Protein AF-0000000066757862 (afdb_homodimer)

Secondary structure (DSSP, 8-state):
-EEPPP-HHHHHHH-----HHHHHHTS--S--EEGGGHHHHHHHHHHH-S-EEE-TT---GGGGSHHHHHHHHTT-EEESHHHHHHHHHSPPHHHHHHHHHHHHHHHHHHHHHHHHTTT--BHHHHHHHHHHHHHHTT-SEESS--EEEEGGGGGSTT-----SBPPTT--EEEEE-EEETTEE--EEEEE-TTS---HHHHHHHHHHHHHHHHHHHT-STT-BHHHHHHHHHHHHHHHHHHTTSS-TT-GGGHHHH--S-S--B-SSSSS-STTS-TTSBP-TT-EEEE--EEEE-SS--SS----GGGTTEEEE-BEEEEE-SSSEEETTTTS--SHHHHHHHHHTTGGGS--------------/-EEPPP-HHHHHHH-----HHHHHHTS--S--EEGGGHHHHHHHHHHH-S-EEE-TT---GGGG-HHHHHHHHTT-EEESHHHHHHHHHSPPHHHHHHHHHHHHHHHHHHHHHHHHTTT--BHHHHHHHHHHHHHHTT-SEESS--EEEEGGGGGSTT-----SBPPTT--EEEEE-EEETTEE--EEEEE-TTS---HHHHHHHHHHHHHHHHHHHT-STT-BHHHHHHHHHHHHHHHHHHTTSS-TT-GGGHHHH--S-S--B-SSSSS-STTS-TTSBP-TT-EEEE--EEEE-SS--SS----GGGTTEEEE-BEEEEE-SSSEEETTTTS--SHHHHHHHHHTTGGGS--------------

Organism: Zea mays (NCBI:txid4577)

Structure (mmCIF, N/CA/C/O backbone):
data_AF-0000000066757862-model_v1
#
loop_
_entity.id
_entity.type
_entity.pdbx_description
1 polymer 'Metallopeptidase M24 family protein'
#
loop_
_atom_site.group_PDB
_atom_site.id
_atom_site.type_symbol
_atom_site.label_atom_id
_atom_site.label_alt_id
_atom_site.label_comp_id
_atom_site.label_asym_id
_atom_site.label_entity_id
_atom_site.label_seq_id
_atom_site.pdbx_PDB_ins_code
_atom_site.Cartn_x
_atom_site.Cartn_y
_atom_site.Cartn_z
_atom_site.occupancy
_atom_site.B_iso_or_equiv
_atom_site.auth_seq_id
_atom_site.auth_comp_id
_atom_site.auth_asym_id
_atom_site.auth_atom_id
_atom_site.pdbx_PDB_model_num
ATOM 1 N N . MET A 1 1 ? -26.891 3.389 -13.805 1 93.5 1 MET A N 1
ATOM 2 C CA . MET A 1 1 ? -25.547 3.004 -13.383 1 93.5 1 MET A CA 1
ATOM 3 C C . MET A 1 1 ? -24.953 1.979 -14.344 1 93.5 1 MET A C 1
ATOM 5 O O . MET A 1 1 ? -25.609 1.022 -14.734 1 93.5 1 MET A O 1
ATOM 9 N N . PHE A 1 2 ? -23.797 2.289 -14.758 1 93.19 2 PHE A N 1
ATOM 10 C CA . PHE A 1 2 ? -23.094 1.34 -15.617 1 93.19 2 PHE A CA 1
ATOM 11 C C . PHE A 1 2 ? -22.125 0.492 -14.805 1 93.19 2 PHE A C 1
ATOM 13 O O . PHE A 1 2 ? -21.297 1.025 -14.062 1 93.19 2 PHE A O 1
ATOM 20 N N . MET A 1 3 ? -22.219 -0.799 -14.969 1 94.12 3 MET A N 1
ATOM 21 C CA . MET A 1 3 ? -21.453 -1.747 -14.172 1 94.12 3 MET A CA 1
ATOM 22 C C . MET A 1 3 ? -20.484 -2.545 -15.055 1 94.12 3 MET A C 1
ATOM 24 O O . MET A 1 3 ? -20.75 -2.738 -16.234 1 94.12 3 MET A O 1
ATOM 28 N N . PRO A 1 4 ? -19.453 -3.043 -14.453 1 90.62 4 PRO A N 1
ATOM 29 C CA . PRO A 1 4 ? -18.531 -3.869 -15.227 1 90.62 4 PRO A CA 1
ATOM 30 C C . PRO A 1 4 ? -19.203 -5.09 -15.852 1 90.62 4 PRO A C 1
ATOM 32 O O . PRO A 1 4 ? -20.109 -5.672 -15.25 1 90.62 4 PRO A O 1
ATOM 35 N N . ASP A 1 5 ? -18.703 -5.383 -17.062 1 90.25 5 ASP A N 1
ATOM 36 C CA . ASP A 1 5 ? -19.172 -6.605 -17.703 1 90.25 5 ASP A CA 1
ATOM 37 C C . ASP A 1 5 ? -18.688 -7.844 -16.953 1 90.25 5 ASP A C 1
ATOM 39 O O . ASP A 1 5 ? -17.578 -7.848 -16.406 1 90.25 5 ASP A O 1
ATOM 43 N N . THR A 1 6 ? -19.562 -8.797 -16.891 1 80.19 6 THR A N 1
ATOM 44 C CA . THR A 1 6 ? -19.172 -10.039 -16.234 1 80.19 6 THR A CA 1
ATOM 45 C C . THR A 1 6 ? -18.672 -11.055 -17.25 1 80.19 6 THR A C 1
ATOM 47 O O . THR A 1 6 ? -19.312 -11.258 -18.297 1 80.19 6 THR A O 1
ATOM 50 N N . ASN A 1 7 ? -17.438 -11.414 -17.109 1 85.81 7 ASN A N 1
ATOM 51 C CA . ASN A 1 7 ? -16.859 -12.516 -17.875 1 85.81 7 ASN A CA 1
ATOM 52 C C . ASN A 1 7 ? -16.531 -13.695 -16.969 1 85.81 7 ASN A C 1
ATOM 54 O O . ASN A 1 7 ? -15.914 -13.523 -15.914 1 85.81 7 ASN A O 1
ATOM 58 N N . LYS A 1 8 ? -17.016 -14.859 -17.391 1 85.19 8 LYS A N 1
ATOM 59 C CA . LYS A 1 8 ? -16.828 -16.062 -16.578 1 85.19 8 LYS A CA 1
ATOM 60 C C . LYS A 1 8 ? -15.359 -16.312 -16.312 1 85.19 8 LYS A C 1
ATOM 62 O O . LYS A 1 8 ? -15 -16.797 -15.227 1 85.19 8 LYS A O 1
ATOM 67 N N . GLU A 1 9 ? -14.602 -16.031 -17.25 1 86.62 9 GLU A N 1
ATOM 68 C CA . GLU A 1 9 ? -13.164 -16.219 -17.047 1 86.62 9 GLU A CA 1
ATOM 69 C C . GLU A 1 9 ? -12.648 -15.312 -15.938 1 86.62 9 GLU A C 1
ATOM 71 O O . GLU A 1 9 ? -11.781 -15.711 -15.164 1 86.62 9 GLU A O 1
ATOM 76 N N . ASP A 1 10 ? -13.203 -14.195 -15.852 1 88 10 ASP A N 1
ATOM 77 C CA . ASP A 1 10 ? -12.797 -13.25 -14.82 1 88 10 ASP A CA 1
ATOM 78 C C . ASP A 1 10 ? -13.188 -13.75 -13.43 1 88 10 ASP A C 1
ATOM 80 O O . ASP A 1 10 ? -12.5 -13.461 -12.445 1 88 10 ASP A O 1
ATOM 84 N N . LEU A 1 11 ? -14.234 -14.484 -13.422 1 87.81 11 LEU A N 1
ATOM 85 C CA . LEU A 1 11 ? -14.688 -15.031 -12.141 1 87.81 11 LEU A CA 1
ATOM 86 C C . LEU A 1 11 ? -13.656 -15.992 -11.57 1 87.81 11 LEU A C 1
ATOM 88 O O . LEU A 1 11 ? -13.414 -16 -10.359 1 87.81 11 LEU A O 1
ATOM 92 N N . VAL A 1 12 ? -13.047 -16.719 -12.422 1 89.56 12 VAL A N 1
ATOM 93 C CA . VAL A 1 12 ? -12.047 -17.703 -12.008 1 89.56 12 VAL A CA 1
ATOM 94 C C . VAL A 1 12 ? -10.766 -17 -11.57 1 89.56 12 VAL A C 1
ATOM 96 O O . VAL A 1 12 ? -10.141 -17.375 -10.578 1 89.56 12 VAL A O 1
ATOM 99 N N . TRP A 1 13 ? -10.469 -15.922 -12.227 1 92.06 13 TRP A N 1
ATOM 100 C CA . TRP A 1 13 ? -9.188 -15.258 -12.016 1 92.06 13 TRP A CA 1
ATOM 101 C C . TRP A 1 13 ? -9.281 -14.227 -10.891 1 92.06 13 TRP A C 1
ATOM 103 O O . TRP A 1 13 ? -8.367 -14.109 -10.07 1 92.06 13 TRP A O 1
ATOM 113 N N . GLN A 1 14 ? -10.422 -13.562 -10.797 1 91.94 14 GLN A N 1
ATOM 114 C CA . GLN A 1 14 ? -10.484 -12.406 -9.898 1 91.94 14 GLN A CA 1
ATOM 115 C C . GLN A 1 14 ? -11.617 -12.562 -8.891 1 91.94 14 GLN A C 1
ATOM 117 O O . GLN A 1 14 ? -11.672 -11.828 -7.898 1 91.94 14 GLN A O 1
ATOM 122 N N . GLY A 1 15 ? -12.523 -13.461 -9.172 1 89.56 15 GLY A N 1
ATOM 123 C CA . GLY A 1 15 ? -13.672 -13.625 -8.289 1 89.56 15 GLY A CA 1
ATOM 124 C C . GLY A 1 15 ? -14.859 -12.781 -8.695 1 89.56 15 GLY A C 1
ATOM 125 O O . GLY A 1 15 ? -14.836 -12.125 -9.734 1 89.56 15 GLY A O 1
ATOM 126 N N . GLU A 1 16 ? -15.844 -12.867 -7.871 1 85.75 16 GLU A N 1
ATOM 127 C CA . GLU A 1 16 ? -17.109 -12.195 -8.164 1 85.75 16 GLU A CA 1
ATOM 128 C C . GLU A 1 16 ? -16.969 -10.68 -8.016 1 85.75 16 GLU A C 1
ATOM 130 O O . GLU A 1 16 ? -16.312 -10.195 -7.094 1 85.75 16 GLU A O 1
ATOM 135 N N . THR A 1 17 ? -17.469 -10.031 -8.969 1 85.62 17 THR A N 1
ATOM 136 C CA . THR A 1 17 ? -17.594 -8.586 -8.914 1 85.62 17 THR A CA 1
ATOM 137 C C . THR A 1 17 ? -19.062 -8.164 -8.969 1 85.62 17 THR A C 1
ATOM 139 O O . THR A 1 17 ? -19.906 -8.914 -9.469 1 85.62 17 THR A O 1
ATOM 142 N N . ALA A 1 18 ? -19.328 -7.016 -8.469 1 86.75 18 ALA A N 1
ATOM 143 C CA . ALA A 1 18 ? -20.703 -6.512 -8.531 1 86.75 18 ALA A CA 1
ATOM 144 C C . ALA A 1 18 ? -21.109 -6.23 -9.969 1 86.75 18 ALA A C 1
ATOM 146 O O . ALA A 1 18 ? -20.422 -5.512 -10.695 1 86.75 18 ALA A O 1
ATOM 147 N N . GLY A 1 19 ? -22.234 -6.828 -10.375 1 88.25 19 GLY A N 1
ATOM 148 C CA . GLY A 1 19 ? -22.734 -6.633 -11.727 1 88.25 19 GLY A CA 1
ATOM 149 C C . GLY A 1 19 ? -24 -5.777 -11.773 1 88.25 19 GLY A C 1
ATOM 150 O O . GLY A 1 19 ? -24.266 -5.012 -10.844 1 88.25 19 GLY A O 1
ATOM 151 N N . VAL A 1 20 ? -24.703 -5.906 -12.859 1 91.5 20 VAL A N 1
ATOM 152 C CA . VAL A 1 20 ? -25.875 -5.078 -13.133 1 91.5 20 VAL A CA 1
ATOM 153 C C . VAL A 1 20 ? -26.953 -5.328 -12.078 1 91.5 20 VAL A C 1
ATOM 155 O O . VAL A 1 20 ? -27.578 -4.383 -11.594 1 91.5 20 VAL A O 1
ATOM 158 N N . GLU A 1 21 ? -27.109 -6.508 -11.648 1 89.31 21 GLU A N 1
ATOM 159 C CA . GLU A 1 21 ? -28.125 -6.844 -10.648 1 89.31 21 GLU A CA 1
ATOM 160 C C . GLU A 1 21 ? -27.812 -6.195 -9.305 1 89.31 21 GLU A C 1
ATOM 162 O O . GLU A 1 21 ? -28.703 -5.707 -8.617 1 89.31 21 GLU A O 1
ATOM 167 N N . ALA A 1 22 ? -26.562 -6.219 -8.984 1 90.44 22 ALA A N 1
ATOM 168 C CA . ALA A 1 22 ? -26.141 -5.629 -7.715 1 90.44 22 ALA A CA 1
ATOM 169 C C . ALA A 1 22 ? -26.406 -4.125 -7.695 1 90.44 22 ALA A C 1
ATOM 171 O O . ALA A 1 22 ? -26.734 -3.559 -6.648 1 90.44 22 ALA A O 1
ATOM 172 N N . ALA A 1 23 ? -26.234 -3.502 -8.828 1 92.31 23 ALA A N 1
ATOM 173 C CA . ALA A 1 23 ? -26.453 -2.061 -8.938 1 92.31 23 ALA A CA 1
ATOM 174 C C . ALA A 1 23 ? -27.875 -1.683 -8.523 1 92.31 23 ALA A C 1
ATOM 176 O O . ALA A 1 23 ? -28.078 -0.707 -7.801 1 92.31 23 ALA A O 1
ATOM 177 N N . VAL A 1 24 ? -28.859 -2.434 -8.953 1 92.25 24 VAL A N 1
ATOM 178 C CA . VAL A 1 24 ? -30.25 -2.129 -8.68 1 92.25 24 VAL A CA 1
ATOM 179 C C . VAL A 1 24 ? -30.625 -2.602 -7.273 1 92.25 24 VAL A C 1
ATOM 181 O O . VAL A 1 24 ? -31.219 -1.855 -6.496 1 92.25 24 VAL A O 1
ATOM 184 N N . ASP A 1 25 ? -30.125 -3.766 -6.902 1 92.12 25 ASP A N 1
ATOM 185 C CA . ASP A 1 25 ? -30.578 -4.422 -5.68 1 92.12 25 ASP A CA 1
ATOM 186 C C . ASP A 1 25 ? -29.859 -3.855 -4.457 1 92.12 25 ASP A C 1
ATOM 188 O O . ASP A 1 25 ? -30.469 -3.705 -3.391 1 92.12 25 ASP A O 1
ATOM 192 N N . PHE A 1 26 ? -28.625 -3.521 -4.629 1 90 26 PHE A N 1
ATOM 193 C CA . PHE A 1 26 ? -27.812 -3.162 -3.467 1 90 26 PHE A CA 1
ATOM 194 C C . PHE A 1 26 ? -27.469 -1.678 -3.488 1 90 26 PHE A C 1
ATOM 196 O O . PHE A 1 26 ? -27.531 -1.005 -2.457 1 90 26 PHE A O 1
ATOM 203 N N . PHE A 1 27 ? -27.203 -1.19 -4.652 1 91.31 27 PHE A N 1
ATOM 204 C CA . PHE A 1 27 ? -26.781 0.206 -4.73 1 91.31 27 PHE A CA 1
ATOM 205 C C . PHE A 1 27 ? -27.984 1.11 -4.988 1 91.31 27 PHE A C 1
ATOM 207 O O . PHE A 1 27 ? -27.859 2.336 -4.977 1 91.31 27 PHE A O 1
ATOM 214 N N . LYS A 1 28 ? -29.125 0.513 -5.332 1 93.19 28 LYS A N 1
ATOM 215 C CA . LYS A 1 28 ? -30.422 1.184 -5.469 1 93.19 28 LYS A CA 1
ATOM 216 C C . LYS A 1 28 ? -30.422 2.137 -6.66 1 93.19 28 LYS A C 1
ATOM 218 O O . LYS A 1 28 ? -30.984 3.234 -6.582 1 93.19 28 LYS A O 1
ATOM 223 N N . ALA A 1 29 ? -29.719 1.755 -7.656 1 93.44 29 ALA A N 1
ATOM 224 C CA . ALA A 1 29 ? -29.828 2.475 -8.922 1 93.44 29 ALA A CA 1
ATOM 225 C C . ALA A 1 29 ? -31.203 2.291 -9.555 1 93.44 29 ALA A C 1
ATOM 227 O O . ALA A 1 29 ? -31.812 1.226 -9.43 1 93.44 29 ALA A O 1
ATOM 228 N N . ASP A 1 30 ? -31.672 3.342 -10.195 1 93.5 30 ASP A N 1
ATOM 229 C CA . ASP A 1 30 ? -32.969 3.234 -10.883 1 93.5 30 ASP A CA 1
ATOM 230 C C . ASP A 1 30 ? -32.875 2.266 -12.062 1 93.5 30 ASP A C 1
ATOM 232 O O . ASP A 1 30 ? -33.781 1.471 -12.289 1 93.5 30 ASP A O 1
ATOM 236 N N . LYS A 1 31 ? -31.875 2.402 -12.797 1 93.88 31 LYS A N 1
ATOM 237 C CA . LYS A 1 31 ? -31.547 1.527 -13.922 1 93.88 31 LYS A CA 1
ATOM 238 C C . LYS A 1 31 ? -30.047 1.209 -13.953 1 93.88 31 LYS A C 1
ATOM 240 O O . LYS A 1 31 ? -29.234 2.014 -13.5 1 93.88 31 LYS A O 1
ATOM 245 N N . ALA A 1 32 ? -29.797 0 -14.422 1 95.56 32 ALA A N 1
ATOM 246 C CA . ALA A 1 32 ? -28.391 -0.409 -14.531 1 95.56 32 ALA A CA 1
ATOM 247 C C . ALA A 1 32 ? -28.125 -1.108 -15.859 1 95.56 32 ALA A C 1
ATOM 249 O O . ALA A 1 32 ? -29 -1.782 -16.406 1 95.56 32 ALA A O 1
ATOM 250 N N . PHE A 1 33 ? -26.984 -0.896 -16.359 1 95.38 33 PHE A N 1
ATOM 251 C CA . PHE A 1 33 ? -26.578 -1.465 -17.625 1 95.38 33 PHE A CA 1
ATOM 252 C C . PHE A 1 33 ? -25.125 -1.931 -17.562 1 95.38 33 PHE A C 1
ATOM 254 O O . PHE A 1 33 ? -24.344 -1.465 -16.734 1 95.38 33 PHE A O 1
ATOM 261 N N . PRO A 1 34 ? -24.781 -2.887 -18.484 1 94.06 34 PRO A N 1
ATOM 262 C CA . PRO A 1 34 ? -23.359 -3.219 -18.594 1 94.06 34 PRO A CA 1
ATOM 263 C C . PRO A 1 34 ? -22.531 -2.082 -19.188 1 94.06 34 PRO A C 1
ATOM 265 O O . PRO A 1 34 ? -23 -1.365 -20.078 1 94.06 34 PRO A O 1
ATOM 268 N N . LEU A 1 35 ? -21.344 -1.959 -18.734 1 92.81 35 LEU A N 1
ATOM 269 C CA . LEU A 1 35 ? -20.438 -0.91 -19.188 1 92.81 35 LEU A CA 1
ATOM 270 C C . LEU A 1 35 ? 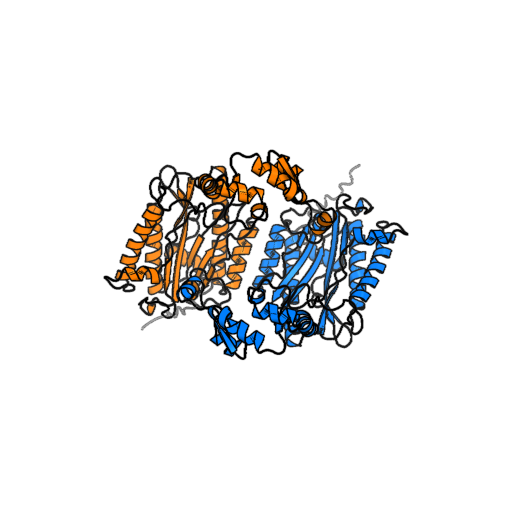-20.25 -0.966 -20.703 1 92.81 35 LEU A C 1
ATOM 272 O O . LEU A 1 35 ? -20.094 0.071 -21.344 1 92.81 35 LEU A O 1
ATOM 276 N N . SER A 1 36 ? -20.25 -2.145 -21.281 1 92.38 36 SER A N 1
ATOM 277 C CA . SER A 1 36 ? -20.078 -2.322 -22.719 1 92.38 36 SER A CA 1
ATOM 278 C C . SER A 1 36 ? -21.172 -1.611 -23.5 1 92.38 36 SER A C 1
ATOM 280 O O . SER A 1 36 ? -21 -1.326 -24.688 1 92.38 36 SER A O 1
ATOM 282 N N . GLN A 1 37 ? -22.281 -1.288 -22.828 1 93.81 37 GLN A N 1
ATOM 283 C CA . GLN A 1 37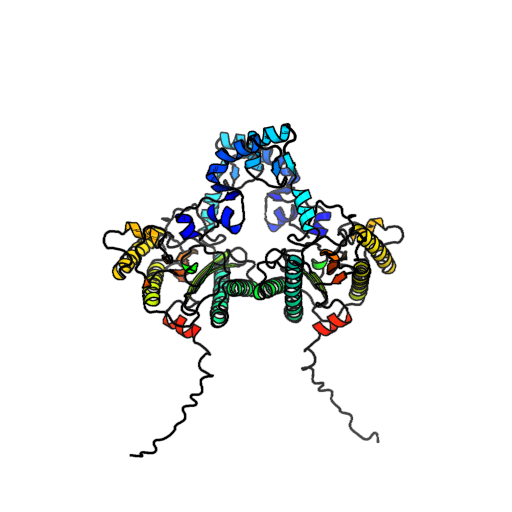 ? -23.406 -0.652 -23.5 1 93.81 37 GLN A CA 1
ATOM 284 C C . GLN A 1 37 ? -23.406 0.857 -23.281 1 93.81 37 GLN A C 1
ATOM 286 O O . GLN A 1 37 ? -24.312 1.562 -23.734 1 93.81 37 GLN A O 1
ATOM 291 N N . MET A 1 38 ? -22.484 1.332 -22.609 1 93.62 38 MET A N 1
ATOM 292 C CA . MET A 1 38 ? -22.438 2.74 -22.219 1 93.62 38 MET A CA 1
ATOM 293 C C . MET A 1 38 ? -22.438 3.639 -23.453 1 93.62 38 MET A C 1
ATOM 295 O O . MET A 1 38 ? -23.156 4.629 -23.516 1 93.62 38 MET A O 1
ATOM 299 N N . GLN A 1 39 ? -21.609 3.314 -24.484 1 93.19 39 GLN A N 1
ATOM 300 C CA . GLN A 1 39 ? -21.453 4.148 -25.672 1 93.19 39 GLN A CA 1
ATOM 301 C C . GLN A 1 39 ? -22.766 4.25 -26.438 1 93.19 39 GLN A C 1
ATOM 303 O O . GLN A 1 39 ? -23.016 5.234 -27.141 1 93.19 39 GLN A O 1
ATOM 308 N N . LYS A 1 40 ? -23.531 3.258 -26.297 1 94.12 40 LYS A N 1
ATOM 309 C CA . LYS A 1 40 ? -24.797 3.223 -27.016 1 94.12 40 LYS A CA 1
ATOM 310 C C . LYS A 1 40 ? -25.906 3.912 -26.203 1 94.12 40 LYS A C 1
ATOM 312 O O . LYS A 1 40 ? -26.703 4.668 -26.766 1 94.12 40 LYS A O 1
ATOM 317 N N . ILE A 1 41 ? -25.922 3.717 -24.922 1 95.69 41 ILE A N 1
ATOM 318 C CA . ILE A 1 41 ? -27.062 4.09 -24.094 1 95.69 41 ILE A CA 1
ATOM 319 C C . ILE A 1 41 ? -26.859 5.5 -23.547 1 95.69 41 ILE A C 1
ATOM 321 O O . ILE A 1 41 ? -27.797 6.312 -23.547 1 95.69 41 ILE A O 1
ATOM 325 N N . LEU A 1 42 ? -25.688 5.84 -23.094 1 95 42 LEU A N 1
ATOM 326 C CA . LEU A 1 42 ? -25.438 7.062 -22.344 1 95 42 LEU A CA 1
ATOM 327 C C . LEU A 1 42 ? -25.719 8.297 -23.188 1 95 42 LEU A C 1
ATOM 329 O O . LEU A 1 42 ? -26.281 9.273 -22.703 1 95 42 LEU A O 1
ATOM 333 N N . PRO A 1 43 ? -25.297 8.336 -24.531 1 95.94 43 PRO A N 1
ATOM 334 C CA . PRO A 1 43 ? -25.594 9.508 -25.359 1 95.94 43 PRO A CA 1
ATOM 335 C C . PRO A 1 43 ? -27.094 9.828 -25.406 1 95.94 43 PRO A C 1
ATOM 337 O O . PRO A 1 43 ? -27.484 10.992 -25.297 1 95.94 43 PRO A O 1
ATOM 340 N N . GLU A 1 44 ? -27.844 8.828 -25.531 1 95.56 44 GLU A N 1
ATOM 341 C CA . GLU A 1 44 ? -29.297 9.023 -25.578 1 95.56 44 GLU A CA 1
ATOM 342 C C . GLU A 1 44 ? -29.812 9.586 -24.25 1 95.56 44 GLU A C 1
ATOM 344 O O . GLU A 1 44 ? -30.672 10.461 -24.25 1 95.56 44 GLU A O 1
ATOM 349 N N . LEU A 1 45 ? -29.328 9.031 -23.219 1 94.94 45 LEU A N 1
ATOM 350 C CA . LEU A 1 45 ? -29.734 9.508 -21.906 1 94.94 45 LEU A CA 1
ATOM 351 C C . LEU A 1 45 ? -29.359 10.977 -21.719 1 94.94 45 LEU A C 1
ATOM 353 O O . LEU A 1 45 ? -30.156 11.758 -21.172 1 94.94 45 LEU A O 1
ATOM 357 N N . ILE A 1 46 ? -28.203 11.375 -22.109 1 95.69 46 ILE A N 1
ATOM 358 C CA . ILE A 1 46 ? -27.719 12.75 -21.969 1 95.69 46 ILE A CA 1
ATOM 359 C C . ILE A 1 46 ? -28.609 13.688 -22.781 1 95.69 46 ILE A C 1
ATOM 361 O O . ILE A 1 46 ? -29.031 14.734 -22.266 1 95.69 46 ILE A O 1
ATOM 365 N N . GLU A 1 47 ? -28.938 13.312 -23.953 1 94.69 47 GLU A N 1
ATOM 366 C CA . GLU A 1 47 ? -29.734 14.148 -24.859 1 94.69 47 GLU A CA 1
ATOM 367 C C . GLU A 1 47 ? -31.141 14.344 -24.312 1 94.69 47 GLU A C 1
ATOM 369 O O . GLU A 1 47 ? -31.75 15.414 -24.484 1 94.69 47 GLU A O 1
ATOM 374 N N . GLN A 1 48 ? -31.594 13.375 -23.641 1 94.5 48 GLN A N 1
ATOM 375 C CA . GLN A 1 48 ? -32.969 13.414 -23.141 1 94.5 48 GLN A CA 1
ATOM 376 C C . GLN A 1 48 ? -33.031 14.086 -21.781 1 94.5 48 GLN A C 1
ATOM 378 O O . GLN A 1 48 ? -34.125 14.383 -21.281 1 94.5 48 GLN A O 1
ATOM 383 N N . SER A 1 49 ? -31.922 14.352 -21.188 1 94.94 49 SER A N 1
ATOM 384 C CA . SER A 1 49 ? -31.906 14.898 -19.828 1 94.94 49 SER A CA 1
ATOM 385 C C . SER A 1 49 ? -31.938 16.422 -19.859 1 94.94 49 SER A C 1
ATOM 387 O O . SER A 1 49 ? -31.422 17.047 -20.781 1 94.94 49 SER A O 1
ATOM 389 N N . LYS A 1 50 ? -32.531 17 -18.812 1 94.38 50 LYS A N 1
ATOM 390 C CA . LYS A 1 50 ? -32.562 18.453 -18.656 1 94.38 50 LYS A CA 1
ATOM 391 C C . LYS A 1 50 ? -31.234 18.969 -18.125 1 94.38 50 LYS A C 1
ATOM 393 O O . LYS A 1 50 ? -30.844 20.109 -18.422 1 94.38 50 LYS A O 1
ATOM 398 N N . GLY A 1 51 ? -30.594 18.188 -17.359 1 94.81 51 GLY A N 1
ATOM 399 C CA . GLY A 1 51 ? -29.297 18.5 -16.781 1 94.81 51 GLY A CA 1
ATOM 400 C C . GLY A 1 51 ? -28.422 17.281 -16.562 1 94.81 51 GLY A C 1
ATOM 401 O O . GLY A 1 51 ? -28.922 16.203 -16.281 1 94.81 51 GLY A O 1
ATOM 402 N N . VAL A 1 52 ? -27.156 17.469 -16.781 1 94.12 52 VAL A N 1
ATOM 403 C CA . VAL A 1 52 ? -26.172 16.406 -16.594 1 94.12 52 VAL A CA 1
ATOM 404 C C . VAL A 1 52 ? -25.172 16.828 -15.523 1 94.12 52 VAL A C 1
ATOM 406 O O . VAL A 1 52 ? -24.516 17.875 -15.641 1 94.12 52 VAL A O 1
ATOM 409 N N . TYR A 1 53 ? -25.125 16.031 -14.438 1 93.56 53 TYR A N 1
ATOM 410 C CA . TYR A 1 53 ? -24.188 16.297 -13.367 1 93.56 53 TYR A CA 1
ATOM 411 C C . TYR A 1 53 ? -23.016 15.328 -13.414 1 93.56 53 TYR A C 1
ATOM 413 O O . TYR A 1 53 ? -23.203 14.125 -13.641 1 93.56 53 TYR A O 1
ATOM 421 N N . HIS A 1 54 ? -21.812 15.812 -13.352 1 90.94 54 HIS A N 1
ATOM 422 C CA . HIS A 1 54 ? -20.656 14.938 -13.367 1 90.94 54 HIS A CA 1
ATOM 423 C C . HIS A 1 54 ? -19.531 15.484 -12.484 1 90.94 54 HIS A C 1
ATOM 425 O O . HIS A 1 54 ? -19.625 16.625 -12 1 90.94 54 HIS A O 1
ATOM 431 N N . ASN A 1 55 ? -18.562 14.617 -12.164 1 88.56 55 ASN A N 1
ATOM 432 C CA . ASN A 1 55 ? -17.344 15.062 -11.516 1 88.56 55 ASN A CA 1
ATOM 433 C C . ASN A 1 55 ? -16.328 15.578 -12.531 1 88.56 55 ASN A C 1
ATOM 435 O O . ASN A 1 55 ? -15.758 14.797 -13.305 1 88.56 55 ASN A O 1
ATOM 439 N N . VAL A 1 56 ? -16.031 16.766 -12.375 1 84.5 56 VAL A N 1
ATOM 440 C CA . VAL A 1 56 ? -15.219 17.422 -13.391 1 84.5 56 VAL A CA 1
ATOM 441 C C . VAL A 1 56 ? -13.805 16.859 -13.359 1 84.5 56 VAL A C 1
ATOM 443 O O . VAL A 1 56 ? -13.109 16.828 -14.383 1 84.5 56 VAL A O 1
ATOM 446 N N . ASN A 1 57 ? -13.367 16.406 -12.195 1 79.88 57 ASN A N 1
ATOM 447 C CA . ASN A 1 57 ? -11.992 15.938 -12.039 1 79.88 57 ASN A CA 1
ATOM 448 C C . ASN A 1 57 ? -11.852 14.469 -12.422 1 79.88 57 ASN A C 1
ATOM 450 O O . ASN A 1 57 ? -10.781 13.883 -12.25 1 79.88 57 ASN A O 1
ATOM 454 N N . THR A 1 58 ? -12.719 13.914 -13.055 1 77.81 58 THR A N 1
ATOM 455 C CA . THR A 1 58 ? -12.648 12.516 -13.461 1 77.81 58 THR A CA 1
ATOM 456 C C . THR A 1 58 ? -12.156 12.391 -14.898 1 77.81 58 THR A C 1
ATOM 458 O O . THR A 1 58 ? -12.414 13.273 -15.727 1 77.81 58 THR A O 1
ATOM 461 N N . THR A 1 59 ? -11.312 11.414 -15.18 1 71.75 59 THR A N 1
ATOM 462 C CA . THR A 1 59 ? -10.859 11.125 -16.531 1 71.75 59 THR A CA 1
ATOM 463 C C . THR A 1 59 ? -11.734 10.047 -17.172 1 71.75 59 THR A C 1
ATOM 465 O O . THR A 1 59 ? -11.258 9.266 -18 1 71.75 59 THR A O 1
ATOM 468 N N . SER A 1 60 ? -12.883 10.344 -17.25 1 76 60 SER A N 1
ATOM 469 C CA . SER A 1 60 ? -13.773 9.297 -17.734 1 76 60 SER A CA 1
ATOM 470 C C . SER A 1 60 ? -14.062 9.469 -19.219 1 76 60 SER A C 1
ATOM 472 O O . SER A 1 60 ? -14.133 10.594 -19.719 1 76 60 SER A O 1
ATOM 474 N N . SER A 1 61 ? -14.32 8.375 -19.891 1 82.31 61 SER A N 1
ATOM 475 C CA . SER A 1 61 ? -14.508 8.281 -21.328 1 82.31 61 SER A CA 1
ATOM 476 C C . SER A 1 61 ? -15.805 8.961 -21.766 1 82.31 61 SER A C 1
ATOM 478 O O . SER A 1 61 ? -15.969 9.312 -22.938 1 82.31 61 SER A O 1
ATOM 480 N N . TYR A 1 62 ? -16.703 9.203 -20.844 1 88.56 62 TYR A N 1
ATOM 481 C CA . TYR A 1 62 ? -17.984 9.789 -21.234 1 88.56 62 TYR A CA 1
ATOM 482 C C . TYR A 1 62 ? -17.797 11.234 -21.703 1 88.56 62 TYR A C 1
ATOM 484 O O . TYR A 1 62 ? -18.656 11.773 -22.406 1 88.56 62 TYR A O 1
ATOM 492 N N . LYS A 1 63 ? -16.734 11.859 -21.25 1 88.94 63 LYS A N 1
ATOM 493 C CA . LYS A 1 63 ? -16.469 13.242 -21.656 1 88.94 63 LYS A CA 1
ATOM 494 C C . LYS A 1 63 ? -16.188 13.328 -23.156 1 88.94 63 LYS A C 1
ATOM 496 O O . LYS A 1 63 ? -16.297 14.398 -23.75 1 88.94 63 LYS A O 1
ATOM 501 N N . ASN A 1 64 ? -15.805 12.219 -23.719 1 89 64 ASN A N 1
ATOM 502 C CA . ASN A 1 64 ? -15.469 12.188 -25.141 1 89 64 ASN A CA 1
ATOM 503 C C . ASN A 1 64 ? -16.703 11.945 -26 1 89 64 ASN A C 1
ATOM 505 O O . ASN A 1 64 ? -16.609 11.969 -27.234 1 89 64 ASN A O 1
ATOM 509 N N . LEU A 1 65 ? -17.812 11.695 -25.422 1 93.19 65 LEU A N 1
ATOM 510 C CA . LEU A 1 65 ? -19.047 11.484 -26.172 1 93.19 65 LEU A CA 1
ATOM 511 C C . LEU A 1 65 ? -19.547 12.797 -26.781 1 93.19 65 LEU A C 1
ATOM 513 O O . LEU A 1 65 ? -19.516 13.836 -26.125 1 93.19 65 LEU A O 1
ATOM 517 N N . ASP A 1 66 ? -19.984 12.742 -28.016 1 95.06 66 ASP A N 1
ATOM 518 C CA . ASP A 1 66 ? -20.547 13.906 -28.688 1 95.06 66 ASP A CA 1
ATOM 519 C C . ASP A 1 66 ? -21.719 14.477 -27.906 1 95.06 66 ASP A C 1
ATOM 521 O O . ASP A 1 66 ? -21.891 15.695 -27.812 1 95.06 66 ASP A O 1
ATOM 525 N N . ALA A 1 67 ? -22.516 13.586 -27.453 1 95.19 67 ALA A N 1
ATOM 526 C CA . ALA A 1 67 ? -23.688 14.016 -26.688 1 95.19 67 ALA A CA 1
ATOM 527 C C . ALA A 1 67 ? -23.281 14.852 -25.484 1 95.19 67 ALA A C 1
ATOM 529 O O . ALA A 1 67 ? -23.953 15.836 -25.156 1 95.19 67 ALA A O 1
ATOM 530 N N . PHE A 1 68 ? -22.219 14.484 -24.797 1 94.81 68 PHE A N 1
ATOM 531 C CA . PHE A 1 68 ? -21.734 15.227 -23.641 1 94.81 68 PHE A CA 1
ATOM 532 C C . PHE A 1 68 ? -21.219 16.594 -24.062 1 94.81 68 PHE A C 1
ATOM 534 O O . PHE A 1 68 ? -21.5 17.594 -23.391 1 94.81 68 PHE A O 1
ATOM 541 N N . ARG A 1 69 ? -20.469 16.609 -25.109 1 94.31 69 ARG A N 1
ATOM 542 C CA . ARG A 1 69 ? -19.938 17.875 -25.625 1 94.31 69 ARG A CA 1
ATOM 543 C C . ARG A 1 69 ? -21.062 18.844 -25.984 1 94.31 69 ARG A C 1
ATOM 545 O O . ARG A 1 69 ? -21 20.031 -25.656 1 94.31 69 ARG A O 1
ATOM 552 N N . ARG A 1 70 ? -22 18.344 -26.625 1 95.38 70 ARG A N 1
ATOM 553 C CA . ARG A 1 70 ? -23.156 19.172 -27 1 95.38 70 ARG A CA 1
ATOM 554 C C . ARG A 1 70 ? -23.875 19.688 -25.75 1 95.38 70 ARG A C 1
ATOM 556 O O . ARG A 1 70 ? -24.266 20.859 -25.703 1 95.38 70 ARG A O 1
ATOM 563 N N . ALA A 1 71 ? -24.047 18.766 -24.812 1 95.69 71 ALA A N 1
ATOM 564 C CA . ALA A 1 71 ? -24.688 19.172 -23.562 1 95.69 71 ALA A CA 1
ATOM 565 C C . ALA A 1 71 ? -23.891 20.266 -22.875 1 95.69 71 ALA A C 1
ATOM 567 O O . ALA A 1 71 ? -24.469 21.188 -22.297 1 95.69 71 ALA A O 1
ATOM 568 N N . SER A 1 72 ? -22.578 20.156 -22.859 1 93.75 72 SER A N 1
ATOM 569 C CA . SER A 1 72 ? -21.688 21.141 -22.25 1 93.75 72 SER A CA 1
ATOM 570 C C . SER A 1 72 ? -21.812 22.5 -22.953 1 93.75 72 SER A C 1
ATOM 572 O O . SER A 1 72 ? -21.891 23.531 -22.297 1 93.75 72 SER A O 1
ATOM 574 N N . LEU A 1 73 ? -21.875 22.453 -24.234 1 94.06 73 LEU A N 1
ATOM 575 C CA . LEU A 1 73 ? -22 23.672 -25.016 1 94.06 73 LEU A CA 1
ATOM 576 C C . LEU A 1 73 ? -23.328 24.344 -24.766 1 94.06 73 LEU A C 1
ATOM 578 O O . LEU A 1 73 ? -23.422 25.578 -24.812 1 94.06 73 LEU A O 1
ATOM 582 N N . ASN A 1 74 ? -24.312 23.594 -24.484 1 95.19 74 ASN A N 1
ATOM 583 C CA . ASN A 1 74 ? -25.641 24.125 -24.234 1 95.19 74 ASN A CA 1
ATOM 584 C C . ASN A 1 74 ? -25.844 24.453 -22.75 1 95.19 74 ASN A C 1
ATOM 586 O O . ASN A 1 74 ? -26.984 24.594 -22.297 1 95.19 74 ASN A O 1
ATOM 590 N N . ASN A 1 75 ? -24.781 24.344 -21.953 1 93.81 75 ASN A N 1
ATOM 591 C CA . ASN A 1 75 ? -24.766 24.719 -20.531 1 93.81 75 ASN A CA 1
ATOM 592 C C . ASN A 1 75 ? -25.656 23.781 -19.719 1 93.81 75 ASN A C 1
ATOM 594 O O . ASN A 1 75 ? -26.328 24.234 -18.781 1 93.81 75 ASN A O 1
ATOM 598 N N . LYS A 1 76 ? -25.766 22.531 -20.172 1 95 76 LYS A N 1
ATOM 599 C CA . LYS A 1 76 ? -26.562 21.531 -19.484 1 95 76 LYS A CA 1
ATOM 600 C C . LYS A 1 76 ? -25.719 20.734 -18.5 1 95 76 LYS A C 1
ATOM 602 O O . LYS A 1 76 ? -26.25 19.984 -17.688 1 95 76 LYS A O 1
ATOM 607 N N . VAL A 1 77 ? -24.406 20.875 -18.547 1 94.44 77 VAL A N 1
ATOM 608 C CA . VAL A 1 77 ? -23.5 20.094 -17.719 1 94.44 77 VAL A CA 1
ATOM 609 C C . VAL A 1 77 ? -23.109 20.906 -16.484 1 94.44 77 VAL A C 1
ATOM 611 O O . VAL A 1 77 ? -22.703 22.062 -16.594 1 94.44 77 VAL A O 1
ATOM 614 N N . LYS A 1 78 ? -23.328 20.312 -15.352 1 93.44 78 LYS A N 1
ATOM 615 C CA . LYS A 1 78 ? -22.984 20.953 -14.078 1 93.44 78 LYS A CA 1
ATOM 616 C C . LYS A 1 78 ? -22.016 20.078 -13.266 1 93.44 78 LYS A C 1
ATOM 618 O O . LYS A 1 78 ? -21.953 18.875 -13.461 1 93.44 78 LYS A O 1
ATOM 623 N N . ASP A 1 79 ? -21.25 20.719 -12.375 1 92.25 79 ASP A N 1
ATOM 624 C CA . ASP A 1 79 ? -20.328 20 -11.484 1 92.25 79 ASP A CA 1
ATOM 625 C C . ASP A 1 79 ? -21.047 19.469 -10.258 1 92.25 79 ASP A C 1
ATOM 627 O O . ASP A 1 79 ? -21.719 20.219 -9.539 1 92.25 79 ASP A O 1
ATOM 631 N N . LEU A 1 80 ? -20.906 18.156 -10.094 1 93.25 80 LEU A N 1
ATOM 632 C CA . LEU A 1 80 ? -21.578 17.469 -9 1 93.25 80 LEU A CA 1
ATOM 633 C C . LEU A 1 80 ? -20.828 17.688 -7.688 1 93.25 80 LEU A C 1
ATOM 635 O O . LEU A 1 80 ? -21.406 17.484 -6.613 1 93.25 80 LEU A O 1
ATOM 639 N N . THR A 1 81 ? -19.578 18.078 -7.676 1 92.12 81 THR A N 1
ATOM 640 C CA . THR A 1 81 ? -18.656 18.047 -6.535 1 92.12 81 THR A CA 1
ATOM 641 C C . THR A 1 81 ? -19.172 18.938 -5.406 1 92.12 81 THR A C 1
ATOM 643 O O . THR A 1 81 ? -19.125 18.562 -4.238 1 92.12 81 THR A O 1
ATOM 646 N N . ASN A 1 82 ? -19.672 20.094 -5.734 1 90.94 82 ASN A N 1
ATOM 647 C CA . ASN A 1 82 ? -20.156 21 -4.703 1 90.94 82 ASN A CA 1
ATOM 648 C C . ASN A 1 82 ? -21.312 20.406 -3.908 1 90.94 82 ASN A C 1
ATOM 650 O O . ASN A 1 82 ? -21.406 20.594 -2.695 1 90.94 82 ASN A O 1
ATOM 654 N N . TYR A 1 83 ? -22.203 19.688 -4.578 1 93.31 83 TYR A N 1
ATOM 655 C CA . TYR A 1 83 ? -23.359 19.078 -3.92 1 93.31 83 TYR A CA 1
ATOM 656 C C . TYR A 1 83 ? -22.922 17.938 -3.008 1 93.31 83 TYR A C 1
ATOM 658 O O . TYR A 1 83 ? -23.406 17.812 -1.883 1 93.31 83 TYR A O 1
ATOM 666 N N . THR A 1 84 ? -22 17.141 -3.521 1 94.38 84 THR A N 1
ATOM 667 C CA . THR A 1 84 ? -21.516 16.047 -2.705 1 94.38 84 THR A CA 1
ATOM 668 C C . THR A 1 84 ? -20.75 16.562 -1.495 1 94.38 84 THR A C 1
ATOM 670 O O . THR A 1 84 ? -20.844 16 -0.401 1 94.38 84 THR A O 1
ATOM 673 N N . ASP A 1 85 ? -19.938 17.594 -1.69 1 95.81 85 ASP A N 1
ATOM 674 C CA . ASP A 1 85 ? -19.188 18.172 -0.587 1 95.81 85 ASP A CA 1
ATOM 675 C C . ASP A 1 85 ? -20.125 18.703 0.5 1 95.81 85 ASP A C 1
ATOM 677 O O . ASP A 1 85 ? -19.859 18.531 1.691 1 95.81 85 ASP A O 1
ATOM 681 N N . GLU A 1 86 ? -21.219 19.297 0.051 1 95.62 86 GLU A N 1
ATOM 682 C CA . GLU A 1 86 ? -22.188 19.812 1.008 1 95.62 86 GLU A CA 1
ATOM 683 C C . GLU A 1 86 ? -22.812 18.672 1.822 1 95.62 86 GLU A C 1
ATOM 685 O O . GLU A 1 86 ? -23 18.797 3.033 1 95.62 86 GLU A O 1
ATOM 690 N N . LEU A 1 87 ? -23.062 17.609 1.12 1 95.75 87 LEU A N 1
ATOM 691 C CA . LEU A 1 87 ? -23.656 16.453 1.787 1 95.75 87 LEU A CA 1
ATOM 692 C C . LEU A 1 87 ? -22.672 15.812 2.752 1 95.75 87 LEU A C 1
ATOM 694 O O . LEU A 1 87 ? -23.062 15.273 3.787 1 95.75 87 LEU A O 1
ATOM 698 N N . ARG A 1 88 ? -21.375 15.898 2.449 1 97.19 88 ARG A N 1
ATOM 699 C CA . ARG A 1 88 ? -20.344 15.258 3.244 1 97.19 88 ARG A CA 1
ATOM 700 C C . ARG A 1 88 ? -19.906 16.156 4.398 1 97.19 88 ARG A C 1
ATOM 702 O O . ARG A 1 88 ? -19.219 15.703 5.32 1 97.19 88 ARG A O 1
ATOM 709 N N . TRP A 1 89 ? -20.328 17.375 4.363 1 97.81 89 TRP A N 1
ATOM 710 C CA . TRP A 1 89 ? -19.859 18.375 5.324 1 97.81 89 TRP A CA 1
ATOM 711 C C . TRP A 1 89 ? -20.312 18.016 6.738 1 97.81 89 TRP A C 1
ATOM 713 O O . TRP A 1 89 ? -19.484 17.906 7.648 1 97.81 89 TRP A O 1
ATOM 723 N N . VAL A 1 90 ? -21.562 17.797 6.934 1 98.38 90 VAL A N 1
ATOM 724 C CA . VAL A 1 90 ? -22.125 17.422 8.227 1 98.38 90 VAL A CA 1
ATOM 725 C C . VAL A 1 90 ? -22.328 15.914 8.281 1 98.38 90 VAL A C 1
ATOM 727 O O . VAL A 1 90 ? -23.094 15.359 7.484 1 98.38 90 VAL A O 1
ATOM 730 N N . LYS A 1 91 ? -21.656 15.258 9.18 1 98.56 91 LYS A N 1
ATOM 731 C CA . LYS A 1 91 ? -21.75 13.812 9.312 1 98.56 91 LYS A CA 1
ATOM 732 C C . LYS A 1 91 ? -23.031 13.414 10.062 1 98.56 91 LYS A C 1
ATOM 734 O O . LYS A 1 91 ? -23.422 14.078 11.016 1 98.56 91 LYS A O 1
ATOM 739 N N . SER A 1 92 ? -23.656 12.344 9.609 1 98.12 92 SER A N 1
ATOM 740 C CA . SER A 1 92 ? -24.75 11.719 10.352 1 98.12 92 SER A CA 1
ATOM 741 C C . SER A 1 92 ? -24.234 11.008 11.602 1 98.12 92 SER A C 1
ATOM 743 O O . SER A 1 92 ? -23.031 10.852 11.773 1 98.12 92 SER A O 1
ATOM 745 N N . LYS A 1 93 ? -25.156 10.562 12.484 1 98.25 93 LYS A N 1
ATOM 746 C CA . LYS A 1 93 ? -24.781 9.828 13.695 1 98.25 93 LYS A CA 1
ATOM 747 C C . LYS A 1 93 ? -24.031 8.547 13.352 1 98.25 93 LYS A C 1
ATOM 749 O O . LYS A 1 93 ? -23.062 8.188 14.031 1 98.25 93 LYS A O 1
ATOM 754 N N . SER A 1 94 ? -24.5 7.902 12.305 1 98.25 94 SER A N 1
ATOM 755 C CA . SER A 1 94 ? -23.844 6.672 11.867 1 98.25 94 SER A CA 1
ATOM 756 C C . SER A 1 94 ? -22.438 6.949 11.367 1 98.25 94 SER A C 1
ATOM 758 O O . SER A 1 94 ? -21.516 6.168 11.617 1 98.25 94 SER A O 1
ATOM 760 N N . GLU A 1 95 ? -22.266 7.988 10.656 1 98.5 95 GLU A N 1
ATOM 761 C CA . GLU A 1 95 ? -20.938 8.367 10.172 1 98.5 95 GLU A CA 1
ATOM 762 C C . GLU A 1 95 ? -20.016 8.734 11.32 1 98.5 95 GLU A C 1
ATOM 764 O O . GLU A 1 95 ? -18.844 8.344 11.328 1 98.5 95 GLU A O 1
ATOM 769 N N . ILE A 1 96 ? -20.531 9.422 12.266 1 98.81 96 ILE A N 1
ATOM 770 C CA . ILE A 1 96 ? -19.75 9.82 13.43 1 98.81 96 ILE A CA 1
ATOM 771 C C . ILE A 1 96 ? -19.25 8.586 14.18 1 98.81 96 ILE A C 1
ATOM 773 O O . ILE A 1 96 ? -18.109 8.539 14.641 1 98.81 96 ILE A O 1
ATOM 777 N N . LYS A 1 97 ? -20.141 7.652 14.297 1 98.75 97 LYS A N 1
ATOM 778 C CA . LYS A 1 97 ? -19.75 6.406 14.953 1 98.75 97 LYS A CA 1
ATOM 779 C C . LYS A 1 97 ? -18.562 5.762 14.234 1 98.75 97 LYS A C 1
ATOM 781 O O . LYS A 1 97 ? -17.625 5.297 14.883 1 98.75 97 LYS A O 1
ATOM 786 N N . LEU A 1 98 ? -18.578 5.699 12.945 1 98.75 98 LEU A N 1
ATOM 787 C CA . LEU A 1 98 ? -17.5 5.141 12.156 1 98.75 98 LEU A CA 1
ATOM 788 C C . LEU A 1 98 ? -16.219 5.965 12.32 1 98.75 98 LEU A C 1
ATOM 790 O O . LEU A 1 98 ? -15.125 5.414 12.414 1 98.75 98 LEU A O 1
ATOM 794 N N . MET A 1 99 ? -16.375 7.273 12.367 1 98.75 99 MET A N 1
ATOM 795 C CA . MET A 1 99 ? -15.211 8.148 12.531 1 98.75 99 MET A CA 1
ATOM 796 C C . MET A 1 99 ? -14.594 7.984 13.914 1 98.75 99 MET A C 1
ATOM 798 O O . MET A 1 99 ? -13.367 8 14.055 1 98.75 99 MET A O 1
ATOM 802 N N . ARG A 1 100 ? -15.43 7.812 14.938 1 98.81 100 ARG A N 1
ATOM 803 C CA . ARG A 1 100 ? -14.922 7.535 16.281 1 98.81 100 ARG A CA 1
ATOM 804 C C . ARG A 1 100 ? -14.125 6.238 16.297 1 98.81 100 ARG A C 1
ATOM 806 O O . ARG A 1 100 ? -13.07 6.164 16.938 1 98.81 100 ARG A O 1
ATOM 813 N N . GLU A 1 101 ? -14.648 5.281 15.633 1 98.81 101 GLU A N 1
ATOM 814 C CA . GLU A 1 101 ? -13.953 3.996 15.578 1 98.81 101 GLU A CA 1
ATOM 815 C C . GLU A 1 101 ? -12.625 4.117 14.844 1 98.81 101 GLU A C 1
ATOM 817 O O . GLU A 1 101 ? -11.609 3.59 15.305 1 98.81 101 GLU A O 1
ATOM 822 N N . SER A 1 102 ? -12.609 4.793 13.734 1 98.88 102 SER A N 1
ATOM 823 C CA . SER A 1 102 ? -11.375 5.012 12.984 1 98.88 102 SER A CA 1
ATOM 824 C C . SER A 1 102 ? -10.336 5.734 13.836 1 98.88 102 SER A C 1
ATOM 826 O O . SER A 1 102 ? -9.164 5.352 13.844 1 98.88 102 SER A O 1
ATOM 828 N N . ALA A 1 103 ? -10.766 6.727 14.531 1 98.94 103 ALA A N 1
ATOM 829 C CA . ALA A 1 103 ? -9.883 7.48 15.414 1 98.94 103 ALA A CA 1
ATOM 830 C C . ALA A 1 103 ? -9.352 6.602 16.547 1 98.94 103 ALA A C 1
ATOM 832 O O . ALA A 1 103 ? -8.18 6.691 16.906 1 98.94 103 ALA A O 1
ATOM 833 N N . SER A 1 104 ? -10.242 5.816 17.062 1 98.88 104 SER A N 1
ATOM 834 C CA . SER A 1 104 ? -9.844 4.902 18.125 1 98.88 104 SER A CA 1
ATOM 835 C C . SER A 1 104 ? -8.789 3.914 17.641 1 98.88 104 SER A C 1
ATOM 837 O O . SER A 1 104 ? -7.797 3.676 18.328 1 98.88 104 SER A O 1
ATOM 839 N N . ILE A 1 105 ? -8.953 3.371 16.5 1 98.88 105 ILE A N 1
ATOM 840 C CA . ILE A 1 105 ? -8.039 2.398 15.922 1 98.88 105 ILE A CA 1
ATOM 841 C C . ILE A 1 105 ? -6.656 3.027 15.758 1 98.88 105 ILE A C 1
ATOM 843 O O . ILE A 1 105 ? -5.656 2.477 16.234 1 98.88 105 ILE A O 1
ATOM 847 N N . VAL A 1 106 ? -6.578 4.184 15.156 1 98.88 106 VAL A N 1
ATOM 848 C CA . VAL A 1 106 ? -5.277 4.785 14.898 1 98.88 106 VAL A CA 1
ATOM 849 C C . VAL A 1 106 ? -4.629 5.207 16.219 1 98.88 106 VAL A C 1
ATOM 851 O O . VAL A 1 106 ? -3.406 5.129 16.359 1 98.88 106 VAL A O 1
ATOM 854 N N . SER A 1 107 ? -5.426 5.684 17.141 1 98.94 107 SER A N 1
ATOM 855 C CA . SER A 1 107 ? -4.902 6.105 18.438 1 98.94 107 SER A CA 1
ATOM 856 C C . SER A 1 107 ? -4.254 4.938 19.172 1 98.94 107 SER A C 1
ATOM 858 O O . SER A 1 107 ? -3.109 5.039 19.625 1 98.94 107 SER A O 1
ATOM 860 N N . GLN A 1 108 ? -4.973 3.875 19.25 1 98.81 108 GLN A N 1
ATOM 861 C CA . GLN A 1 108 ? -4.438 2.693 19.922 1 98.81 108 GLN A CA 1
ATOM 862 C C . GLN A 1 108 ? -3.213 2.152 19.188 1 98.81 108 GLN A C 1
ATOM 864 O O . GLN A 1 108 ? -2.256 1.697 19.812 1 98.81 108 GLN A O 1
ATOM 869 N N . SER A 1 109 ? -3.295 2.178 17.938 1 98.88 109 SER A N 1
ATOM 870 C CA . SER A 1 109 ? -2.188 1.688 17.125 1 98.88 109 SER A CA 1
ATOM 871 C C . SER A 1 109 ? -0.94 2.545 17.312 1 98.88 109 SER A C 1
ATOM 873 O O . SER A 1 109 ? 0.17 2.021 17.422 1 98.88 109 SER A O 1
ATOM 875 N N . LEU A 1 110 ? -1.114 3.844 17.328 1 98.88 110 LEU A N 1
ATOM 876 C CA . LEU A 1 110 ? 0.021 4.738 17.531 1 98.88 110 LEU A CA 1
ATOM 877 C C . LEU A 1 110 ? 0.635 4.551 18.906 1 98.88 110 LEU A C 1
ATOM 879 O O . LEU A 1 110 ? 1.858 4.582 19.062 1 98.88 110 LEU A O 1
ATOM 883 N N . LEU A 1 111 ? -0.211 4.383 19.875 1 98.69 111 LEU A N 1
ATOM 884 C CA . LEU A 1 111 ? 0.297 4.141 21.219 1 98.69 111 LEU A CA 1
ATOM 885 C C . LEU A 1 111 ? 1.217 2.924 21.25 1 98.69 111 LEU A C 1
ATOM 887 O O . LEU A 1 111 ? 2.312 2.98 21.812 1 98.69 111 LEU A O 1
ATOM 891 N N . GLN A 1 112 ? 0.796 1.862 20.609 1 98.56 112 GLN A N 1
ATOM 892 C CA . GLN A 1 112 ? 1.626 0.665 20.531 1 98.56 112 GLN A CA 1
ATOM 893 C C . GLN A 1 112 ? 2.926 0.944 19.781 1 98.56 112 GLN A C 1
ATOM 895 O O . GLN A 1 112 ? 3.982 0.422 20.141 1 98.56 112 GLN A O 1
ATOM 900 N N . THR A 1 113 ? 2.844 1.715 18.797 1 98.81 113 THR A N 1
ATOM 901 C CA . THR A 1 113 ? 4.02 2.045 18 1 98.81 113 THR A CA 1
ATOM 902 C C . THR A 1 113 ? 4.984 2.918 18.797 1 98.81 113 THR A C 1
ATOM 904 O O . THR A 1 113 ? 6.199 2.73 18.719 1 98.81 113 THR A O 1
ATOM 907 N N . MET A 1 114 ? 4.426 3.867 19.516 1 98.62 114 MET A N 1
ATOM 908 C CA . MET A 1 114 ? 5.246 4.699 20.391 1 98.62 114 MET A CA 1
ATOM 909 C C . MET A 1 114 ? 6.027 3.838 21.375 1 98.62 114 MET A C 1
ATOM 911 O O . MET A 1 114 ? 7.223 4.055 21.594 1 98.62 114 MET A O 1
ATOM 915 N N . LEU A 1 115 ? 5.406 2.885 21.938 1 98.12 115 LEU A N 1
ATOM 916 C CA . LEU A 1 115 ? 6.07 1.994 22.891 1 98.12 115 LEU A CA 1
ATOM 917 C C . LEU A 1 115 ? 7.203 1.228 22.219 1 98.12 115 LEU A C 1
ATOM 919 O O . LEU A 1 115 ? 8.289 1.092 22.781 1 98.12 115 LEU A O 1
ATOM 923 N N . MET A 1 116 ? 6.941 0.821 21.047 1 98.06 116 MET A N 1
ATOM 924 C CA . MET A 1 116 ? 7.965 0.072 20.328 1 98.06 116 MET A CA 1
ATOM 925 C C . MET A 1 116 ? 9.156 0.964 19.984 1 98.06 116 MET A C 1
ATOM 927 O O . MET A 1 116 ? 10.289 0.486 19.875 1 98.06 116 MET A O 1
ATOM 931 N N . SER A 1 117 ? 8.93 2.223 19.812 1 98.12 117 SER A N 1
ATOM 932 C CA . SER A 1 117 ? 9.977 3.156 19.406 1 98.12 117 SER A CA 1
ATOM 933 C C . SER A 1 117 ? 11.07 3.246 20.469 1 98.12 117 SER A C 1
ATOM 935 O O . SER A 1 117 ? 12.164 3.75 20.203 1 98.12 117 SER A O 1
ATOM 937 N N . ARG A 1 118 ? 10.797 2.77 21.656 1 96.25 118 ARG A N 1
ATOM 938 C CA . ARG A 1 118 ? 11.773 2.768 22.734 1 96.25 118 ARG A CA 1
ATOM 939 C C . ARG A 1 118 ? 12.953 1.859 22.406 1 96.25 118 ARG A C 1
ATOM 941 O O . ARG A 1 118 ? 14.094 2.156 22.766 1 96.25 118 ARG A O 1
ATOM 948 N N . THR A 1 119 ? 12.648 0.789 21.672 1 95.19 119 THR A N 1
ATOM 949 C CA . THR A 1 119 ? 13.672 -0.222 21.422 1 95.19 119 THR A CA 1
ATOM 950 C C . THR A 1 119 ? 13.977 -0.325 19.938 1 95.19 119 THR A C 1
ATOM 952 O O . THR A 1 119 ? 15.055 -0.767 19.547 1 95.19 119 THR A O 1
ATOM 955 N N . HIS A 1 120 ? 13.031 0.036 19.141 1 94.56 120 HIS A N 1
ATOM 956 C CA . HIS A 1 120 ? 13.219 0.001 17.703 1 94.56 120 HIS A CA 1
ATOM 957 C C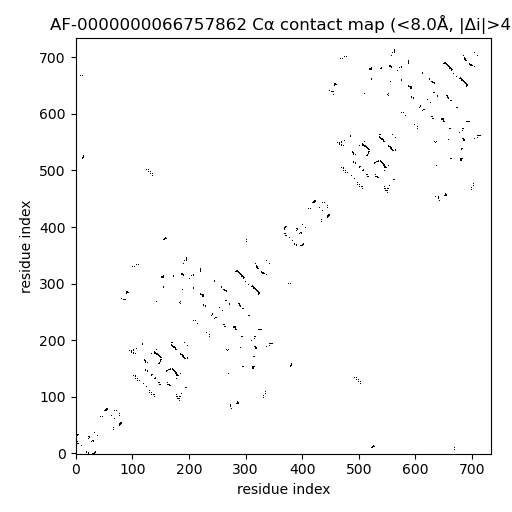 . HIS A 1 120 ? 13.32 1.408 17.125 1 94.56 120 HIS A C 1
ATOM 959 O O . HIS A 1 120 ? 12.305 2.088 16.953 1 94.56 120 HIS A O 1
ATOM 965 N N . ARG A 1 121 ? 14.539 1.716 16.734 1 95.06 121 ARG A N 1
ATOM 966 C CA . ARG A 1 121 ? 14.797 3.09 16.312 1 95.06 121 ARG A CA 1
ATOM 967 C C . ARG A 1 121 ? 15.07 3.162 14.812 1 95.06 121 ARG A C 1
ATOM 969 O O . ARG A 1 121 ? 16.047 3.777 14.383 1 95.06 121 ARG A O 1
ATOM 976 N N . GLU A 1 122 ? 14.195 2.592 14.078 1 97.81 122 GLU A N 1
ATOM 977 C CA . GLU A 1 122 ? 14.211 2.625 12.625 1 97.81 122 GLU A CA 1
ATOM 978 C C . GLU A 1 122 ? 12.875 3.102 12.062 1 97.81 122 GLU A C 1
ATOM 980 O O . GLU A 1 122 ? 11.828 2.537 12.383 1 97.81 122 GLU A O 1
ATOM 985 N N . GLU A 1 123 ? 12.914 4.094 11.195 1 98.69 123 GLU A N 1
ATOM 986 C CA . GLU A 1 123 ? 11.695 4.668 10.641 1 98.69 123 GLU A CA 1
ATOM 987 C C . GLU A 1 123 ? 10.852 3.605 9.945 1 98.69 123 GLU A C 1
ATOM 989 O O . GLU A 1 123 ? 9.625 3.57 10.117 1 98.69 123 GLU A O 1
ATOM 994 N N . SER A 1 124 ? 11.469 2.707 9.203 1 98.12 124 SER A N 1
ATOM 995 C CA . SER A 1 124 ? 10.766 1.706 8.406 1 98.12 124 SER A CA 1
ATOM 996 C C . SER A 1 124 ? 10.039 0.702 9.289 1 98.12 124 SER A C 1
ATOM 998 O O . SER A 1 124 ? 8.914 0.304 8.992 1 98.12 124 SER A O 1
ATOM 1000 N N . GLN A 1 125 ? 10.688 0.309 10.312 1 98.31 125 GLN A N 1
ATOM 1001 C CA . GLN A 1 125 ? 10.07 -0.654 11.227 1 98.31 125 GLN A CA 1
ATOM 1002 C C . GLN A 1 125 ? 8.867 -0.046 11.938 1 98.31 125 GLN A C 1
ATOM 1004 O O . GLN A 1 125 ? 7.852 -0.72 12.133 1 98.31 125 GLN A O 1
ATOM 1009 N N . LEU A 1 126 ? 8.992 1.192 12.297 1 98.81 126 LEU A N 1
ATOM 1010 C CA . LEU A 1 126 ? 7.879 1.86 12.961 1 98.81 126 LEU A CA 1
ATOM 1011 C C . LEU A 1 126 ? 6.73 2.092 11.984 1 98.81 126 LEU A C 1
ATOM 1013 O O . LEU A 1 126 ? 5.559 2.006 12.375 1 98.81 126 LEU A O 1
ATOM 1017 N N . ALA A 1 127 ? 7.082 2.387 10.742 1 98.69 127 ALA A N 1
ATOM 1018 C CA . ALA A 1 127 ? 6.051 2.482 9.711 1 98.69 127 ALA A CA 1
ATOM 1019 C C . ALA A 1 127 ? 5.312 1.156 9.555 1 98.69 127 ALA A C 1
ATOM 1021 O O . ALA A 1 127 ? 4.086 1.132 9.438 1 98.69 127 ALA A O 1
ATOM 1022 N N . ALA A 1 128 ? 6.047 0.073 9.539 1 98.56 128 ALA A N 1
ATOM 1023 C CA . ALA A 1 128 ? 5.449 -1.257 9.445 1 98.56 128 ALA A CA 1
ATOM 1024 C C . ALA A 1 128 ? 4.555 -1.541 10.648 1 98.56 128 ALA A C 1
ATOM 1026 O O . ALA A 1 128 ? 3.467 -2.105 10.508 1 98.56 128 ALA A O 1
ATOM 1027 N N . LYS A 1 129 ? 4.949 -1.108 11.797 1 98.81 129 LYS A N 1
ATOM 1028 C CA . LYS A 1 129 ? 4.234 -1.377 13.039 1 98.81 129 LYS A CA 1
ATOM 1029 C C . LYS A 1 129 ? 2.881 -0.673 13.062 1 98.81 129 LYS A C 1
ATOM 1031 O O . LYS A 1 129 ? 1.859 -1.291 13.367 1 98.81 129 LYS A O 1
ATOM 1036 N N . ILE A 1 130 ? 2.879 0.554 12.734 1 98.88 130 ILE A N 1
ATOM 1037 C CA . ILE A 1 130 ? 1.633 1.31 12.789 1 98.88 130 ILE A CA 1
ATOM 1038 C C . ILE A 1 130 ? 0.629 0.731 11.797 1 98.88 130 ILE A C 1
ATOM 1040 O O . ILE A 1 130 ? -0.562 0.622 12.102 1 98.88 130 ILE A O 1
ATOM 1044 N N . GLU A 1 131 ? 1.071 0.377 10.656 1 98.69 131 GLU A N 1
ATOM 1045 C CA . GLU A 1 131 ? 0.193 -0.23 9.656 1 98.69 131 GLU A CA 1
ATOM 1046 C C . GLU A 1 131 ? -0.359 -1.564 10.148 1 98.69 131 GLU A C 1
ATOM 1048 O O . GLU A 1 131 ? -1.559 -1.827 10.031 1 98.69 131 GLU A O 1
ATOM 1053 N N . TYR A 1 132 ? 0.545 -2.359 10.719 1 98.75 132 TYR A N 1
ATOM 1054 C CA . TYR A 1 132 ? 0.16 -3.662 11.242 1 98.75 132 TYR A CA 1
ATOM 1055 C C . TYR A 1 132 ? -0.898 -3.52 12.328 1 98.75 132 TYR A C 1
ATOM 1057 O O . TYR A 1 132 ? -1.926 -4.203 12.297 1 98.75 132 TYR A O 1
ATOM 1065 N N . GLU A 1 133 ? -0.688 -2.596 13.25 1 98.81 133 GLU A N 1
ATOM 1066 C CA . GLU A 1 133 ? -1.604 -2.4 14.367 1 98.81 133 GLU A CA 1
ATOM 1067 C C . GLU A 1 133 ? -2.971 -1.919 13.883 1 98.81 133 GLU A C 1
ATOM 1069 O O . GLU A 1 133 ? -4.004 -2.381 14.375 1 98.81 133 GLU A O 1
ATOM 1074 N N . CYS A 1 134 ? -2.975 -1.03 12.953 1 98.88 134 CYS A N 1
ATOM 1075 C CA . CYS A 1 134 ? -4.238 -0.531 12.422 1 98.88 134 CYS A CA 1
ATOM 1076 C C . CYS A 1 134 ? -5.031 -1.65 11.758 1 98.88 134 CYS A C 1
ATOM 1078 O O . CYS A 1 134 ? -6.219 -1.818 12.031 1 98.88 134 CYS A O 1
ATOM 1080 N N . LYS A 1 135 ? -4.367 -2.422 10.961 1 98.44 135 LYS A N 1
ATOM 1081 C CA . LYS A 1 135 ? -5.039 -3.482 10.219 1 98.44 135 LYS A CA 1
ATOM 1082 C C . LYS A 1 135 ? -5.512 -4.594 11.148 1 98.44 135 LYS A C 1
ATOM 1084 O O . LYS A 1 135 ? -6.602 -5.141 10.969 1 98.44 135 LYS A O 1
ATOM 1089 N N . MET A 1 136 ? -4.691 -4.891 12.102 1 98.25 136 MET A N 1
ATOM 1090 C CA . MET A 1 136 ? -5.07 -5.91 13.07 1 98.25 136 MET A CA 1
ATOM 1091 C C . MET A 1 136 ? -6.328 -5.496 13.828 1 98.25 136 MET A C 1
ATOM 1093 O O . MET A 1 136 ? -7.086 -6.352 14.297 1 98.25 136 MET A O 1
ATOM 1097 N N . ARG A 1 137 ? -6.562 -4.223 13.883 1 98.19 137 ARG A N 1
ATOM 1098 C CA . ARG A 1 137 ? -7.707 -3.701 14.625 1 98.19 137 ARG A CA 1
ATOM 1099 C C . ARG A 1 137 ? -8.883 -3.43 13.695 1 98.19 137 ARG A C 1
ATOM 1101 O O . ARG A 1 137 ? -9.883 -2.832 14.102 1 98.19 137 ARG A O 1
ATOM 1108 N N . GLY A 1 138 ? -8.703 -3.738 12.453 1 97.25 138 GLY A N 1
ATOM 1109 C CA . GLY A 1 138 ? -9.867 -3.77 11.578 1 97.25 138 GLY A CA 1
ATOM 1110 C C . GLY A 1 138 ? -9.805 -2.732 10.469 1 97.25 138 GLY A C 1
ATOM 1111 O O . GLY A 1 138 ? -10.68 -2.689 9.602 1 97.25 138 GLY A O 1
ATOM 1112 N N . ALA A 1 139 ? -8.797 -1.87 10.508 1 98.5 139 ALA A N 1
ATOM 1113 C CA . ALA A 1 139 ? -8.664 -0.909 9.414 1 98.5 139 ALA A CA 1
ATOM 1114 C C . ALA A 1 139 ? -8.422 -1.619 8.086 1 98.5 139 ALA A C 1
ATOM 1116 O O . ALA A 1 139 ? -7.66 -2.588 8.023 1 98.5 139 ALA A O 1
ATOM 1117 N N . GLN A 1 140 ? -9 -1.146 7.043 1 97 140 GLN A N 1
ATOM 1118 C CA . GLN A 1 140 ? -8.828 -1.761 5.73 1 97 140 GLN A CA 1
ATOM 1119 C C . GLN A 1 140 ? -7.516 -1.323 5.086 1 97 140 GLN A C 1
ATOM 1121 O O . GLN A 1 140 ? -6.867 -2.109 4.391 1 97 140 GLN A O 1
ATOM 1126 N N . ARG A 1 141 ? -7.133 -0.115 5.332 1 96.56 141 ARG A N 1
ATOM 1127 C CA . ARG A 1 141 ? -5.891 0.46 4.828 1 96.56 141 ARG A CA 1
ATOM 1128 C C . ARG A 1 141 ? -5.523 1.724 5.602 1 96.56 141 ARG A C 1
ATOM 1130 O O . ARG A 1 141 ? -6.309 2.211 6.414 1 96.56 141 ARG A O 1
ATOM 1137 N N . MET A 1 142 ? -4.34 2.186 5.363 1 98.12 142 MET A N 1
ATOM 1138 C CA . MET A 1 142 ? -3.963 3.494 5.887 1 98.12 142 MET A CA 1
ATOM 1139 C C . MET A 1 142 ? -4.637 4.613 5.102 1 98.12 142 MET A C 1
ATOM 1141 O O . MET A 1 142 ? -4.926 4.457 3.912 1 98.12 142 MET A O 1
ATOM 1145 N N . ALA A 1 143 ? -4.891 5.641 5.734 1 98.31 143 ALA A N 1
ATOM 1146 C CA . ALA A 1 143 ? -5.516 6.781 5.066 1 98.31 143 ALA A CA 1
ATOM 1147 C C . ALA A 1 143 ? -4.566 7.414 4.055 1 98.31 143 ALA A C 1
ATOM 1149 O O . ALA A 1 143 ? -5.004 7.973 3.045 1 98.31 143 ALA A O 1
ATOM 1150 N N . PHE A 1 144 ? -3.379 7.414 4.355 1 97.56 144 PHE A N 1
ATOM 1151 C CA . PHE A 1 144 ? -2.266 7.902 3.549 1 97.56 144 PHE A CA 1
ATOM 1152 C C . PHE A 1 144 ? -0.958 7.25 3.98 1 97.56 144 PHE A C 1
ATOM 1154 O O . PHE A 1 144 ? -0.914 6.547 4.992 1 97.56 144 PHE A O 1
ATOM 1161 N N . HIS A 1 145 ? 0.04 7.402 3.143 1 97.06 145 HIS A N 1
ATOM 1162 C CA . HIS A 1 145 ? 1.351 6.871 3.496 1 97.06 145 HIS A CA 1
ATOM 1163 C C . HIS A 1 145 ? 1.868 7.492 4.789 1 97.06 145 HIS A C 1
ATOM 1165 O O . HIS A 1 145 ? 1.98 8.719 4.891 1 97.06 145 HIS A O 1
ATOM 1171 N N . PRO A 1 146 ? 2.182 6.699 5.797 1 98.06 146 PRO A N 1
ATOM 1172 C CA . PRO A 1 146 ? 2.592 7.262 7.086 1 98.06 146 PRO A CA 1
ATOM 1173 C C . PRO A 1 146 ? 3.855 8.109 6.98 1 98.06 146 PRO A C 1
ATOM 1175 O O . PRO A 1 146 ? 4.789 7.754 6.258 1 98.06 146 PRO A O 1
ATOM 1178 N N . VAL A 1 147 ? 3.852 9.188 7.594 1 98.62 147 VAL A N 1
ATOM 1179 C CA . VAL A 1 147 ? 5.055 9.992 7.793 1 98.62 147 VAL A CA 1
ATOM 1180 C C . VAL A 1 147 ? 5.75 9.562 9.086 1 98.62 147 VAL A C 1
ATOM 1182 O O . VAL A 1 147 ? 5.18 9.688 10.172 1 98.62 147 VAL A O 1
ATOM 1185 N N . VAL A 1 148 ? 6.879 9.031 8.969 1 98.75 148 VAL A N 1
ATOM 1186 C CA . VAL A 1 148 ? 7.711 8.641 10.102 1 98.75 148 VAL A CA 1
ATOM 1187 C C . VAL A 1 148 ? 9.062 9.344 10.016 1 98.75 148 VAL A C 1
ATOM 1189 O O . VAL A 1 148 ? 10.031 8.789 9.492 1 98.75 148 VAL A O 1
ATOM 1192 N N . GLY A 1 149 ? 9.141 10.516 10.625 1 98.62 149 GLY A N 1
ATOM 1193 C CA . GLY A 1 149 ? 10.305 11.367 10.461 1 98.62 149 GLY A CA 1
ATOM 1194 C C . GLY A 1 149 ? 11.133 11.492 11.727 1 98.62 149 GLY A C 1
ATOM 1195 O O . GLY A 1 149 ? 10.797 12.266 12.617 1 98.62 149 GLY A O 1
ATOM 1196 N N . GLY A 1 150 ? 12.258 10.867 11.758 1 98.5 150 GLY A N 1
ATOM 1197 C CA . GLY A 1 150 ? 13.211 11.008 12.852 1 98.5 150 GLY A CA 1
ATOM 1198 C C . GLY A 1 150 ? 14.203 12.141 12.633 1 98.5 150 GLY A C 1
ATOM 1199 O O . GLY A 1 150 ? 14.766 12.273 11.547 1 98.5 150 GLY A O 1
ATOM 1200 N N . GLY A 1 151 ? 14.438 12.859 13.672 1 97.94 151 GLY A N 1
ATOM 1201 C CA . GLY A 1 151 ? 15.367 13.961 13.547 1 97.94 151 GLY A CA 1
ATOM 1202 C C . GLY A 1 151 ? 14.969 14.969 12.484 1 97.94 151 GLY A C 1
ATOM 1203 O O . GLY A 1 151 ? 13.828 15.438 12.469 1 97.94 151 GLY A O 1
ATOM 1204 N N . ALA A 1 152 ? 15.867 15.305 11.68 1 97.56 152 ALA A N 1
ATOM 1205 C CA . ALA A 1 152 ? 15.648 16.344 10.68 1 97.56 152 ALA A CA 1
ATOM 1206 C C . ALA A 1 152 ? 14.578 15.93 9.672 1 97.56 152 ALA A C 1
ATOM 1208 O O . ALA A 1 152 ? 13.992 16.781 9 1 97.56 152 ALA A O 1
ATOM 1209 N N . ASN A 1 153 ? 14.359 14.648 9.547 1 97.94 153 ASN A N 1
ATOM 1210 C CA . ASN A 1 153 ? 13.328 14.188 8.625 1 97.94 153 ASN A CA 1
ATOM 1211 C C . ASN A 1 153 ? 11.945 14.672 9.055 1 97.94 153 ASN A C 1
ATOM 1213 O O . ASN A 1 153 ? 11.039 14.789 8.227 1 97.94 153 ASN A O 1
ATOM 1217 N N . GLY A 1 154 ? 11.805 14.969 10.312 1 98.19 154 GLY A N 1
ATOM 1218 C CA . GLY A 1 154 ? 10.555 15.516 10.82 1 98.19 154 GLY A CA 1
ATOM 1219 C C . GLY A 1 154 ? 10.258 16.906 10.305 1 98.19 154 GLY A C 1
ATOM 1220 O O . GLY A 1 154 ? 9.125 17.391 10.398 1 98.19 154 GLY A O 1
ATOM 1221 N N . SER A 1 155 ? 11.281 17.547 9.812 1 97.75 155 SER A N 1
ATOM 1222 C CA . SER A 1 155 ? 11.094 18.906 9.32 1 97.75 155 SER A CA 1
ATOM 1223 C C . SER A 1 155 ? 10.617 18.922 7.875 1 97.75 155 SER A C 1
ATOM 1225 O O . SER A 1 155 ? 10.352 19.984 7.309 1 97.75 155 SER A O 1
ATOM 1227 N N . ILE A 1 156 ? 10.555 17.781 7.277 1 97 156 ILE A N 1
ATOM 1228 C CA . ILE A 1 156 ? 9.953 17.625 5.957 1 97 156 ILE A CA 1
ATOM 1229 C C . ILE A 1 156 ? 8.461 17.344 6.102 1 97 156 ILE A C 1
ATOM 1231 O O . ILE A 1 156 ? 8.07 16.312 6.656 1 97 156 ILE A O 1
ATOM 1235 N N . ILE A 1 157 ? 7.645 18.125 5.57 1 96.81 157 ILE A N 1
ATOM 1236 C CA . ILE A 1 157 ? 6.219 18.156 5.883 1 96.81 157 ILE A CA 1
ATOM 1237 C C . ILE A 1 157 ? 5.57 16.844 5.449 1 96.81 157 ILE A C 1
ATOM 1239 O O . ILE A 1 157 ? 4.871 16.203 6.234 1 96.81 157 ILE A O 1
ATOM 1243 N N . HIS A 1 158 ? 5.801 16.406 4.238 1 96.62 158 HIS A N 1
ATOM 1244 C CA . HIS A 1 158 ? 5.266 15.164 3.693 1 96.62 158 HIS A CA 1
ATOM 1245 C C . HIS A 1 158 ? 6.367 14.117 3.52 1 96.62 158 HIS A C 1
ATOM 1247 O O . HIS A 1 158 ? 6.457 13.477 2.471 1 96.62 158 HIS A O 1
ATOM 1253 N N . TYR A 1 159 ? 7.211 14.055 4.559 1 97.12 159 TYR A N 1
ATOM 1254 C CA . TYR A 1 159 ? 8.281 13.062 4.527 1 97.12 159 TYR A CA 1
ATOM 1255 C C . TYR A 1 159 ? 7.723 11.672 4.262 1 97.12 159 TYR A C 1
ATOM 1257 O O . TYR A 1 159 ? 6.766 11.242 4.906 1 97.12 159 TYR A O 1
ATOM 1265 N N . SER A 1 160 ? 8.352 10.891 3.289 1 95.19 160 SER A N 1
ATOM 1266 C CA . SER A 1 160 ? 7.75 9.617 2.92 1 95.19 160 SER A CA 1
ATOM 1267 C C . SER A 1 160 ? 8.805 8.523 2.779 1 95.19 160 SER A C 1
ATOM 1269 O O . SER A 1 160 ? 8.469 7.363 2.543 1 95.19 160 SER A O 1
ATOM 1271 N N . ARG A 1 161 ? 10.031 8.781 2.953 1 94.5 161 ARG A N 1
ATOM 1272 C CA . ARG A 1 161 ? 11.07 7.777 2.744 1 94.5 161 ARG A CA 1
ATOM 1273 C C . ARG A 1 161 ? 11.039 6.715 3.84 1 94.5 161 ARG A C 1
ATOM 1275 O O . ARG A 1 161 ? 11.047 5.52 3.551 1 94.5 161 ARG A O 1
ATOM 1282 N N . ASN A 1 162 ? 11.008 7.117 5.059 1 97.25 162 ASN A N 1
ATOM 1283 C CA . ASN A 1 162 ? 10.883 6.223 6.203 1 97.25 162 ASN A CA 1
ATOM 1284 C C . ASN A 1 162 ? 11.977 5.164 6.215 1 97.25 162 ASN A C 1
ATOM 1286 O O . ASN A 1 162 ? 11.711 3.988 6.477 1 97.25 162 ASN A O 1
ATOM 1290 N N . ASP A 1 163 ? 13.18 5.523 5.941 1 95.88 163 ASP A N 1
ATOM 1291 C CA . ASP A 1 163 ? 14.18 4.473 5.797 1 95.88 163 ASP A CA 1
ATOM 1292 C C . ASP A 1 163 ? 15.461 4.824 6.559 1 95.88 163 ASP A C 1
ATOM 1294 O O . ASP A 1 163 ? 16.531 4.316 6.238 1 95.88 163 ASP A O 1
ATOM 1298 N N . ARG A 1 164 ? 15.344 5.727 7.539 1 96.94 164 ARG A N 1
ATOM 1299 C CA . ARG A 1 164 ? 16.531 6.133 8.281 1 96.94 164 ARG A CA 1
ATOM 1300 C C . ARG A 1 164 ? 16.469 5.648 9.727 1 96.94 164 ARG A C 1
ATOM 1302 O O . ARG A 1 164 ? 15.383 5.363 10.25 1 96.94 164 ARG A O 1
ATOM 1309 N N . LYS A 1 165 ? 17.625 5.531 10.297 1 97.38 165 LYS A N 1
ATOM 1310 C CA . LYS A 1 165 ? 17.719 5.289 11.734 1 97.38 165 LYS A CA 1
ATOM 1311 C C . LYS A 1 165 ? 17.391 6.551 12.531 1 97.38 165 LYS A C 1
ATOM 1313 O O . LYS A 1 165 ? 17.656 7.664 12.078 1 97.38 165 LYS A O 1
ATOM 1318 N N . ILE A 1 166 ? 16.797 6.34 13.609 1 98.06 166 ILE A N 1
ATOM 1319 C CA . ILE A 1 166 ? 16.5 7.43 14.531 1 98.06 166 ILE A CA 1
ATOM 1320 C C . ILE A 1 166 ? 17.578 7.516 15.602 1 98.06 166 ILE A C 1
ATOM 1322 O O . ILE A 1 166 ? 17.75 6.594 16.406 1 98.06 166 ILE A O 1
ATOM 1326 N N . ARG A 1 167 ? 18.297 8.586 15.672 1 96.88 167 ARG A N 1
ATOM 1327 C CA . ARG A 1 167 ? 19.422 8.727 16.594 1 96.88 167 ARG A CA 1
ATOM 1328 C C . ARG A 1 167 ? 18.953 9.094 18 1 96.88 167 ARG A C 1
ATOM 1330 O O . ARG A 1 167 ? 17.875 9.68 18.156 1 96.88 167 ARG A O 1
ATOM 1337 N N . THR A 1 168 ? 19.797 8.766 18.953 1 96.5 168 THR A N 1
ATOM 1338 C CA . THR A 1 168 ? 19.516 9.195 20.328 1 96.5 168 THR A CA 1
ATOM 1339 C C . THR A 1 168 ? 19.438 10.719 20.406 1 96.5 168 THR A C 1
ATOM 1341 O O . THR A 1 168 ? 20.312 11.414 19.875 1 96.5 168 THR A O 1
ATOM 1344 N N . GLY A 1 169 ? 18.422 11.164 20.984 1 96.75 169 GLY A N 1
ATOM 1345 C CA . GLY A 1 169 ? 18.234 12.602 21.125 1 96.75 169 GLY A CA 1
ATOM 1346 C C . GLY A 1 169 ? 17.312 13.195 20.094 1 96.75 169 GLY A C 1
ATOM 1347 O O . GLY A 1 169 ? 16.844 14.32 20.234 1 96.75 169 GLY A O 1
ATOM 1348 N N . ASP A 1 170 ? 17.047 12.43 19.016 1 97.69 170 ASP A N 1
ATOM 1349 C CA . ASP A 1 170 ? 16.141 12.891 17.969 1 97.69 170 ASP A CA 1
ATOM 1350 C C . ASP A 1 170 ? 14.688 12.867 18.453 1 97.69 170 ASP A C 1
ATOM 1352 O O . ASP A 1 170 ? 14.305 11.984 19.234 1 97.69 170 ASP A O 1
ATOM 1356 N N . LEU A 1 171 ? 13.945 13.844 17.969 1 98.69 171 LEU A N 1
ATOM 1357 C CA . LEU A 1 171 ? 12.492 13.68 18.031 1 98.69 171 LEU A CA 1
ATOM 1358 C C . LEU A 1 171 ? 12.008 12.789 16.891 1 98.69 171 LEU A C 1
ATOM 1360 O O . LEU A 1 171 ? 12.688 12.656 15.867 1 98.69 171 LEU A O 1
ATOM 1364 N N . LEU A 1 172 ? 10.93 12.156 17.156 1 98.88 172 LEU A N 1
ATOM 1365 C CA . LEU A 1 172 ? 10.227 11.383 16.141 1 98.88 172 LEU A CA 1
ATOM 1366 C C . LEU A 1 172 ? 8.836 11.945 15.875 1 98.88 172 LEU A C 1
ATOM 1368 O O . LEU A 1 172 ? 8.031 12.078 16.812 1 98.88 172 LEU A O 1
ATOM 1372 N N . LEU A 1 173 ? 8.586 12.375 14.641 1 98.94 173 LEU A N 1
ATOM 1373 C CA . LEU A 1 173 ? 7.273 12.844 14.203 1 98.94 173 LEU A CA 1
ATOM 1374 C C . LEU A 1 173 ? 6.562 11.773 13.383 1 98.94 173 LEU A C 1
ATOM 1376 O O . LEU A 1 173 ? 7.105 11.289 12.383 1 98.94 173 LEU A O 1
ATOM 1380 N N . MET A 1 174 ? 5.41 11.359 13.812 1 98.88 174 MET A N 1
ATOM 1381 C CA . MET A 1 174 ? 4.59 10.453 13.023 1 98.88 174 MET A CA 1
ATOM 1382 C C . MET A 1 174 ? 3.244 11.086 12.688 1 98.88 174 MET A C 1
ATOM 1384 O O . MET A 1 174 ? 2.535 11.547 13.578 1 98.88 174 MET A O 1
ATOM 1388 N N . ASP A 1 175 ? 2.957 11.234 11.453 1 98.88 175 ASP A N 1
ATOM 1389 C CA . ASP A 1 175 ? 1.663 11.617 10.891 1 98.88 175 ASP A CA 1
ATOM 1390 C C . ASP A 1 175 ? 0.967 10.422 10.242 1 98.88 175 ASP A C 1
ATOM 1392 O O . ASP A 1 175 ? 1.43 9.898 9.227 1 98.88 175 ASP A O 1
ATOM 1396 N N . VAL A 1 176 ? -0.173 10.039 10.867 1 98.81 176 VAL A N 1
ATOM 1397 C CA . VAL A 1 176 ? -0.742 8.742 10.5 1 98.81 176 VAL A CA 1
ATOM 1398 C C . VAL A 1 176 ? -2.266 8.828 10.516 1 98.81 176 VAL A C 1
ATOM 1400 O O . VAL A 1 176 ? -2.842 9.695 11.172 1 98.81 176 VAL A O 1
ATOM 1403 N N . GLY A 1 177 ? -2.857 7.957 9.781 1 98.81 177 GLY A N 1
ATOM 1404 C CA . GLY A 1 177 ? -4.297 7.75 9.719 1 98.81 177 GLY A CA 1
ATOM 1405 C C . GLY A 1 177 ? -4.68 6.434 9.07 1 98.81 177 GLY A C 1
ATOM 1406 O O . GLY A 1 177 ? -3.881 5.84 8.344 1 98.81 177 GLY A O 1
ATOM 1407 N N . CYS A 1 178 ? -5.879 5.992 9.406 1 98.75 178 CYS A N 1
ATOM 1408 C CA . CYS A 1 178 ? -6.359 4.754 8.805 1 98.75 178 CYS A CA 1
ATOM 1409 C C . CYS A 1 178 ? -7.793 4.906 8.312 1 98.75 178 CYS A C 1
ATOM 1411 O O . CYS A 1 178 ? -8.43 5.938 8.547 1 98.75 178 CYS A O 1
ATOM 1413 N N . GLU A 1 179 ? -8.203 3.957 7.543 1 98.69 179 GLU A N 1
ATOM 1414 C CA . GLU A 1 179 ? -9.555 3.898 7.008 1 98.69 179 GLU A CA 1
ATOM 1415 C C . GLU A 1 179 ? -10.359 2.768 7.648 1 98.69 179 GLU A C 1
ATOM 1417 O O . GLU A 1 179 ? -9.891 1.627 7.703 1 98.69 179 GLU A O 1
ATOM 1422 N N . TYR A 1 180 ? -11.484 3.096 8.172 1 98.44 180 TYR A N 1
ATOM 1423 C CA . TYR A 1 180 ? -12.438 2.123 8.695 1 98.44 180 TYR A CA 1
ATOM 1424 C C . TYR A 1 180 ? -13.805 2.291 8.039 1 98.44 180 TYR A C 1
ATOM 1426 O O . TYR A 1 180 ? -14.516 3.262 8.312 1 98.44 180 TYR A O 1
ATOM 1434 N N . HIS A 1 181 ? -14.164 1.391 7.109 1 97.25 181 HIS A N 1
ATOM 1435 C CA . HIS A 1 181 ? -15.422 1.363 6.367 1 97.25 181 HIS A CA 1
ATOM 1436 C C . HIS A 1 181 ? -15.672 2.688 5.656 1 97.25 181 HIS A C 1
ATOM 1438 O O . HIS A 1 181 ? -16.766 3.252 5.75 1 97.25 181 HIS A O 1
ATOM 1444 N N . GLY A 1 182 ? -14.609 3.223 5.113 1 97.69 182 GLY A N 1
ATOM 1445 C CA . GLY A 1 182 ? -14.727 4.375 4.234 1 97.69 182 GLY A CA 1
ATOM 1446 C C . GLY A 1 182 ? -14.469 5.691 4.945 1 97.69 182 GLY A C 1
ATOM 1447 O O . GLY A 1 182 ? -14.406 6.746 4.305 1 97.69 182 GLY A O 1
ATOM 1448 N N . TYR A 1 183 ? -14.305 5.66 6.23 1 98.75 183 TYR A N 1
ATOM 1449 C CA . TYR A 1 183 ? -14.062 6.887 6.984 1 98.75 183 TYR A CA 1
ATOM 1450 C C . TYR A 1 183 ? -12.641 6.922 7.527 1 98.75 183 TYR A C 1
ATOM 1452 O O . TYR A 1 183 ? -12.125 5.906 7.996 1 98.75 183 TYR A O 1
ATOM 1460 N N . LEU A 1 184 ? -12.023 8.102 7.488 1 98.81 184 LEU A N 1
ATOM 1461 C CA . LEU A 1 184 ? -10.594 8.219 7.727 1 98.81 184 LEU A CA 1
ATOM 1462 C C . LEU A 1 184 ? -10.312 8.891 9.07 1 98.81 184 LEU A C 1
ATOM 1464 O O . LEU A 1 184 ? -11.172 9.609 9.594 1 98.81 184 LEU A O 1
ATOM 1468 N N . SER A 1 185 ? -9.195 8.578 9.57 1 98.88 185 SER A N 1
ATOM 1469 C CA . SER A 1 185 ? -8.625 9.281 10.711 1 98.88 185 SER A CA 1
ATOM 1470 C C . SER A 1 185 ? -7.332 10 10.328 1 98.88 185 SER A C 1
ATOM 1472 O O . SER A 1 185 ? -6.758 9.727 9.273 1 98.88 185 SER A O 1
ATOM 1474 N N . ASP A 1 186 ? -6.906 10.914 11.141 1 98.81 186 ASP A N 1
ATOM 1475 C CA . ASP A 1 186 ? -5.715 11.734 10.938 1 98.81 186 ASP A CA 1
ATOM 1476 C C . ASP A 1 186 ? -5.148 12.219 12.273 1 98.81 186 ASP A C 1
ATOM 1478 O O . ASP A 1 186 ? -5.824 12.93 13.016 1 98.81 186 ASP A O 1
ATOM 1482 N N . LEU A 1 187 ? -3.965 11.812 12.523 1 98.75 187 LEU A N 1
ATOM 1483 C CA . LEU A 1 187 ? -3.355 12.016 13.828 1 98.75 187 LEU A CA 1
ATOM 1484 C C . LEU A 1 187 ? -1.848 12.203 13.703 1 98.75 187 LEU A C 1
ATOM 1486 O O . LEU A 1 187 ? -1.188 11.484 12.953 1 98.75 187 LEU A O 1
ATOM 1490 N N . THR A 1 188 ? -1.316 13.25 14.328 1 98.88 188 THR A N 1
ATOM 1491 C CA . THR A 1 188 ? 0.13 13.438 14.367 1 98.88 188 THR A CA 1
ATOM 1492 C C . THR A 1 188 ? 0.615 13.602 15.805 1 98.88 188 THR A C 1
ATOM 1494 O O . THR A 1 188 ? -0.011 14.305 16.609 1 98.88 188 THR A O 1
ATOM 1497 N N . ARG A 1 189 ? 1.636 12.914 16.141 1 98.94 189 ARG A N 1
ATOM 1498 C CA . ARG A 1 189 ? 2.365 13.133 17.391 1 98.94 189 ARG A CA 1
ATOM 1499 C C . ARG A 1 189 ? 3.863 13.258 17.141 1 98.94 189 ARG A C 1
ATOM 1501 O O . ARG A 1 189 ? 4.379 12.719 16.156 1 98.94 189 ARG A O 1
ATOM 1508 N N . THR A 1 190 ? 4.504 14.023 17.922 1 98.94 190 THR A N 1
ATOM 1509 C CA . THR A 1 190 ? 5.957 14.148 17.984 1 98.94 190 THR A CA 1
ATOM 1510 C C . THR A 1 190 ? 6.457 13.844 19.391 1 98.94 190 THR A C 1
ATOM 1512 O O . THR A 1 190 ? 5.926 14.367 20.375 1 98.94 190 THR A O 1
ATOM 1515 N N . TRP A 1 191 ? 7.434 12.945 19.531 1 98.81 191 TRP A N 1
ATOM 1516 C CA . TRP A 1 191 ? 7.938 12.578 20.844 1 98.81 191 TRP A CA 1
ATOM 1517 C C . TRP A 1 191 ? 9.406 12.18 20.781 1 98.81 191 TRP A C 1
ATOM 1519 O O . TRP A 1 191 ? 9.945 11.969 19.688 1 98.81 191 TRP A O 1
ATOM 1529 N N . PRO A 1 192 ? 10.078 12.234 21.938 1 98.56 192 PRO A N 1
ATOM 1530 C CA . PRO A 1 192 ? 11.438 11.711 22 1 98.56 192 PRO A CA 1
ATOM 1531 C C . PRO A 1 192 ? 11.484 10.219 22.344 1 98.56 192 PRO A C 1
ATOM 1533 O O . PRO A 1 192 ? 11.203 9.836 23.484 1 98.56 192 PRO A O 1
ATOM 1536 N N . PRO A 1 193 ? 11.844 9.422 21.406 1 97.62 193 PRO A N 1
ATOM 1537 C CA . PRO A 1 193 ? 11.898 7.992 21.703 1 97.62 193 PRO A CA 1
ATOM 1538 C C . PRO A 1 193 ? 12.82 7.68 22.875 1 97.62 193 PRO A C 1
ATOM 1540 O O . PRO A 1 193 ? 12.617 6.688 23.578 1 97.62 193 PRO A O 1
ATOM 1543 N N . CYS A 1 194 ? 13.828 8.492 23.141 1 96.12 194 CYS A N 1
ATOM 1544 C CA . CYS A 1 194 ? 14.797 8.219 24.203 1 96.12 194 CYS A CA 1
ATOM 1545 C C . CYS A 1 194 ? 14.234 8.609 25.562 1 96.12 194 CYS A C 1
ATOM 1547 O O . CYS A 1 194 ? 14.891 8.406 26.594 1 96.12 194 CYS A O 1
ATOM 1549 N N . GLY A 1 195 ? 13.094 9.336 25.609 1 96.38 195 GLY A N 1
ATOM 1550 C CA . GLY A 1 195 ? 12.391 9.57 26.859 1 96.38 195 GLY A CA 1
ATOM 1551 C C . GLY A 1 195 ? 12.625 10.961 27.422 1 96.38 195 GLY A C 1
ATOM 1552 O O . GLY A 1 195 ? 12.117 11.297 28.5 1 96.38 195 GLY A O 1
ATOM 1553 N N . ARG A 1 196 ? 13.359 11.766 26.688 1 96.56 196 ARG A N 1
ATOM 1554 C CA . ARG A 1 196 ? 13.625 13.109 27.188 1 96.56 196 ARG A CA 1
ATOM 1555 C C . ARG A 1 196 ? 13.711 14.109 26.047 1 96.56 196 ARG A C 1
ATOM 1557 O O . ARG A 1 196 ? 14.258 13.797 24.984 1 96.56 196 ARG A O 1
ATOM 1564 N N . PHE A 1 197 ? 13.219 15.281 26.328 1 98.25 197 PHE A N 1
ATOM 1565 C CA . PHE A 1 197 ? 13.375 16.422 25.422 1 98.25 197 PHE A CA 1
ATOM 1566 C C . PHE A 1 197 ? 14.633 17.203 25.766 1 98.25 197 PHE A C 1
ATOM 1568 O O . PHE A 1 197 ? 14.938 17.406 26.953 1 98.25 197 PHE A O 1
ATOM 1575 N N . SER A 1 198 ? 15.391 17.672 24.766 1 97.88 198 SER A N 1
ATOM 1576 C CA . SER A 1 198 ? 16.344 18.734 25.047 1 97.88 198 SER A CA 1
ATOM 1577 C C . SER A 1 198 ? 15.633 20.031 25.406 1 97.88 198 SER A C 1
ATOM 1579 O O . SER A 1 198 ? 14.445 20.203 25.109 1 97.88 198 SER A O 1
ATOM 1581 N N . PRO A 1 199 ? 16.297 20.906 26.016 1 98.06 199 PRO A N 1
ATOM 1582 C CA . PRO A 1 199 ? 15.648 22.172 26.375 1 98.06 199 PRO A CA 1
ATOM 1583 C C . PRO A 1 199 ? 15.07 22.891 25.156 1 98.06 199 PRO A C 1
ATOM 1585 O O . PRO A 1 199 ? 13.938 23.391 25.203 1 98.06 199 PRO A O 1
ATOM 1588 N N . ALA A 1 200 ? 15.812 22.938 24.109 1 98.25 200 ALA A N 1
ATOM 1589 C CA . ALA A 1 200 ? 15.336 23.594 22.891 1 98.25 200 ALA A CA 1
ATOM 1590 C C . ALA A 1 200 ? 14.117 22.875 22.328 1 98.25 200 ALA A C 1
ATOM 1592 O O . ALA A 1 200 ? 13.164 23.516 21.875 1 98.25 200 ALA A O 1
ATOM 1593 N N . GLN A 1 201 ? 14.141 21.578 22.312 1 98.62 201 GLN A N 1
ATOM 1594 C CA . GLN A 1 201 ? 13.016 20.781 21.844 1 98.62 201 GLN A CA 1
ATOM 1595 C C . GLN A 1 201 ? 11.766 21.062 22.688 1 98.62 201 GLN A C 1
ATOM 1597 O O . GLN A 1 201 ? 10.672 21.219 22.141 1 98.62 201 GLN A O 1
ATOM 1602 N N . GLU A 1 202 ? 11.969 21.094 23.938 1 98.62 202 GLU A N 1
ATOM 1603 C CA . GLU A 1 202 ? 10.844 21.297 24.844 1 98.62 202 GLU A CA 1
ATOM 1604 C C . GLU A 1 202 ? 10.219 22.672 24.641 1 98.62 202 GLU A C 1
ATOM 1606 O O . GLU A 1 202 ? 8.992 22.812 24.688 1 98.62 202 GLU A O 1
ATOM 1611 N N . GLU A 1 203 ? 11.031 23.641 24.453 1 98.31 203 GLU A N 1
ATOM 1612 C CA . GLU A 1 203 ? 10.547 25 24.203 1 98.31 203 GLU A CA 1
ATOM 1613 C C . GLU A 1 203 ? 9.641 25.031 22.969 1 98.31 203 GLU A C 1
ATOM 1615 O O . GLU A 1 203 ? 8.523 25.547 23.031 1 98.31 203 GLU A O 1
ATOM 1620 N N . LEU A 1 204 ? 10.148 24.516 21.938 1 98.38 204 LEU A N 1
ATOM 1621 C CA . LEU A 1 204 ? 9.414 24.531 20.672 1 98.38 204 LEU A CA 1
ATOM 1622 C C . LEU A 1 204 ? 8.172 23.656 20.75 1 98.38 204 LEU A C 1
ATOM 1624 O O . LEU A 1 204 ? 7.098 24.031 20.281 1 98.38 204 LEU A O 1
ATOM 1628 N N . TYR A 1 205 ? 8.359 22.484 21.312 1 98.88 205 TYR A N 1
ATOM 1629 C CA . TYR A 1 205 ? 7.234 21.578 21.484 1 98.88 205 TYR A CA 1
ATOM 1630 C C . TYR A 1 205 ? 6.109 22.234 22.266 1 98.88 205 TYR A C 1
ATOM 1632 O O . TYR A 1 205 ? 4.941 22.141 21.891 1 98.88 205 TYR A O 1
ATOM 1640 N N . SER A 1 206 ? 6.461 22.859 23.344 1 98.81 206 SER A N 1
ATOM 1641 C CA . SER A 1 206 ? 5.473 23.484 24.219 1 98.81 206 SER A CA 1
ATOM 1642 C C . SER A 1 206 ? 4.707 24.578 23.484 1 98.81 206 SER A C 1
ATOM 1644 O O . SER A 1 206 ? 3.504 24.75 23.688 1 98.81 206 SER A O 1
ATOM 1646 N N . LEU A 1 207 ? 5.43 25.297 22.703 1 98.81 207 LEU A N 1
ATOM 1647 C CA . LEU A 1 207 ? 4.777 26.344 21.906 1 98.81 207 LEU A CA 1
ATOM 1648 C C . LEU A 1 207 ? 3.74 25.734 20.969 1 98.81 207 LEU A C 1
ATOM 1650 O O . LEU A 1 207 ? 2.613 26.234 20.891 1 98.81 207 LEU A O 1
ATOM 1654 N N . ILE A 1 208 ? 4.105 24.656 20.234 1 98.88 208 ILE A N 1
ATOM 1655 C CA . ILE A 1 208 ? 3.207 24 19.297 1 98.88 208 ILE A CA 1
ATOM 1656 C C . ILE A 1 208 ? 2.037 23.375 20.047 1 98.88 208 ILE A C 1
ATOM 1658 O O . ILE A 1 208 ? 0.889 23.453 19.609 1 98.88 208 ILE A O 1
ATOM 1662 N N . LEU A 1 209 ? 2.322 22.766 21.203 1 98.94 209 LEU A N 1
ATOM 1663 C CA . LEU A 1 209 ? 1.284 22.156 22.016 1 98.94 209 LEU A CA 1
ATOM 1664 C C . LEU A 1 209 ? 0.287 23.203 22.5 1 98.94 209 LEU A C 1
ATOM 1666 O O . LEU A 1 209 ? -0.926 23 22.422 1 98.94 209 LEU A O 1
ATOM 1670 N N . GLU A 1 210 ? 0.788 24.312 23 1 98.88 210 GLU A N 1
ATOM 1671 C CA . GLU A 1 210 ? -0.085 25.391 23.438 1 98.88 210 GLU A CA 1
ATOM 1672 C C . GLU A 1 210 ? -0.972 25.891 22.312 1 98.88 210 GLU A C 1
ATOM 1674 O O . GLU A 1 210 ? -2.16 26.141 22.5 1 98.88 210 GLU A O 1
ATOM 1679 N N . THR A 1 211 ? -0.382 26.047 21.172 1 98.94 211 THR A N 1
ATOM 1680 C CA . THR A 1 211 ? -1.148 26.484 20.016 1 98.94 211 THR A CA 1
ATOM 1681 C C . THR A 1 211 ? -2.25 25.469 19.688 1 98.94 211 THR A C 1
ATOM 1683 O O . THR A 1 211 ? -3.385 25.859 19.391 1 98.94 211 THR A O 1
ATOM 1686 N N . ASN A 1 212 ? -1.922 24.172 19.703 1 98.94 212 ASN A N 1
ATOM 1687 C CA . ASN A 1 212 ? -2.912 23.125 19.484 1 98.94 212 ASN A CA 1
ATOM 1688 C C . ASN A 1 212 ? -4.082 23.25 20.453 1 98.94 212 ASN A C 1
ATOM 1690 O O . ASN A 1 212 ? -5.242 23.281 20.031 1 98.94 212 ASN A O 1
ATOM 1694 N N . LYS A 1 213 ? -3.762 23.391 21.719 1 98.88 213 LYS A N 1
ATOM 1695 C CA . LYS A 1 213 ? -4.781 23.469 22.75 1 98.88 213 LYS A CA 1
ATOM 1696 C C . LYS A 1 213 ? -5.656 24.703 22.578 1 98.88 213 LYS A C 1
ATOM 1698 O O . LYS A 1 213 ? -6.883 24.625 22.688 1 98.88 213 LYS A O 1
ATOM 1703 N N . GLU A 1 214 ? -5.066 25.812 22.344 1 98.88 214 GLU A N 1
ATOM 1704 C CA . GLU A 1 214 ? -5.805 27.062 22.172 1 98.88 214 GLU A CA 1
ATOM 1705 C C . GLU A 1 214 ? -6.727 27 20.953 1 98.88 214 GLU A C 1
ATOM 1707 O O . GLU A 1 214 ? -7.852 27.5 21 1 98.88 214 GLU A O 1
ATOM 1712 N N . CYS A 1 215 ? -6.246 26.422 19.891 1 98.94 215 CYS A N 1
ATOM 1713 C CA . CYS A 1 215 ? -7.051 26.312 18.688 1 98.94 215 CYS A CA 1
ATOM 1714 C C . CYS A 1 215 ? -8.227 25.359 18.891 1 98.94 215 CYS A C 1
ATOM 1716 O O . CYS A 1 215 ? -9.32 25.594 18.375 1 98.94 215 CYS A O 1
ATOM 1718 N N . ILE A 1 216 ? -8.016 24.281 19.625 1 98.88 216 ILE A N 1
ATOM 1719 C CA . ILE A 1 216 ? -9.078 23.328 19.906 1 98.88 216 ILE A CA 1
ATOM 1720 C C . ILE A 1 216 ? -10.188 24.016 20.703 1 98.88 216 ILE A C 1
ATOM 1722 O O . ILE A 1 216 ? -11.375 23.781 20.453 1 98.88 216 ILE A O 1
ATOM 1726 N N . LYS A 1 217 ? -9.836 24.922 21.594 1 98.75 217 LYS A N 1
ATOM 1727 C CA . LYS A 1 217 ? -10.82 25.656 22.391 1 98.75 217 LYS A CA 1
ATOM 1728 C C . LYS A 1 217 ? -11.758 26.469 21.516 1 98.75 217 LYS A C 1
ATOM 1730 O O . LYS A 1 217 ? -12.906 26.719 21.875 1 98.75 217 LYS A O 1
ATOM 1735 N N . LEU A 1 218 ? -11.273 26.828 20.375 1 98.62 218 LEU A N 1
ATOM 1736 C CA . LEU A 1 218 ? -12.047 27.688 19.484 1 98.62 218 LEU A CA 1
ATOM 1737 C C . LEU A 1 218 ? -13.008 26.844 18.641 1 98.62 218 LEU A C 1
ATOM 1739 O O . LEU A 1 218 ? -13.883 27.391 17.953 1 98.62 218 LEU A O 1
ATOM 1743 N N . CYS A 1 219 ? -12.883 25.562 18.656 1 98.75 219 CYS A N 1
ATOM 1744 C CA . CYS A 1 219 ? -13.703 24.688 17.844 1 98.75 219 CYS A CA 1
ATOM 1745 C C . CYS A 1 219 ? -15.109 24.562 18.422 1 98.75 219 CYS A C 1
ATOM 1747 O O . CYS A 1 219 ? -15.344 23.781 19.344 1 98.75 219 CYS A O 1
ATOM 1749 N N . LYS A 1 220 ? -16 25.25 17.875 1 98.56 220 LYS A N 1
ATOM 1750 C CA . LYS A 1 220 ? -17.406 25.25 18.25 1 98.56 220 LYS A CA 1
ATOM 1751 C C . LYS A 1 220 ? -18.281 25.766 17.094 1 98.56 220 LYS A C 1
ATOM 1753 O O . LYS A 1 220 ? -17.766 26.359 16.141 1 98.56 220 LYS A O 1
ATOM 1758 N N . PRO A 1 221 ? -19.578 25.5 17.219 1 98.62 221 PRO A N 1
ATOM 1759 C CA . PRO A 1 221 ? -20.453 26.016 16.156 1 98.62 221 PRO A CA 1
ATOM 1760 C C . PRO A 1 221 ? -20.312 27.516 15.938 1 98.62 221 PRO A C 1
ATOM 1762 O O . PRO A 1 221 ? -20.25 28.281 16.906 1 98.62 221 PRO A O 1
ATOM 1765 N N . GLY A 1 222 ? -20.219 27.891 14.656 1 98.44 222 GLY A N 1
ATOM 1766 C CA . GLY A 1 222 ? -20.172 29.312 14.336 1 98.44 222 GLY A CA 1
ATOM 1767 C C . GLY A 1 222 ? -18.781 29.781 13.969 1 98.44 222 GLY A C 1
ATOM 1768 O O . GLY A 1 222 ? -18.625 30.734 13.195 1 98.44 222 GLY A O 1
ATOM 1769 N N . THR A 1 223 ? -17.766 29.172 14.57 1 98.38 223 THR A N 1
ATOM 1770 C CA . THR A 1 223 ? -16.391 29.484 14.203 1 98.38 223 THR A CA 1
ATOM 1771 C C . THR A 1 223 ? -16.031 28.859 12.852 1 98.38 223 THR A C 1
ATOM 1773 O O . THR A 1 223 ? -16.766 28 12.352 1 98.38 223 THR A O 1
ATOM 1776 N N . SER A 1 224 ? -15.016 29.359 12.219 1 98.44 224 SER A N 1
ATOM 1777 C CA . SER A 1 224 ? -14.57 28.781 10.953 1 98.44 224 SER A CA 1
ATOM 1778 C C . SER A 1 224 ? -13.125 28.312 11.031 1 98.44 224 SER A C 1
ATOM 1780 O O . SER A 1 224 ? -12.375 28.734 11.914 1 98.44 224 SER A O 1
ATOM 1782 N N . ILE A 1 225 ? -12.734 27.453 10.125 1 98.25 225 ILE A N 1
ATOM 1783 C CA . ILE A 1 225 ? -11.367 26.953 10.07 1 98.25 225 ILE A CA 1
ATOM 1784 C C . ILE A 1 225 ? -10.398 28.109 9.844 1 98.25 225 ILE A C 1
ATOM 1786 O O . ILE A 1 225 ? -9.32 28.156 10.438 1 98.25 225 ILE A O 1
ATOM 1790 N N . ASN A 1 226 ? -10.805 29.094 9.016 1 98.31 226 ASN A N 1
ATOM 1791 C CA . ASN A 1 226 ? -9.977 30.25 8.742 1 98.31 226 ASN A CA 1
ATOM 1792 C C . ASN A 1 226 ? -9.758 31.094 9.992 1 98.31 226 ASN A C 1
ATOM 1794 O O . ASN A 1 226 ? -8.664 31.625 10.219 1 98.31 226 ASN A O 1
ATOM 1798 N N . GLU A 1 227 ? -10.82 31.281 10.719 1 98.62 227 GLU A N 1
ATOM 1799 C CA . GLU A 1 227 ? -10.688 32 11.977 1 98.62 227 GLU A CA 1
ATOM 1800 C C . GLU A 1 227 ? -9.703 31.312 12.922 1 98.62 227 GLU A C 1
ATOM 1802 O O . GLU A 1 227 ? -8.859 31.969 13.539 1 98.62 227 GLU A O 1
ATOM 1807 N N . ILE A 1 228 ? -9.805 30.062 13 1 98.81 228 ILE A N 1
ATOM 1808 C CA . ILE A 1 228 ? -8.898 29.281 13.836 1 98.81 228 ILE A CA 1
ATOM 1809 C C . ILE A 1 228 ? -7.473 29.406 13.305 1 98.81 228 ILE A C 1
ATOM 1811 O O . ILE A 1 228 ? -6.527 29.578 14.078 1 98.81 228 ILE A O 1
ATOM 1815 N N . HIS A 1 229 ? -7.32 29.312 12 1 98.69 229 HIS A N 1
ATOM 1816 C CA . HIS A 1 229 ? -6.016 29.438 11.367 1 98.69 229 HIS A CA 1
ATOM 1817 C C . HIS A 1 229 ? -5.367 30.781 11.695 1 98.69 229 HIS A C 1
ATOM 1819 O O . HIS A 1 229 ? -4.207 30.844 12.102 1 98.69 229 HIS A O 1
ATOM 1825 N N . ASN A 1 230 ? -6.102 31.812 11.508 1 98.38 230 ASN A N 1
ATOM 1826 C CA . ASN A 1 230 ? -5.582 33.156 11.781 1 98.38 230 ASN A CA 1
ATOM 1827 C C . ASN A 1 230 ? -5.133 33.281 13.234 1 98.38 230 ASN A C 1
ATOM 1829 O O . ASN A 1 230 ? -4.098 33.906 13.516 1 98.38 230 ASN A O 1
ATOM 1833 N N . HIS A 1 231 ? -5.949 32.75 14.102 1 98.62 231 HIS A N 1
ATOM 1834 C CA . HIS A 1 231 ? -5.586 32.75 15.508 1 98.62 231 HIS A CA 1
ATOM 1835 C C . HIS A 1 231 ? -4.277 32 15.742 1 98.62 231 HIS A C 1
ATOM 1837 O O . HIS A 1 231 ? -3.404 32.5 16.469 1 98.62 231 HIS A O 1
ATOM 1843 N N . SER A 1 232 ? -4.094 30.906 15.148 1 98.69 232 SER A N 1
ATOM 1844 C CA . SER A 1 232 ? -2.893 30.094 15.289 1 98.69 232 SER A CA 1
ATOM 1845 C C . SER A 1 232 ? -1.66 30.828 14.781 1 98.69 232 SER A C 1
ATOM 1847 O O . SER A 1 232 ? -0.592 30.75 15.391 1 98.69 232 SER A O 1
ATOM 1849 N N . VAL A 1 233 ? -1.819 31.469 13.664 1 98.5 233 VAL A N 1
ATOM 1850 C CA . VAL A 1 233 ? -0.717 32.219 13.07 1 98.5 233 VAL A CA 1
ATOM 1851 C C . VAL A 1 233 ? -0.24 33.312 14.031 1 98.5 233 VAL A C 1
ATOM 1853 O O . VAL A 1 233 ? 0.964 33.469 14.242 1 98.5 233 VAL A O 1
ATOM 1856 N N . LYS A 1 234 ? -1.175 34 14.609 1 98.12 234 LYS A N 1
ATOM 1857 C CA . LYS A 1 234 ? -0.833 35.031 15.578 1 98.12 234 LYS A CA 1
ATOM 1858 C C . LYS A 1 234 ? -0.083 34.469 16.766 1 98.12 234 LYS A C 1
ATOM 1860 O O . LYS A 1 234 ? 0.939 35 17.203 1 98.12 234 LYS A O 1
ATOM 1865 N N . LEU A 1 235 ? -0.566 33.375 17.297 1 98.38 235 LEU A N 1
ATOM 1866 C CA . LEU A 1 235 ? 0.059 32.719 18.438 1 98.38 235 LEU A CA 1
ATOM 1867 C C . LEU A 1 235 ? 1.472 32.25 18.094 1 98.38 235 LEU A C 1
ATOM 1869 O O . LEU A 1 235 ? 2.402 32.469 18.875 1 98.38 235 LEU A O 1
ATOM 1873 N N . LEU A 1 236 ? 1.658 31.688 16.969 1 98.5 236 LEU A N 1
ATOM 1874 C CA . LEU A 1 236 ? 2.945 31.125 16.578 1 98.5 236 LEU A CA 1
ATOM 1875 C C . LEU A 1 236 ? 3.951 32.25 16.281 1 98.5 236 LEU A C 1
ATOM 1877 O O . LEU A 1 236 ? 5.125 32.125 16.641 1 98.5 236 LEU A O 1
ATOM 1881 N N . ILE A 1 237 ? 3.473 33.25 15.609 1 97.94 237 ILE A N 1
ATOM 1882 C CA . ILE A 1 237 ? 4.359 34.375 15.336 1 97.94 237 ILE A CA 1
ATOM 1883 C C . ILE A 1 237 ? 4.883 34.938 16.656 1 97.94 237 ILE A C 1
ATOM 1885 O O . ILE A 1 237 ? 6.086 35.156 16.812 1 97.94 237 ILE A O 1
ATOM 1889 N N . LYS A 1 238 ? 3.969 35.219 17.547 1 97.94 238 LYS A N 1
ATOM 1890 C CA . LYS A 1 238 ? 4.359 35.719 18.859 1 97.94 238 LYS A CA 1
ATOM 1891 C C . LYS A 1 238 ? 5.355 34.781 19.531 1 97.94 238 LYS A C 1
ATOM 1893 O O . LYS A 1 238 ? 6.391 35.25 20.031 1 97.94 238 LYS A O 1
ATOM 1898 N N . GLY A 1 239 ? 5.062 33.531 19.547 1 97.81 239 GLY A N 1
ATOM 1899 C CA . GLY A 1 239 ? 5.941 32.531 20.172 1 97.81 239 GLY A CA 1
ATOM 1900 C C . GLY A 1 239 ? 7.301 32.438 19.5 1 97.81 239 GLY A C 1
ATOM 1901 O O . GLY A 1 239 ? 8.328 32.375 20.172 1 97.81 239 GLY A O 1
ATOM 1902 N N . PHE A 1 240 ? 7.352 32.438 18.188 1 97.75 240 PHE A N 1
ATOM 1903 C CA . PHE A 1 240 ? 8.602 32.344 17.438 1 97.75 240 PHE A CA 1
ATOM 1904 C C . PHE A 1 240 ? 9.461 33.594 17.703 1 97.75 240 PHE A C 1
ATOM 1906 O O . PHE A 1 240 ? 10.688 33.5 17.75 1 97.75 240 PHE A O 1
ATOM 1913 N N . GLN A 1 241 ? 8.859 34.688 17.859 1 96.88 241 GLN A N 1
ATOM 1914 C CA . GLN A 1 241 ? 9.602 35.906 18.156 1 96.88 241 GLN A CA 1
ATOM 1915 C C . GLN A 1 241 ? 10.188 35.875 19.578 1 96.88 241 GLN A C 1
ATOM 1917 O O . GLN A 1 241 ? 11.328 36.281 19.781 1 96.88 241 GLN A O 1
ATOM 1922 N N . GLU A 1 242 ? 9.398 35.375 20.484 1 96.88 242 GLU A N 1
ATOM 1923 C CA . GLU A 1 242 ? 9.875 35.219 21.859 1 96.88 242 GLU A CA 1
ATOM 1924 C C . GLU A 1 242 ? 11.07 34.281 21.938 1 96.88 242 GLU A C 1
ATOM 1926 O O . GLU A 1 242 ? 11.992 34.5 22.734 1 96.88 242 GLU A O 1
ATOM 1931 N N . LEU A 1 243 ? 11.039 33.281 21.062 1 96.44 243 LEU A N 1
ATOM 1932 C CA . LEU A 1 243 ? 12.109 32.312 21.047 1 96.44 243 LEU A CA 1
ATOM 1933 C C . LEU A 1 243 ? 13.242 32.75 20.125 1 96.44 243 LEU A C 1
ATOM 1935 O O . LEU A 1 243 ? 14.211 32.031 19.922 1 96.44 243 LEU A O 1
ATOM 1939 N N . ARG A 1 244 ? 13.109 33.875 19.484 1 94.88 244 ARG A N 1
ATOM 1940 C CA . ARG A 1 244 ? 14.102 34.5 18.609 1 94.88 244 ARG A CA 1
ATOM 1941 C C . ARG A 1 244 ? 14.297 33.656 17.344 1 94.88 244 ARG A C 1
ATOM 1943 O O . ARG A 1 244 ? 15.398 33.594 16.797 1 94.88 244 ARG A O 1
ATOM 1950 N N . ILE A 1 245 ? 13.281 33 16.969 1 95.31 245 ILE A N 1
ATOM 1951 C CA . ILE A 1 245 ? 13.281 32.25 15.719 1 95.31 245 ILE A CA 1
ATOM 1952 C C . ILE A 1 245 ? 12.844 33.125 14.57 1 95.31 245 ILE A C 1
ATOM 1954 O O . ILE A 1 245 ? 13.32 33 13.445 1 95.31 245 ILE A O 1
ATOM 1958 N N . LEU A 1 246 ? 11.969 34.062 14.898 1 94.25 246 LEU A N 1
ATOM 1959 C CA . LEU A 1 246 ? 11.445 35.062 13.977 1 94.25 246 LEU A CA 1
ATOM 1960 C C . LEU A 1 246 ? 11.719 36.469 14.477 1 94.25 246 LEU A C 1
ATOM 1962 O O . LEU A 1 246 ? 11.461 36.781 15.641 1 94.25 246 LEU A O 1
ATOM 1966 N N . GLU A 1 247 ? 12.281 37.25 13.594 1 90.69 247 GLU A N 1
ATOM 1967 C CA . GLU A 1 247 ? 12.586 38.625 13.992 1 90.69 247 GLU A CA 1
ATOM 1968 C C . GLU A 1 247 ? 11.312 39.469 14.078 1 90.69 247 GLU A C 1
ATOM 1970 O O . GLU A 1 247 ? 10.398 39.281 13.266 1 90.69 247 GLU A O 1
ATOM 1975 N N . LYS A 1 248 ? 11.391 40.344 15.039 1 88.81 248 LYS A N 1
ATOM 1976 C CA . LYS A 1 248 ? 10.266 41.281 15.141 1 88.81 248 LYS A CA 1
ATOM 1977 C C . LYS A 1 248 ? 10.117 42.094 13.867 1 88.81 248 LYS A C 1
ATOM 1979 O O . LYS A 1 248 ? 11.109 42.562 13.297 1 88.81 248 LYS A O 1
ATOM 1984 N N . GLY A 1 249 ? 8.953 42.281 13.32 1 84.62 249 GLY A N 1
ATOM 1985 C CA . GLY A 1 249 ? 8.695 43.031 12.109 1 84.62 249 GLY A CA 1
ATOM 1986 C C . GLY A 1 249 ? 8.797 42.188 10.844 1 84.62 249 GLY A C 1
ATOM 1987 O O . GLY A 1 249 ? 8.547 42.688 9.742 1 84.62 249 GLY A O 1
ATOM 1988 N N . LYS A 1 250 ? 9.141 40.938 10.984 1 84.75 250 LYS A N 1
ATOM 1989 C CA . LYS A 1 250 ? 9.312 40.062 9.812 1 84.75 250 LYS A CA 1
ATOM 1990 C C . LYS A 1 250 ? 8.305 38.938 9.812 1 84.75 250 LYS A C 1
ATOM 1992 O O . LYS A 1 250 ? 8.664 37.781 9.578 1 84.75 250 LYS A O 1
ATOM 1997 N N . SER A 1 251 ? 7.105 39.219 10.102 1 85.81 251 SER A N 1
ATOM 1998 C CA . SER A 1 251 ? 6.047 38.219 10.219 1 85.81 251 SER A CA 1
ATOM 1999 C C . SER A 1 251 ? 5.82 37.5 8.891 1 85.81 251 SER A C 1
ATOM 2001 O O . SER A 1 251 ? 5.32 36.375 8.859 1 85.81 251 SER A O 1
ATOM 2003 N N . ILE A 1 252 ? 6.293 38.062 7.84 1 85.62 252 ILE A N 1
ATOM 2004 C CA . ILE A 1 252 ? 6.105 37.5 6.508 1 85.62 252 ILE A CA 1
ATOM 2005 C C . ILE A 1 252 ? 6.934 36.219 6.367 1 85.62 252 ILE A C 1
ATOM 2007 O O . ILE A 1 252 ? 6.605 35.344 5.559 1 85.62 252 ILE A O 1
ATOM 2011 N N . GLN A 1 253 ? 7.906 36.125 7.242 1 90.31 253 GLN A N 1
ATOM 2012 C CA . GLN A 1 253 ? 8.805 34.969 7.168 1 90.31 253 GLN A CA 1
ATOM 2013 C C . GLN A 1 253 ? 8.211 33.781 7.887 1 90.31 253 GLN A C 1
ATOM 2015 O O . GLN A 1 253 ? 8.789 32.688 7.863 1 90.31 253 GLN A O 1
ATOM 2020 N N . TYR A 1 254 ? 7.039 33.969 8.469 1 94.88 254 TYR A N 1
ATOM 2021 C CA . TYR A 1 254 ? 6.328 32.906 9.156 1 94.88 254 TYR A CA 1
ATOM 2022 C C . TYR A 1 254 ? 6.141 31.703 8.234 1 94.88 254 TYR A C 1
ATOM 2024 O O . TYR A 1 254 ? 6.324 30.547 8.656 1 94.88 254 TYR A O 1
ATOM 2032 N N . ASN A 1 255 ? 5.906 31.922 6.98 1 93.94 255 ASN A N 1
ATOM 2033 C CA . ASN A 1 255 ? 5.555 30.859 6.039 1 93.94 255 ASN A CA 1
ATOM 2034 C C . ASN A 1 255 ? 6.75 29.969 5.727 1 93.94 255 ASN A C 1
ATOM 2036 O O . ASN A 1 255 ? 6.586 28.859 5.219 1 93.94 255 ASN A O 1
ATOM 2040 N N . TYR A 1 256 ? 7.938 30.469 6.047 1 93.69 256 TYR A N 1
ATOM 2041 C CA . TYR A 1 256 ? 9.125 29.641 5.859 1 93.69 256 TYR A CA 1
ATOM 2042 C C . TYR A 1 256 ? 9.242 28.609 6.965 1 93.69 256 TYR A C 1
ATOM 2044 O O . TYR A 1 256 ? 9.945 27.609 6.812 1 93.69 256 TYR A O 1
ATOM 2052 N N . LEU A 1 257 ? 8.562 28.875 8.078 1 95.12 257 LEU A N 1
ATOM 2053 C CA . LEU A 1 257 ? 8.609 27.984 9.234 1 95.12 257 LEU A CA 1
ATOM 2054 C C . LEU A 1 257 ? 7.41 27.062 9.258 1 95.12 257 LEU A C 1
ATOM 2056 O O . LEU A 1 257 ? 7.516 25.906 9.711 1 95.12 257 LEU A O 1
ATOM 2060 N N . ASN A 1 258 ? 6.32 27.5 8.812 1 95.75 258 ASN A N 1
ATOM 2061 C CA . ASN A 1 258 ? 5.086 26.734 8.758 1 95.75 258 ASN A CA 1
ATOM 2062 C C . ASN A 1 258 ? 4.207 27.156 7.59 1 95.75 258 ASN A C 1
ATOM 2064 O O . ASN A 1 258 ? 3.346 28.031 7.738 1 95.75 258 ASN A O 1
ATOM 2068 N N . PRO A 1 259 ? 4.316 26.5 6.508 1 94.69 259 PRO A N 1
ATOM 2069 C CA . PRO A 1 259 ? 3.5 26.844 5.344 1 94.69 259 PRO A CA 1
ATOM 2070 C C . PRO A 1 259 ? 2.15 26.125 5.336 1 94.69 259 PRO A C 1
ATOM 2072 O O . PRO A 1 259 ? 1.388 26.25 4.375 1 94.69 259 PRO A O 1
ATOM 2075 N N . THR A 1 260 ? 1.812 25.391 6.355 1 96 260 THR A N 1
ATOM 2076 C CA . THR A 1 260 ? 0.621 24.547 6.332 1 96 260 THR A CA 1
ATOM 2077 C C . THR A 1 260 ? -0.57 25.281 6.949 1 96 260 THR A C 1
ATOM 2079 O O . THR A 1 260 ? -0.396 26.234 7.699 1 96 260 THR A O 1
ATOM 2082 N N . ALA A 1 261 ? -1.69 24.844 6.598 1 96.62 261 ALA A N 1
ATOM 2083 C CA . ALA A 1 261 ? -2.906 25.297 7.27 1 96.62 261 ALA A CA 1
ATOM 2084 C C . ALA A 1 261 ? -3.045 24.656 8.648 1 96.62 261 ALA A C 1
ATOM 2086 O O . ALA A 1 261 ? -2.426 23.625 8.922 1 96.62 261 ALA A O 1
ATOM 2087 N N . ILE A 1 262 ? -3.863 25.297 9.5 1 98.25 262 ILE A N 1
ATOM 2088 C CA . ILE A 1 262 ? -4.039 24.828 10.875 1 98.25 262 ILE A CA 1
ATOM 2089 C C . ILE A 1 262 ? -4.828 23.516 10.875 1 98.25 262 ILE A C 1
ATOM 2091 O O . ILE A 1 262 ? -4.742 22.75 11.828 1 98.25 262 ILE A O 1
ATOM 2095 N N . GLY A 1 263 ? -5.645 23.359 9.797 1 97.69 263 GLY A N 1
ATOM 2096 C CA . GLY A 1 263 ? -6.477 22.156 9.758 1 97.69 263 GLY A CA 1
ATOM 2097 C C . GLY A 1 263 ? -7.289 22.047 8.484 1 97.69 263 GLY A C 1
ATOM 2098 O O . GLY A 1 263 ? -7.133 22.859 7.562 1 97.69 263 GLY A O 1
ATOM 2099 N N . HIS A 1 264 ? -8.062 20.969 8.406 1 98.06 264 HIS A N 1
ATOM 2100 C CA . HIS A 1 264 ? -8.93 20.672 7.27 1 98.06 264 HIS A CA 1
ATOM 2101 C C . HIS A 1 264 ? -10.109 19.797 7.688 1 98.06 264 HIS A C 1
ATOM 2103 O O . HIS A 1 264 ? -10.086 19.188 8.758 1 98.06 264 HIS A O 1
ATOM 2109 N N . SER A 1 265 ? -11.141 19.859 6.844 1 98.12 265 SER A N 1
ATOM 2110 C CA . SER A 1 265 ? -12.266 18.953 7.07 1 98.12 265 SER A CA 1
ATOM 2111 C C . SER A 1 265 ? -11.867 17.5 6.797 1 98.12 265 SER A C 1
ATOM 2113 O O . SER A 1 265 ? -11.07 17.234 5.906 1 98.12 265 SER A O 1
ATOM 2115 N N . LEU A 1 266 ? -12.469 16.609 7.566 1 98.56 266 LEU A N 1
ATOM 2116 C CA . LEU A 1 266 ? -12.133 15.188 7.531 1 98.56 266 LEU A CA 1
ATOM 2117 C C . LEU A 1 266 ? -13.391 14.336 7.438 1 98.56 266 LEU A C 1
ATOM 2119 O O . LEU A 1 266 ? -14.414 14.656 8.055 1 98.56 266 LEU A O 1
ATOM 2123 N N . GLY A 1 267 ? -13.375 13.312 6.691 1 98.44 267 GLY A N 1
ATOM 2124 C CA . GLY A 1 267 ? -14.469 12.367 6.535 1 98.44 267 GLY A CA 1
ATOM 2125 C C . GLY A 1 267 ? -14.086 11.156 5.699 1 98.44 267 GLY A C 1
ATOM 2126 O O . GLY A 1 267 ? -13.195 10.398 6.07 1 98.44 267 GLY A O 1
ATOM 2127 N N . MET A 1 268 ? -14.656 11.062 4.566 1 97.81 268 MET A N 1
ATOM 2128 C CA . MET A 1 268 ? -14.367 9.945 3.674 1 97.81 268 MET A CA 1
ATOM 2129 C C . MET A 1 268 ? -13.07 10.195 2.9 1 97.81 268 MET A C 1
ATOM 2131 O O . MET A 1 268 ? -12.477 9.258 2.361 1 97.81 268 MET A O 1
ATOM 2135 N N . ASP A 1 269 ? -12.648 11.414 2.918 1 96.94 269 ASP A N 1
ATOM 2136 C CA . ASP A 1 269 ? -11.344 11.82 2.398 1 96.94 269 ASP A CA 1
ATOM 2137 C C . ASP A 1 269 ? -10.523 12.539 3.467 1 96.94 269 ASP A C 1
ATOM 2139 O O . ASP A 1 269 ? -11.086 13.094 4.414 1 96.94 269 ASP A O 1
ATOM 2143 N N . ILE A 1 270 ? -9.211 12.508 3.273 1 97.25 270 ILE A N 1
ATOM 2144 C CA . ILE A 1 270 ? -8.336 13.195 4.215 1 97.25 270 ILE A CA 1
ATOM 2145 C C . ILE A 1 270 ? -8.617 14.695 4.188 1 97.25 270 ILE A C 1
ATOM 2147 O O . ILE A 1 270 ? -8.734 15.328 5.238 1 97.25 270 ILE A O 1
ATOM 2151 N N . HIS A 1 271 ? -8.664 15.195 3.029 1 95.88 271 HIS A N 1
ATOM 2152 C CA . HIS A 1 271 ? -9.188 16.547 2.803 1 95.88 271 HIS A CA 1
ATOM 2153 C C . HIS A 1 271 ? -10.602 16.484 2.238 1 95.88 271 HIS A C 1
ATOM 2155 O O . HIS A 1 271 ? -10.789 16.484 1.019 1 95.88 271 HIS A O 1
ATOM 2161 N N . ASP A 1 272 ? -11.508 16.531 3.111 1 95.38 272 ASP A N 1
ATOM 2162 C CA . ASP A 1 272 ? -12.914 16.328 2.768 1 95.38 272 ASP A CA 1
ATOM 2163 C C . ASP A 1 272 ? -13.602 17.641 2.445 1 95.38 272 ASP A C 1
ATOM 2165 O O . ASP A 1 272 ? -13.242 18.688 2.996 1 95.38 272 ASP A O 1
ATOM 2169 N N . SER A 1 273 ? -14.531 17.672 1.473 1 94.62 273 SER A N 1
ATOM 2170 C CA . SER A 1 273 ? -15.391 18.797 1.157 1 94.62 273 SER A CA 1
ATOM 2171 C C . SER A 1 273 ? -14.57 20.016 0.758 1 94.62 273 SER A C 1
ATOM 2173 O O . SER A 1 273 ? -14.789 21.125 1.271 1 94.62 273 SER A O 1
ATOM 2175 N N . MET A 1 274 ? -13.695 19.828 -0.103 1 91.69 274 MET A N 1
ATOM 2176 C CA . MET A 1 274 ? -12.648 20.812 -0.403 1 91.69 274 MET A CA 1
ATOM 2177 C C . MET A 1 274 ? -13.211 22 -1.164 1 91.69 274 MET A C 1
ATOM 2179 O O . MET A 1 274 ? -12.586 23.062 -1.222 1 91.69 274 MET A O 1
ATOM 2183 N N . THR A 1 275 ? -14.352 21.812 -1.729 1 92.5 275 THR A N 1
ATOM 2184 C CA . THR A 1 275 ? -14.922 22.922 -2.496 1 92.5 275 THR A CA 1
ATOM 2185 C C . THR A 1 275 ? -15.57 23.938 -1.57 1 92.5 275 THR A C 1
ATOM 2187 O O . THR A 1 275 ? -15.875 25.062 -1.987 1 92.5 275 THR A O 1
ATOM 2190 N N . LEU A 1 276 ? -15.805 23.578 -0.382 1 93.88 276 LEU A N 1
ATOM 2191 C CA . LEU A 1 276 ? -16.438 24.5 0.559 1 93.88 276 LEU A CA 1
ATOM 2192 C C . LEU A 1 276 ? -15.438 25.516 1.077 1 93.88 276 LEU A C 1
ATOM 2194 O O . LEU A 1 276 ? -14.281 25.188 1.335 1 93.88 276 LEU A O 1
ATOM 2198 N N . PRO A 1 277 ? -15.953 26.75 1.203 1 93.69 277 PRO A N 1
ATOM 2199 C CA . PRO A 1 277 ? -15.031 27.781 1.678 1 93.69 277 PRO A CA 1
ATOM 2200 C C . PRO A 1 277 ? -14.547 27.531 3.105 1 93.69 277 PRO A C 1
ATOM 2202 O O . PRO A 1 277 ? -15.305 27.031 3.938 1 93.69 277 PRO A O 1
ATOM 2205 N N . LYS A 1 278 ? -13.367 27.984 3.391 1 93.19 278 LYS A N 1
ATOM 2206 C CA . LYS A 1 278 ? -12.773 27.781 4.707 1 93.19 278 LYS A CA 1
ATOM 2207 C C . LYS A 1 278 ? -13.398 28.719 5.738 1 93.19 278 LYS A C 1
ATOM 2209 O O . LYS A 1 278 ? -13.211 28.547 6.941 1 93.19 278 LYS A O 1
ATOM 2214 N N . ASP A 1 279 ? -14.188 29.641 5.258 1 97.19 279 ASP A N 1
ATOM 2215 C CA . ASP A 1 279 ? -14.883 30.562 6.156 1 97.19 279 ASP A CA 1
ATOM 2216 C C . ASP A 1 279 ? -16.281 30.031 6.504 1 97.19 279 ASP A C 1
ATOM 2218 O O . ASP A 1 279 ? -17 30.641 7.293 1 97.19 279 ASP A O 1
ATOM 2222 N N . LYS A 1 280 ? -16.578 28.906 5.91 1 97.06 280 LYS A N 1
ATOM 2223 C CA . LYS A 1 280 ? -17.859 28.312 6.273 1 97.06 280 LYS A CA 1
ATOM 2224 C C . LYS A 1 280 ? -17.906 28 7.77 1 97.06 280 LYS A C 1
ATOM 2226 O O . LYS A 1 280 ? -16.984 27.406 8.32 1 97.06 280 LYS A O 1
ATOM 2231 N N . PRO A 1 281 ? -18.984 28.469 8.391 1 98.25 281 PRO A N 1
ATOM 2232 C CA . PRO A 1 281 ? -19.062 28.219 9.828 1 98.25 281 PRO A CA 1
ATOM 2233 C C . PRO A 1 281 ? -19.172 26.734 10.164 1 98.25 281 PRO A C 1
ATOM 2235 O O . PRO A 1 281 ? -19.859 25.984 9.469 1 98.25 281 PRO A O 1
ATOM 2238 N N . LEU A 1 282 ? -18.516 26.344 11.188 1 98.62 282 LEU A N 1
ATOM 2239 C CA . LEU A 1 282 ? -18.625 24.984 11.695 1 98.62 282 LEU A CA 1
ATOM 2240 C C . LEU A 1 282 ? -20.016 24.703 12.258 1 98.62 282 LEU A C 1
ATOM 2242 O O . LEU A 1 282 ? -20.672 25.625 12.766 1 98.62 282 LEU A O 1
ATOM 2246 N N . GLU A 1 283 ? -20.422 23.5 12.117 1 98.31 283 GLU A N 1
ATOM 2247 C CA . GLU A 1 283 ? -21.719 23.031 12.578 1 98.31 283 GLU A CA 1
ATOM 2248 C C . GLU A 1 283 ? -21.594 21.688 13.305 1 98.31 283 GLU A C 1
ATOM 2250 O O . GLU A 1 283 ? -20.656 20.938 13.062 1 98.31 283 GLU A O 1
ATOM 2255 N N . PRO A 1 284 ? -22.609 21.516 14.242 1 98.69 284 PRO A N 1
ATOM 2256 C CA . PRO A 1 284 ? -22.578 20.188 14.867 1 98.69 284 PRO A CA 1
ATOM 2257 C C . PRO A 1 284 ? -22.531 19.062 13.852 1 98.69 284 PRO A C 1
ATOM 2259 O O . PRO A 1 284 ? -23.297 19.062 12.883 1 98.69 284 PRO A O 1
ATOM 2262 N N . GLY A 1 285 ? -21.625 18.109 14.094 1 98.75 285 GLY A N 1
ATOM 2263 C CA . GLY A 1 285 ? -21.469 16.984 13.188 1 98.75 285 GLY A CA 1
ATOM 2264 C C . GLY A 1 285 ? -20.281 17.109 12.258 1 98.75 285 GLY A C 1
ATOM 2265 O O . GLY A 1 285 ? -19.891 16.156 11.594 1 98.75 285 GLY A O 1
ATOM 2266 N N . VAL A 1 286 ? -19.719 18.266 12.188 1 98.75 286 VAL A N 1
ATOM 2267 C CA . VAL A 1 286 ? -18.531 18.5 11.367 1 98.75 286 VAL A CA 1
ATOM 2268 C C . VAL A 1 286 ? -17.297 17.984 12.102 1 98.75 286 VAL A C 1
ATOM 2270 O O . VAL A 1 286 ? -17.188 18.125 13.32 1 98.75 286 VAL A O 1
ATOM 2273 N N . VAL A 1 287 ? -16.422 17.297 11.367 1 98.88 287 VAL A N 1
ATOM 2274 C CA . VAL A 1 287 ? -15.156 16.844 11.914 1 98.88 287 VAL A CA 1
ATOM 2275 C C . VAL A 1 287 ? -14 17.547 11.203 1 98.88 287 VAL A C 1
ATOM 2277 O O . VAL A 1 287 ? -13.93 17.547 9.977 1 98.88 287 VAL A O 1
ATOM 2280 N N . ILE A 1 288 ? -13.086 18.156 11.938 1 98.81 288 ILE A N 1
ATOM 2281 C CA . ILE A 1 288 ? -11.922 18.828 11.383 1 98.81 288 ILE A CA 1
ATOM 2282 C C . ILE A 1 288 ? -10.664 18.391 12.141 1 98.81 288 ILE A C 1
ATOM 2284 O O . ILE A 1 288 ? -10.758 17.766 13.195 1 98.81 288 ILE A O 1
ATOM 2288 N N . THR A 1 289 ? -9.531 18.75 11.555 1 98.81 289 THR A N 1
ATOM 2289 C CA . THR A 1 289 ? -8.266 18.547 12.258 1 98.81 289 THR A CA 1
ATOM 2290 C C . THR A 1 289 ? -7.73 19.875 12.789 1 98.81 289 THR A C 1
ATOM 2292 O O . THR A 1 289 ? -8.055 20.938 12.266 1 98.81 289 THR A O 1
ATOM 2295 N N . ILE A 1 290 ? -7.016 19.844 13.82 1 98.94 290 ILE A N 1
ATOM 2296 C CA . ILE A 1 290 ? -6.184 20.922 14.336 1 98.94 290 ILE A CA 1
ATOM 2297 C C . ILE A 1 290 ? -4.727 20.469 14.406 1 98.94 290 ILE A C 1
ATOM 2299 O O . ILE A 1 290 ? -4.379 19.625 15.227 1 98.94 290 ILE A O 1
ATOM 2303 N N . GLU A 1 291 ? -3.867 21.062 13.57 1 98.88 291 GLU A N 1
ATOM 2304 C CA . GLU A 1 291 ? -2.547 20.469 13.391 1 98.88 291 GLU A CA 1
ATOM 2305 C C . GLU A 1 291 ? -1.477 21.547 13.219 1 98.88 291 GLU A C 1
ATOM 2307 O O . GLU A 1 291 ? -0.728 21.531 12.242 1 98.88 291 GLU A O 1
ATOM 2312 N N . PRO A 1 292 ? -1.284 22.375 14.258 1 98.88 292 PRO A N 1
ATOM 2313 C CA . PRO A 1 292 ? -0.151 23.297 14.188 1 98.88 292 PRO A CA 1
ATOM 2314 C C . PRO A 1 292 ? 1.19 22.578 14.055 1 98.88 292 PRO A C 1
ATOM 2316 O O . PRO A 1 292 ? 1.333 21.438 14.516 1 98.88 292 PRO A O 1
ATOM 2319 N N . GLY A 1 293 ? 2.104 23.25 13.414 1 98.62 293 GLY A N 1
ATOM 2320 C CA . GLY A 1 293 ? 3.424 22.672 13.242 1 98.62 293 GLY A CA 1
ATOM 2321 C C . GLY A 1 293 ? 4.508 23.703 13 1 98.62 293 GLY A C 1
ATOM 2322 O O . GLY A 1 293 ? 4.223 24.891 12.883 1 98.62 293 GLY A O 1
ATOM 2323 N N . VAL A 1 294 ? 5.719 23.266 13.07 1 98.38 294 VAL A N 1
ATOM 2324 C CA . VAL A 1 294 ? 6.91 24.031 12.703 1 98.38 294 VAL A CA 1
ATOM 2325 C C . VAL A 1 294 ? 7.918 23.109 12.016 1 98.38 294 VAL A C 1
ATOM 2327 O O . VAL A 1 294 ? 8.078 21.953 12.398 1 98.38 294 VAL A O 1
ATOM 2330 N N . TYR A 1 295 ? 8.539 23.656 11.023 1 97.75 295 TYR A N 1
ATOM 2331 C CA . TYR A 1 295 ? 9.469 22.891 10.211 1 97.75 295 TYR A CA 1
ATOM 2332 C C . TYR A 1 295 ? 10.734 23.688 9.922 1 97.75 295 TYR A C 1
ATOM 2334 O O . TYR A 1 295 ? 10.742 24.562 9.062 1 97.75 295 TYR A O 1
ATOM 2342 N N . ILE A 1 296 ? 11.766 23.344 10.656 1 97.12 296 ILE A N 1
ATOM 2343 C CA . ILE A 1 296 ? 13.039 24.047 10.516 1 97.12 296 ILE A CA 1
ATOM 2344 C C . ILE A 1 296 ? 14.094 23.094 9.945 1 97.12 296 ILE A C 1
ATOM 2346 O O . ILE A 1 296 ? 14.594 22.219 10.656 1 97.12 296 ILE A O 1
ATOM 2350 N N . PRO A 1 297 ? 14.438 23.281 8.742 1 95.25 297 PRO A N 1
ATOM 2351 C CA . PRO A 1 297 ? 15.406 22.359 8.148 1 95.25 297 PRO A CA 1
ATOM 2352 C C . PRO A 1 297 ? 16.766 22.391 8.852 1 95.25 297 PRO A C 1
ATOM 2354 O O . PRO A 1 297 ? 17.078 23.359 9.547 1 95.25 297 PRO A O 1
ATOM 2357 N N . ALA A 1 298 ? 17.547 21.359 8.641 1 94.44 298 ALA A N 1
ATOM 2358 C CA . ALA A 1 298 ? 18.875 21.25 9.25 1 94.44 298 ALA A CA 1
ATOM 2359 C C . ALA A 1 298 ? 19.812 22.328 8.719 1 94.44 298 ALA A C 1
ATOM 2361 O O . ALA A 1 298 ? 20.688 22.812 9.445 1 94.44 298 ALA A O 1
ATOM 2362 N N . ALA A 1 299 ? 19.641 22.609 7.492 1 92.44 299 ALA A N 1
ATOM 2363 C CA . ALA A 1 299 ? 20.344 23.719 6.84 1 92.44 299 ALA A CA 1
ATOM 2364 C C . ALA A 1 299 ? 19.344 24.672 6.18 1 92.44 299 ALA A C 1
ATOM 2366 O O . ALA A 1 299 ? 18.234 24.266 5.809 1 92.44 299 ALA A O 1
ATOM 2367 N N . PRO A 1 300 ? 19.719 25.922 6.109 1 90.69 300 PRO A N 1
ATOM 2368 C CA . PRO A 1 300 ? 18.781 26.875 5.5 1 90.69 300 PRO A CA 1
ATOM 2369 C C . PRO A 1 300 ? 18.375 26.469 4.09 1 90.69 300 PRO A C 1
ATOM 2371 O O . PRO A 1 300 ? 19.219 26.062 3.281 1 90.69 300 PRO A O 1
ATOM 2374 N N . VAL A 1 301 ? 17.141 26.531 3.869 1 87.88 301 VAL A N 1
ATOM 2375 C CA . VAL A 1 301 ? 16.609 26.172 2.562 1 87.88 301 VAL A CA 1
ATOM 2376 C C . VAL A 1 301 ? 15.961 27.406 1.924 1 87.88 301 VAL A C 1
ATOM 2378 O O . VAL A 1 301 ? 16.234 27.734 0.766 1 87.88 301 VAL A O 1
ATOM 2381 N N . LEU A 1 302 ? 15.203 28 2.662 1 87.81 302 LEU A N 1
ATOM 2382 C CA . LEU A 1 302 ? 14.594 29.25 2.252 1 87.81 302 LEU A CA 1
ATOM 2383 C C . LEU A 1 302 ? 15.219 30.422 3.004 1 87.81 302 LEU A C 1
ATOM 2385 O O . LEU A 1 302 ? 16.422 30.422 3.279 1 87.81 302 LEU A O 1
ATOM 2389 N N . ASN A 1 303 ? 14.484 31.422 3.312 1 83.38 303 ASN A N 1
ATOM 2390 C CA . ASN A 1 303 ? 15.031 32.594 3.982 1 83.38 303 ASN A CA 1
ATOM 2391 C C . ASN A 1 303 ? 14.711 32.594 5.473 1 83.38 303 ASN A C 1
ATOM 2393 O O . ASN A 1 303 ? 14.617 33.656 6.098 1 83.38 303 ASN A O 1
ATOM 2397 N N . GLU A 1 304 ? 14.586 31.344 5.98 1 84.06 304 GLU A N 1
ATOM 2398 C CA . GLU A 1 304 ? 14.344 31.266 7.418 1 84.06 304 GLU A CA 1
ATOM 2399 C C . GLU A 1 304 ? 15.633 31.484 8.203 1 84.06 304 GLU A C 1
ATOM 2401 O O . GLU A 1 304 ? 16.703 31.031 7.785 1 84.06 304 GLU A O 1
ATOM 2406 N N . ARG A 1 305 ? 15.648 32.188 9.297 1 84.56 305 ARG A N 1
ATOM 2407 C CA . ARG A 1 305 ? 16.812 32.531 10.094 1 84.56 305 ARG A CA 1
ATOM 2408 C C . ARG A 1 305 ? 16.703 31.969 11.508 1 84.56 305 ARG A C 1
ATOM 2410 O O . ARG A 1 305 ? 16.938 32.688 12.484 1 84.56 305 ARG A O 1
ATOM 2417 N N . ALA A 1 306 ? 16.391 30.734 11.562 1 91.81 306 ALA A N 1
ATOM 2418 C CA . ALA A 1 306 ? 16.281 30.094 12.875 1 91.81 306 ALA A CA 1
ATOM 2419 C C . ALA A 1 306 ? 17.656 29.859 13.492 1 91.81 306 ALA A C 1
ATOM 2421 O O . ALA A 1 306 ? 18.609 29.5 12.789 1 91.81 306 ALA A O 1
ATOM 2422 N N . PRO A 1 307 ? 17.766 30.094 14.828 1 95 307 PRO A N 1
ATOM 2423 C CA . PRO A 1 307 ? 19.016 29.781 15.508 1 95 307 PRO A CA 1
ATOM 2424 C C . PRO A 1 307 ? 19.438 28.328 15.352 1 95 307 PRO A C 1
ATOM 2426 O O . PRO A 1 307 ? 18.578 27.469 15.125 1 95 307 PRO A O 1
ATOM 2429 N N . SER A 1 308 ? 20.719 28.031 15.602 1 95.62 308 SER A N 1
ATOM 2430 C CA . SER A 1 308 ? 21.297 26.719 15.383 1 95.62 308 SER A CA 1
ATOM 2431 C C . SER A 1 308 ? 20.672 25.672 16.297 1 95.62 308 SER A C 1
ATOM 2433 O O . SER A 1 308 ? 20.5 24.516 15.914 1 95.62 308 SER A O 1
ATOM 2435 N N . ARG A 1 309 ? 20.281 26.047 17.453 1 96.12 309 ARG A N 1
ATOM 2436 C CA . ARG A 1 309 ? 19.797 25.094 18.453 1 96.12 309 ARG A CA 1
ATOM 2437 C C . ARG A 1 309 ? 18.453 24.516 18.047 1 96.12 309 ARG A C 1
ATOM 2439 O O . ARG A 1 309 ? 18.016 23.5 18.578 1 96.12 309 ARG A O 1
ATOM 2446 N N . TYR A 1 310 ? 17.75 25.156 17.109 1 97.38 310 TYR A N 1
ATOM 2447 C CA . TYR A 1 310 ? 16.438 24.688 16.688 1 97.38 310 TYR A CA 1
ATOM 2448 C C . TYR A 1 310 ? 16.531 23.984 15.344 1 97.38 310 TYR A C 1
ATOM 2450 O O . TYR A 1 310 ? 15.547 23.391 14.875 1 97.38 310 TYR A O 1
ATOM 2458 N N . ARG A 1 311 ? 17.688 23.984 14.719 1 96.12 311 ARG A N 1
ATOM 2459 C CA . ARG A 1 311 ? 17.828 23.438 13.367 1 96.12 311 ARG A CA 1
ATOM 2460 C C . ARG A 1 311 ? 17.656 21.922 13.375 1 96.12 311 ARG A C 1
ATOM 2462 O O . ARG A 1 311 ? 18.141 21.25 14.281 1 96.12 311 ARG A O 1
ATOM 2469 N N . GLY A 1 312 ? 16.922 21.453 12.297 1 96.19 312 GLY A N 1
ATOM 2470 C CA . GLY A 1 312 ? 16.656 20.031 12.164 1 96.19 312 GLY A CA 1
ATOM 2471 C C . GLY A 1 312 ? 15.453 19.562 12.953 1 96.19 312 GLY A C 1
ATOM 2472 O O . GLY A 1 312 ? 15.273 18.375 13.188 1 96.19 312 GLY A O 1
ATOM 2473 N N . MET A 1 313 ? 14.633 20.531 13.359 1 97.5 313 MET A N 1
ATOM 2474 C CA . MET A 1 313 ? 13.469 20.156 14.156 1 97.5 313 MET A CA 1
ATOM 2475 C C . MET A 1 313 ? 12.188 20.297 13.344 1 97.5 313 MET A C 1
ATOM 2477 O O . MET A 1 313 ? 12.016 21.266 12.609 1 97.5 313 MET A O 1
ATOM 2481 N N . GLY A 1 314 ? 11.414 19.297 13.352 1 98.25 314 GLY A N 1
ATOM 2482 C CA . GLY A 1 314 ? 10.031 19.297 12.891 1 98.25 314 GLY A CA 1
ATOM 2483 C C . GLY A 1 314 ? 9.062 18.781 13.93 1 98.25 314 GLY A C 1
ATOM 2484 O O . GLY A 1 314 ? 9.242 17.688 14.477 1 98.25 314 GLY A O 1
ATOM 2485 N N . ILE A 1 315 ? 8.109 19.609 14.242 1 98.88 315 ILE A N 1
ATOM 2486 C CA . ILE A 1 315 ? 7.113 19.234 15.242 1 98.88 315 ILE A CA 1
ATOM 2487 C C . ILE A 1 315 ? 5.711 19.531 14.711 1 98.88 315 ILE A C 1
ATOM 2489 O O . ILE A 1 315 ? 5.469 20.609 14.141 1 98.88 315 ILE A O 1
ATOM 2493 N N . ARG A 1 316 ? 4.871 18.641 14.781 1 98.88 316 ARG A N 1
ATOM 2494 C CA . ARG A 1 316 ? 3.443 18.75 14.492 1 98.88 316 ARG A CA 1
ATOM 2495 C C . ARG A 1 316 ? 2.617 17.984 15.516 1 98.88 316 ARG A C 1
ATOM 2497 O O . ARG A 1 316 ? 2.988 16.875 15.906 1 98.88 316 ARG A O 1
ATOM 2504 N N . ILE A 1 317 ? 1.635 18.531 16.031 1 98.94 317 ILE A N 1
ATOM 2505 C CA . ILE A 1 317 ? 0.675 17.906 16.938 1 98.94 317 ILE A CA 1
ATOM 2506 C C . ILE A 1 317 ? -0.736 18.062 16.375 1 98.94 317 ILE A C 1
ATOM 2508 O O . ILE A 1 317 ? -1.245 19.172 16.25 1 98.94 317 ILE A O 1
ATOM 2512 N N . GLU A 1 318 ? -1.299 16.938 16.047 1 98.94 318 GLU A N 1
ATOM 2513 C CA . GLU A 1 318 ? -2.57 17 15.328 1 98.94 318 GLU A CA 1
ATOM 2514 C C . GLU A 1 318 ? -3.633 16.156 16.031 1 98.94 318 GLU A C 1
ATOM 2516 O O . GLU A 1 318 ? -3.369 15.023 16.438 1 98.94 318 GLU A O 1
ATOM 2521 N N . ASP A 1 319 ? -4.805 16.703 16.156 1 98.94 319 ASP A N 1
ATOM 2522 C CA . ASP A 1 319 ? -5.969 16 16.688 1 98.94 319 ASP A CA 1
ATOM 2523 C C . ASP A 1 319 ? -7.152 16.109 15.727 1 98.94 319 ASP A C 1
ATOM 2525 O O . ASP A 1 319 ? -7.234 17.047 14.938 1 98.94 319 ASP A O 1
ATOM 2529 N N . GLU A 1 320 ? -7.945 15.117 15.867 1 98.75 320 GLU A N 1
ATOM 2530 C CA . GLU A 1 320 ? -9.25 15.117 15.219 1 98.75 320 GLU A CA 1
ATOM 2531 C C . GLU A 1 320 ? -10.328 15.648 16.156 1 98.75 320 GLU A C 1
ATOM 2533 O O . GLU A 1 320 ? -10.5 15.156 17.266 1 98.75 320 GLU A O 1
ATOM 2538 N N . VAL A 1 321 ? -11.141 16.609 15.633 1 98.94 321 VAL A N 1
ATOM 2539 C CA . VAL A 1 321 ? -12.094 17.297 16.484 1 98.94 321 VAL A CA 1
ATOM 2540 C C . VAL A 1 321 ? -13.492 17.219 15.883 1 98.94 321 VAL A C 1
ATOM 2542 O O . VAL A 1 321 ? -13.719 17.688 14.758 1 98.94 321 VAL A O 1
ATOM 2545 N N . LEU A 1 322 ? -14.398 16.641 16.578 1 98.94 322 LEU A N 1
ATOM 2546 C CA . LEU A 1 322 ? -15.82 16.625 16.234 1 98.94 322 LEU A CA 1
ATOM 2547 C C . LEU A 1 322 ? -16.547 17.828 16.844 1 98.94 322 LEU A C 1
ATOM 2549 O O . LEU A 1 322 ? -16.484 18.031 18.062 1 98.94 322 LEU A O 1
ATOM 2553 N N . ILE A 1 323 ? -17.156 18.641 16.016 1 98.94 323 ILE A N 1
ATOM 2554 C CA . ILE A 1 323 ? -17.953 19.75 16.5 1 98.94 323 ILE A CA 1
ATOM 2555 C C . ILE A 1 323 ? -19.266 19.234 17.062 1 98.94 323 ILE A C 1
ATOM 2557 O O . ILE A 1 323 ? -19.969 18.469 16.391 1 98.94 323 ILE A O 1
ATOM 2561 N N . THR A 1 324 ? -19.578 19.625 18.266 1 98.62 324 THR A N 1
ATOM 2562 C CA . THR A 1 324 ? -20.828 19.234 18.922 1 98.62 324 THR A CA 1
ATOM 2563 C C . THR A 1 324 ? -21.781 20.422 19 1 98.62 324 THR A C 1
ATOM 2565 O O . THR A 1 324 ? -21.5 21.5 18.469 1 98.62 324 THR A O 1
ATOM 2568 N N . ASP A 1 325 ? -22.922 20.219 19.688 1 98.12 325 ASP A N 1
ATOM 2569 C CA . ASP A 1 325 ? -23.953 21.25 19.75 1 98.12 325 ASP A CA 1
ATOM 2570 C C . ASP A 1 325 ? -23.453 22.484 20.484 1 98.12 325 ASP A C 1
ATOM 2572 O O . ASP A 1 325 ? -23.828 23.625 20.141 1 98.12 325 ASP A O 1
ATOM 2576 N N . ASP A 1 326 ? -22.594 22.25 21.453 1 96.69 326 ASP A N 1
ATOM 2577 C CA . ASP A 1 326 ? -22.203 23.375 22.297 1 96.69 326 ASP A CA 1
ATOM 2578 C C . ASP A 1 326 ? -20.688 23.5 22.391 1 96.69 326 ASP A C 1
ATOM 2580 O O . ASP A 1 326 ? -20.172 24.266 23.203 1 96.69 326 ASP A O 1
ATOM 2584 N N . GLY A 1 327 ? -19.984 22.75 21.641 1 98.31 327 GLY A N 1
ATOM 2585 C CA . GLY A 1 327 ? -18.531 22.781 21.703 1 98.31 327 GLY A CA 1
ATOM 2586 C C . GLY A 1 327 ? -17.859 21.797 20.781 1 98.31 327 GLY A C 1
ATOM 2587 O O . GLY A 1 327 ? -18.078 21.828 19.562 1 98.31 327 GLY A O 1
ATOM 2588 N N . HIS A 1 328 ? -17.047 20.938 21.438 1 98.88 328 HIS A N 1
ATOM 2589 C CA . HIS A 1 328 ? -16.297 19.984 20.625 1 98.88 328 HIS A CA 1
ATOM 2590 C C . HIS A 1 328 ? -15.969 18.719 21.406 1 98.88 328 HIS A C 1
ATOM 2592 O O . HIS A 1 328 ? -16.109 18.688 22.625 1 98.88 328 HIS A O 1
ATOM 2598 N N . GLU A 1 329 ? -15.633 17.703 20.688 1 98.81 329 GLU A N 1
ATOM 2599 C CA . GLU A 1 329 ? -15.062 16.453 21.172 1 98.81 329 GLU A CA 1
ATOM 2600 C C . GLU A 1 329 ? -13.781 16.094 20.438 1 98.81 329 GLU A C 1
ATOM 2602 O O . GLU A 1 329 ? -13.758 16.062 19.203 1 98.81 329 GLU A O 1
ATOM 2607 N N . VAL A 1 330 ? -12.703 15.93 21.203 1 98.94 330 VAL A N 1
ATOM 2608 C CA . VAL A 1 330 ? -11.453 15.5 20.594 1 98.94 330 VAL A CA 1
ATOM 2609 C C . VAL A 1 330 ? -11.438 13.984 20.453 1 98.94 330 VAL A C 1
ATOM 2611 O O . VAL A 1 330 ? -11.312 13.258 21.453 1 98.94 330 VAL A O 1
ATOM 2614 N N . LEU A 1 331 ? -11.445 13.461 19.219 1 98.88 331 LEU A N 1
ATOM 2615 C CA . LEU A 1 331 ? -11.602 12.031 18.969 1 98.88 331 LEU A CA 1
ATOM 2616 C C . LEU A 1 331 ? -10.297 11.289 19.234 1 98.88 331 LEU A C 1
ATOM 2618 O O . LEU A 1 331 ? -10.305 10.078 19.453 1 98.88 331 LEU A O 1
ATOM 2622 N N . THR A 1 332 ? -9.172 11.984 19.234 1 98.81 332 THR A N 1
ATOM 2623 C CA . THR A 1 332 ? -7.863 11.359 19.375 1 98.81 332 THR A CA 1
ATOM 2624 C C . THR A 1 332 ? -7.242 11.711 20.734 1 98.81 332 THR A C 1
ATOM 2626 O O . THR A 1 332 ? -6.023 11.648 20.891 1 98.81 332 THR A O 1
ATOM 2629 N N . ALA A 1 333 ? -7.988 12.039 21.672 1 98.38 333 ALA A N 1
ATOM 2630 C CA . ALA A 1 333 ? -7.547 12.547 22.969 1 98.38 333 ALA A CA 1
ATOM 2631 C C . ALA A 1 333 ? -6.805 11.469 23.75 1 98.38 333 ALA A C 1
ATOM 2633 O O . ALA A 1 333 ? -6.066 11.773 24.688 1 98.38 333 ALA A O 1
ATOM 2634 N N . SER A 1 334 ? -6.98 10.25 23.359 1 98.12 334 SER A N 1
ATOM 2635 C CA . SER A 1 334 ? -6.426 9.148 24.141 1 98.12 334 SER A CA 1
ATOM 2636 C C . SER A 1 334 ? -4.922 9.016 23.938 1 98.12 334 SER A C 1
ATOM 2638 O O . SER A 1 334 ? -4.242 8.32 24.688 1 98.12 334 SER A O 1
ATOM 2640 N N . VAL A 1 335 ? -4.348 9.594 22.969 1 98.69 335 VAL A N 1
ATOM 2641 C CA . VAL A 1 335 ? -2.9 9.562 22.766 1 98.69 335 VAL A CA 1
ATOM 2642 C C . VAL A 1 335 ? -2.26 10.766 23.453 1 98.69 335 VAL A C 1
ATOM 2644 O O . VAL A 1 335 ? -2.604 11.914 23.156 1 98.69 335 VAL A O 1
ATOM 2647 N N . PRO A 1 336 ? -1.339 10.547 24.328 1 98.5 336 PRO A N 1
ATOM 2648 C CA . PRO A 1 336 ? -0.771 11.664 25.094 1 98.5 336 PRO A CA 1
ATOM 2649 C C . PRO A 1 336 ? -0.014 12.656 24.203 1 98.5 336 PRO A C 1
ATOM 2651 O O . PRO A 1 336 ? 0.607 12.258 23.219 1 98.5 336 PRO A O 1
ATOM 2654 N N . LYS A 1 337 ? -0.086 13.906 24.609 1 98.69 337 LYS A N 1
ATOM 2655 C CA . LYS A 1 337 ? 0.685 14.922 23.906 1 98.69 337 LYS A CA 1
ATOM 2656 C C . LYS A 1 337 ? 1.351 15.883 24.891 1 98.69 337 LYS A C 1
ATOM 2658 O O . LYS A 1 337 ? 2.162 16.719 24.5 1 98.69 337 LYS A O 1
ATOM 2663 N N . GLU A 1 338 ? 1.006 15.75 26.156 1 98.75 338 GLU A N 1
ATOM 2664 C CA . GLU A 1 338 ? 1.705 16.547 27.156 1 98.75 338 GLU A CA 1
ATOM 2665 C C . GLU A 1 338 ? 3.139 16.047 27.344 1 98.75 338 GLU A C 1
ATOM 2667 O O . GLU A 1 338 ? 3.391 14.844 27.359 1 98.75 338 GLU A O 1
ATOM 2672 N N . VAL A 1 339 ? 4.027 16.984 27.609 1 98.38 339 VAL A N 1
ATOM 2673 C CA . VAL A 1 339 ? 5.441 16.656 27.75 1 98.38 339 VAL A CA 1
ATOM 2674 C C . VAL A 1 339 ? 5.621 15.633 28.875 1 98.38 339 VAL A C 1
ATOM 2676 O O . VAL A 1 339 ? 6.309 14.617 28.703 1 98.38 339 VAL A O 1
ATOM 2679 N N . SER A 1 340 ? 4.969 15.852 29.984 1 97.62 340 SER A N 1
ATOM 2680 C CA . SER A 1 340 ? 5.113 14.969 31.141 1 97.62 340 SER A CA 1
ATOM 2681 C C . SER A 1 340 ? 4.598 13.57 30.828 1 97.62 340 SER A C 1
ATOM 2683 O O . SER A 1 340 ? 5.207 12.57 31.234 1 97.62 340 SER A O 1
ATOM 2685 N N . HIS A 1 341 ? 3.51 13.516 30.125 1 98 341 HIS A N 1
ATOM 2686 C CA . HIS A 1 341 ? 2.92 12.227 29.797 1 98 341 HIS A CA 1
ATOM 2687 C C . HIS A 1 341 ? 3.793 11.461 28.797 1 98 341 HIS A C 1
ATOM 2689 O O . HIS A 1 341 ? 3.965 10.25 28.938 1 98 341 HIS A O 1
ATOM 2695 N N . LEU A 1 342 ? 4.293 12.164 27.859 1 98.31 342 LEU A N 1
ATOM 2696 C CA . LEU A 1 342 ? 5.168 11.539 26.875 1 98.31 342 LEU A CA 1
ATOM 2697 C C . LEU A 1 342 ? 6.434 11 27.531 1 98.31 342 LEU A C 1
ATOM 2699 O O . LEU A 1 342 ? 6.863 9.883 27.234 1 98.31 342 LEU A O 1
ATOM 2703 N N . THR A 1 343 ? 6.992 11.789 28.406 1 97.12 343 THR A N 1
ATOM 2704 C CA . THR A 1 343 ? 8.203 11.391 29.109 1 97.12 343 THR A CA 1
ATOM 2705 C C . THR A 1 343 ? 7.941 10.148 29.953 1 97.12 343 THR A C 1
ATOM 2707 O O . THR A 1 343 ? 8.75 9.219 29.969 1 97.12 343 THR A O 1
ATOM 2710 N N . THR A 1 344 ? 6.805 10.156 30.562 1 96.75 344 THR A N 1
ATOM 2711 C CA . THR A 1 344 ? 6.43 9.008 31.391 1 96.75 344 THR A CA 1
ATOM 2712 C C . THR A 1 344 ? 6.246 7.762 30.531 1 96.75 344 THR A C 1
ATOM 2714 O O . THR A 1 344 ? 6.77 6.691 30.859 1 96.75 344 THR A O 1
ATOM 2717 N N . LEU A 1 345 ? 5.559 7.895 29.484 1 96.75 345 LEU A N 1
ATOM 2718 C CA . LEU A 1 345 ? 5.27 6.781 28.594 1 96.75 345 LEU A CA 1
ATOM 2719 C C . LEU A 1 345 ? 6.559 6.168 28.047 1 96.75 345 LEU A C 1
ATOM 2721 O O . LEU A 1 345 ? 6.684 4.941 27.969 1 96.75 345 LEU A O 1
ATOM 2725 N N . MET A 1 346 ? 7.477 6.992 27.734 1 96.25 346 MET A N 1
ATOM 2726 C CA . MET A 1 346 ? 8.719 6.543 27.109 1 96.25 346 MET A CA 1
ATOM 2727 C C . MET A 1 346 ? 9.656 5.922 28.141 1 96.25 346 MET A C 1
ATOM 2729 O O . MET A 1 346 ? 10.555 5.156 27.781 1 96.25 346 MET A O 1
ATOM 2733 N N . ASN A 1 347 ? 9.453 6.215 29.391 1 94.31 347 ASN A N 1
ATOM 2734 C CA . ASN A 1 347 ? 10.375 5.73 30.422 1 94.31 347 ASN A CA 1
ATOM 2735 C C . ASN A 1 347 ? 9.742 4.617 31.25 1 94.31 347 ASN A C 1
ATOM 2737 O O . ASN A 1 347 ? 10.375 4.086 32.156 1 94.31 347 ASN A O 1
ATOM 2741 N N . MET A 1 348 ? 8.578 4.258 30.922 1 85.62 348 MET A N 1
ATOM 2742 C CA . MET A 1 348 ? 7.898 3.186 31.641 1 85.62 348 MET A CA 1
ATOM 2743 C C . MET A 1 348 ? 8.594 1.848 31.406 1 85.62 348 MET A C 1
ATOM 2745 O O . MET A 1 348 ? 8.891 1.486 30.281 1 85.62 348 MET A O 1
ATOM 2749 N N . GLY A 1 349 ? 8.852 0.985 32.594 1 70 349 GLY A N 1
ATOM 2750 C CA . GLY A 1 349 ? 9.445 -0.341 32.531 1 70 349 GLY A CA 1
ATOM 2751 C C . GLY A 1 349 ? 10.961 -0.315 32.5 1 70 349 GLY A C 1
ATOM 2752 O O . GLY A 1 349 ? 11.609 -1.362 32.594 1 70 349 GLY A O 1
ATOM 2753 N N . ARG A 1 350 ? 11.578 0.839 32.219 1 64.12 350 ARG A N 1
ATOM 2754 C CA . ARG A 1 350 ? 13.031 0.939 32.344 1 64.12 350 ARG A CA 1
ATOM 2755 C C . ARG A 1 350 ? 13.492 0.815 33.781 1 64.12 350 ARG A C 1
ATOM 2757 O O . ARG A 1 350 ? 14.656 0.505 34.031 1 64.12 350 ARG A O 1
ATOM 2764 N N . GLY A 1 351 ? 12.711 1.021 34.875 1 47 351 GLY A N 1
ATOM 2765 C CA . GLY A 1 351 ? 13.125 0.977 36.281 1 47 351 GLY A CA 1
ATOM 2766 C C . GLY A 1 351 ? 13.602 -0.396 36.719 1 47 351 GLY A C 1
ATOM 2767 O O . GLY A 1 351 ? 14.164 -0.545 37.781 1 47 351 GLY A O 1
ATOM 2768 N N . GLY A 1 352 ? 13.133 -1.631 36.375 1 39.25 352 GLY A N 1
ATOM 2769 C CA . GLY A 1 352 ? 13.57 -2.74 37.219 1 39.25 352 GLY A CA 1
ATOM 2770 C C . GLY A 1 352 ? 15.062 -3.006 37.125 1 39.25 352 GLY A C 1
ATOM 2771 O O . GLY A 1 352 ? 15.609 -3.768 37.906 1 39.25 352 GLY A O 1
ATOM 2772 N N . SER A 1 353 ? 15.727 -2.988 36.094 1 38.62 353 SER A N 1
ATOM 2773 C CA . SER A 1 353 ? 17.031 -3.627 36.219 1 38.62 353 SER A CA 1
ATOM 2774 C C . SER A 1 353 ? 18 -2.783 37.062 1 38.62 353 SER A C 1
ATOM 2776 O O . SER A 1 353 ? 19.109 -3.215 37.344 1 38.62 353 SER A O 1
ATOM 2778 N N . ALA A 1 354 ? 18.094 -1.514 37.094 1 31.2 354 ALA A N 1
ATOM 2779 C CA . ALA A 1 354 ? 19.281 -1.087 37.844 1 31.2 354 ALA A CA 1
ATOM 2780 C C . ALA A 1 354 ? 19.094 -1.294 39.344 1 31.2 354 ALA A C 1
ATOM 2782 O O . ALA A 1 354 ? 18.391 -0.529 40 1 31.2 354 ALA A O 1
ATOM 2783 N N . ALA A 1 355 ? 19.109 -2.582 39.906 1 29.25 355 ALA A N 1
ATOM 2784 C CA . ALA A 1 355 ? 19.75 -2.82 41.188 1 29.25 355 ALA A CA 1
ATOM 2785 C C . ALA A 1 355 ? 20.984 -1.95 41.375 1 29.25 355 ALA A C 1
ATOM 2787 O O . ALA A 1 355 ? 21.844 -1.912 40.5 1 29.25 355 ALA A O 1
ATOM 2788 N N . ASP A 1 356 ? 21.031 -0.958 42.125 1 24.95 356 ASP A N 1
ATOM 2789 C CA . ASP A 1 356 ? 22.094 -0.289 42.844 1 24.95 356 ASP A CA 1
ATOM 2790 C C . ASP A 1 356 ? 22.984 -1.303 43.562 1 24.95 356 ASP A C 1
ATOM 2792 O O . ASP A 1 356 ? 22.562 -1.925 44.562 1 24.95 356 ASP A O 1
ATOM 2796 N N . ALA A 1 357 ? 23.812 -2.24 42.969 1 26.48 357 ALA A N 1
ATOM 2797 C CA . ALA A 1 357 ? 25.062 -2.693 43.562 1 26.48 357 ALA A CA 1
ATOM 2798 C C . ALA A 1 357 ? 25.875 -1.513 44.094 1 26.48 357 ALA A C 1
ATOM 2800 O O . ALA A 1 357 ? 26.703 -0.952 43.375 1 26.48 357 ALA A O 1
ATOM 2801 N N . HIS A 1 358 ? 25.453 -0.444 44.562 1 24.25 358 HIS A N 1
ATOM 2802 C CA . HIS A 1 358 ? 26.234 0.397 45.469 1 24.25 358 HIS A CA 1
ATOM 2803 C C . HIS A 1 358 ? 26.781 -0.408 46.656 1 24.25 358 HIS A C 1
ATOM 2805 O O . HIS A 1 358 ? 26.031 -1.101 47.344 1 24.25 358 HIS A O 1
ATOM 2811 N N . GLY A 1 359 ? 28.203 -1.123 46.406 1 24.12 359 GLY A N 1
ATOM 2812 C CA . GLY A 1 359 ? 29.281 -1.336 47.344 1 24.12 359 GLY A CA 1
ATOM 2813 C C . GLY A 1 359 ? 29.391 -0.231 48.375 1 24.12 359 GLY A C 1
ATOM 2814 O O . GLY A 1 359 ? 29.547 0.94 48.031 1 24.12 359 GLY A O 1
ATOM 2815 N N . HIS A 1 360 ? 28.688 -0.248 49.312 1 22.3 360 HIS A N 1
ATOM 2816 C CA . HIS A 1 360 ? 28.969 0.229 50.688 1 22.3 360 HIS A CA 1
ATOM 2817 C C . HIS A 1 360 ? 30.328 -0.265 51.156 1 22.3 360 HIS A C 1
ATOM 2819 O O . HIS A 1 360 ? 30.453 -1.41 51.594 1 22.3 360 HIS A O 1
ATOM 2825 N N . GLU A 1 361 ? 31.578 -0.158 50.219 1 23.53 361 GLU A N 1
ATOM 2826 C CA . GLU A 1 361 ? 32.844 0.142 50.875 1 23.53 361 GLU A CA 1
ATOM 2827 C C . GLU A 1 361 ? 32.688 1.298 51.875 1 23.53 361 GLU A C 1
ATOM 2829 O O . GLU A 1 361 ? 32.281 2.402 51.469 1 23.53 361 GLU A O 1
ATOM 2834 N N . LEU A 1 362 ? 32.281 1.07 52.969 1 19.31 362 LEU A N 1
ATOM 2835 C CA . LEU A 1 362 ? 32.5 1.616 54.312 1 19.31 362 LEU A CA 1
ATOM 2836 C C . LEU A 1 362 ? 33.969 2.006 54.5 1 19.31 362 LEU A C 1
ATOM 2838 O O . LEU A 1 362 ? 34.875 1.343 53.969 1 19.31 362 LEU A O 1
ATOM 2842 N N . ARG A 1 363 ? 34.25 3.129 55.219 1 19.36 363 ARG A N 1
ATOM 2843 C CA . ARG A 1 363 ? 35.25 4.094 55.625 1 19.36 363 ARG A CA 1
ATOM 2844 C C . ARG A 1 363 ? 36.344 3.42 56.469 1 19.36 363 ARG A C 1
ATOM 2846 O O . ARG A 1 363 ? 36.094 2.955 57.594 1 19.36 363 ARG A O 1
ATOM 2853 N N . ALA A 1 364 ? 37.219 2.473 56.062 1 21.33 364 ALA A N 1
ATOM 2854 C CA . ALA A 1 364 ? 38.375 2.656 56.938 1 21.33 364 ALA A CA 1
ATOM 2855 C C . ALA A 1 364 ? 38.875 4.094 56.875 1 21.33 364 ALA A C 1
ATOM 2857 O O . ALA A 1 364 ? 39.094 4.637 55.781 1 21.33 364 ALA A O 1
ATOM 2858 N N . ALA A 1 365 ? 38.719 4.969 58.062 1 20.22 365 ALA A N 1
ATOM 2859 C CA . ALA A 1 365 ? 39.281 6.172 58.688 1 20.22 365 ALA A CA 1
ATOM 2860 C C . ALA A 1 365 ? 40.812 6.145 58.656 1 20.22 365 ALA A C 1
ATOM 2862 O O . ALA A 1 365 ? 41.469 5.789 59.625 1 20.22 365 ALA A O 1
ATOM 2863 N N . CYS A 1 366 ? 41.469 5.336 57.844 1 19.64 366 CYS A N 1
ATOM 2864 C CA . CYS A 1 366 ? 42.875 5.594 58.094 1 19.64 366 CYS A CA 1
ATOM 2865 C C . CYS A 1 366 ? 43.188 7.086 58.031 1 19.64 366 CYS A C 1
ATOM 2867 O O . CYS A 1 366 ? 42.406 7.859 57.469 1 19.64 366 CYS A O 1
ATOM 2869 N N . SER A 1 367 ? 44.625 7.543 58.219 1 19.28 367 SER A N 1
ATOM 2870 C CA . SER A 1 367 ? 45.438 8.75 58.281 1 19.28 367 SER A CA 1
ATOM 2871 C C . SER A 1 367 ? 45.25 9.609 57.031 1 19.28 367 SER A C 1
ATOM 2873 O O . SER A 1 367 ? 45.031 9.086 55.938 1 19.28 367 SER A O 1
ATOM 2875 N N . MET B 1 1 ? 20.297 12.234 -19.484 1 93.56 1 MET B N 1
ATOM 2876 C CA . MET B 1 1 ? 19.25 11.93 -18.5 1 93.56 1 MET B CA 1
ATOM 2877 C C . MET B 1 1 ? 18.547 13.203 -18.047 1 93.56 1 MET B C 1
ATOM 2879 O O . MET B 1 1 ? 19.203 14.203 -17.734 1 93.56 1 MET B O 1
ATOM 2883 N N . PHE B 1 2 ? 17.281 13.141 -18.156 1 93.31 2 PHE B N 1
ATOM 2884 C CA . PHE B 1 2 ? 16.5 14.281 -17.672 1 93.31 2 PHE B CA 1
ATOM 2885 C C . PHE B 1 2 ? 16 14.031 -16.25 1 93.31 2 PHE B C 1
ATOM 2887 O O . PHE B 1 2 ? 15.406 12.992 -15.969 1 93.31 2 PHE B O 1
ATOM 2894 N N . MET B 1 3 ? 16.25 14.984 -15.398 1 94.19 3 MET B N 1
ATOM 2895 C CA . MET B 1 3 ? 15.945 14.852 -13.977 1 94.19 3 MET B CA 1
ATOM 2896 C C . MET B 1 3 ? 14.891 15.875 -13.547 1 94.19 3 MET B C 1
ATOM 2898 O O . MET B 1 3 ? 14.766 16.938 -14.156 1 94.19 3 MET B O 1
ATOM 2902 N N . PRO B 1 4 ? 14.203 15.562 -12.484 1 90.81 4 PRO B N 1
ATOM 2903 C CA . PRO B 1 4 ? 13.219 16.531 -11.992 1 90.81 4 PRO B CA 1
ATOM 2904 C C . PRO B 1 4 ? 13.836 17.875 -11.633 1 90.81 4 PRO B C 1
ATOM 2906 O O . PRO B 1 4 ? 14.969 17.922 -11.141 1 90.81 4 PRO B O 1
ATOM 2909 N N . ASP B 1 5 ? 13.023 18.891 -11.922 1 90.31 5 ASP B N 1
ATOM 2910 C CA . ASP B 1 5 ? 13.445 20.234 -11.5 1 90.31 5 ASP B CA 1
ATOM 2911 C C . ASP B 1 5 ? 13.438 20.359 -9.984 1 90.31 5 ASP B C 1
ATOM 2913 O O . ASP B 1 5 ? 12.586 19.766 -9.312 1 90.31 5 ASP B O 1
ATOM 2917 N N . THR B 1 6 ? 14.422 21.047 -9.5 1 80.56 6 THR B N 1
ATOM 2918 C CA . THR B 1 6 ? 14.469 21.266 -8.062 1 80.56 6 THR B CA 1
ATOM 2919 C C . THR B 1 6 ? 13.828 22.594 -7.699 1 80.56 6 THR B C 1
ATOM 2921 O O . THR B 1 6 ? 14.117 23.625 -8.328 1 80.56 6 THR B O 1
ATOM 2924 N N . ASN B 1 7 ? 12.781 22.516 -6.949 1 86.12 7 ASN B N 1
ATOM 2925 C CA . ASN B 1 7 ? 12.172 23.703 -6.348 1 86.12 7 ASN B CA 1
ATOM 2926 C C . ASN B 1 7 ? 12.336 23.703 -4.828 1 86.12 7 ASN B C 1
ATOM 2928 O O . ASN B 1 7 ? 12.086 22.688 -4.172 1 86.12 7 ASN B O 1
ATOM 2932 N N . LYS B 1 8 ? 12.852 24.828 -4.344 1 85.56 8 LYS B N 1
ATOM 2933 C CA . LYS B 1 8 ? 13.141 24.938 -2.918 1 85.56 8 LYS B CA 1
ATOM 2934 C C . LYS B 1 8 ? 11.898 24.656 -2.082 1 85.56 8 LYS B C 1
ATOM 2936 O O . LYS B 1 8 ? 11.992 24.078 -0.991 1 85.56 8 LYS B O 1
ATOM 2941 N N . GLU B 1 9 ? 10.836 25.062 -2.584 1 86.94 9 GLU B N 1
ATOM 2942 C CA . GLU B 1 9 ? 9.594 24.797 -1.865 1 86.94 9 GLU B CA 1
ATOM 2943 C C . GLU B 1 9 ? 9.328 23.297 -1.76 1 86.94 9 GLU B C 1
ATOM 2945 O O . GLU B 1 9 ? 8.836 22.828 -0.735 1 86.94 9 GLU B O 1
ATOM 2950 N N . ASP B 1 10 ? 9.703 22.625 -2.738 1 88.38 10 ASP B N 1
ATOM 2951 C CA . ASP B 1 10 ? 9.516 21.172 -2.748 1 88.38 10 ASP B CA 1
ATOM 2952 C C . ASP B 1 10 ? 10.414 20.5 -1.72 1 88.38 10 ASP B C 1
ATOM 2954 O O . ASP B 1 10 ? 10.047 19.453 -1.162 1 88.38 10 ASP B O 1
ATOM 2958 N N . LEU B 1 11 ? 11.508 21.125 -1.506 1 88.06 11 LEU B N 1
ATOM 2959 C CA . LEU B 1 11 ? 12.438 20.562 -0.528 1 88.06 11 LEU B CA 1
ATOM 2960 C C . LEU B 1 11 ? 11.82 20.578 0.869 1 88.06 11 LEU B C 1
ATOM 2962 O O . LEU B 1 11 ? 11.992 19.625 1.633 1 88.06 11 LEU B O 1
ATOM 2966 N N . VAL B 1 12 ? 11.086 21.594 1.152 1 89.69 12 VAL B N 1
ATOM 2967 C CA . VAL B 1 12 ? 10.461 21.734 2.459 1 89.69 12 VAL B CA 1
ATOM 2968 C C . VAL B 1 12 ? 9.297 20.75 2.59 1 89.69 12 VAL B C 1
ATOM 2970 O O . VAL B 1 12 ? 9.109 20.141 3.645 1 89.69 12 VAL B O 1
ATOM 2973 N N . TRP B 1 13 ? 8.633 20.516 1.511 1 92.44 13 TRP B N 1
ATOM 2974 C CA . TRP B 1 13 ? 7.402 19.734 1.555 1 92.44 13 TRP B CA 1
ATOM 2975 C C . TRP B 1 13 ? 7.695 18.25 1.368 1 92.44 13 TRP B C 1
ATOM 2977 O O . TRP B 1 13 ? 7.098 17.406 2.039 1 92.44 13 TRP B O 1
ATOM 2987 N N . GLN B 1 14 ? 8.68 17.938 0.525 1 92.25 14 GLN B N 1
ATOM 2988 C CA . GLN B 1 14 ? 8.844 16.531 0.132 1 92.25 14 GLN B CA 1
ATOM 2989 C C . GLN B 1 14 ? 10.258 16.047 0.446 1 92.25 14 GLN B C 1
ATOM 2991 O O . GLN B 1 14 ? 10.516 14.836 0.431 1 92.25 14 GLN B O 1
ATOM 2996 N N . GLY B 1 15 ? 11.156 16.969 0.67 1 90 15 GLY B N 1
ATOM 2997 C CA . GLY B 1 15 ? 12.539 16.578 0.913 1 90 15 GLY B CA 1
ATOM 2998 C C . GLY B 1 15 ? 13.383 16.547 -0.349 1 90 15 GLY B C 1
ATOM 2999 O O . GLY B 1 15 ? 12.906 16.906 -1.428 1 90 15 GLY B O 1
ATOM 3000 N N . GLU B 1 16 ? 14.586 16.141 -0.152 1 86 16 GLU B N 1
ATOM 3001 C CA . GLU B 1 16 ? 15.555 16.156 -1.244 1 86 16 GLU B CA 1
ATOM 3002 C C . GLU B 1 16 ? 15.234 15.062 -2.27 1 86 16 GLU B C 1
ATOM 3004 O O . GLU B 1 16 ? 14.852 13.953 -1.906 1 86 16 GLU B O 1
ATOM 3009 N N . THR B 1 17 ? 15.273 15.453 -3.453 1 85.88 17 THR B N 1
ATOM 3010 C CA . THR B 1 17 ? 15.188 14.516 -4.566 1 85.88 17 THR B CA 1
ATOM 3011 C C . THR B 1 17 ? 16.469 14.539 -5.395 1 85.88 17 THR B C 1
ATOM 3013 O O . THR B 1 17 ? 17.203 15.531 -5.383 1 85.88 17 THR B O 1
ATOM 3016 N N . ALA B 1 18 ? 16.688 13.477 -6.078 1 86.94 18 ALA B N 1
ATOM 3017 C CA . ALA B 1 18 ? 17.875 13.43 -6.941 1 86.94 18 ALA B CA 1
ATOM 3018 C C . ALA B 1 18 ? 17.734 14.422 -8.094 1 86.94 18 ALA B C 1
ATOM 3020 O O . ALA B 1 18 ? 16.75 14.414 -8.82 1 86.94 18 ALA B O 1
ATOM 3021 N N . GLY B 1 19 ? 18.75 15.281 -8.234 1 88.38 19 GLY B N 1
ATOM 3022 C CA . GLY B 1 19 ? 18.75 16.266 -9.305 1 88.38 19 GLY B CA 1
ATOM 3023 C C . GLY B 1 19 ? 19.766 15.969 -10.398 1 88.38 19 GLY B C 1
ATOM 3024 O O . GLY B 1 19 ? 20.188 14.828 -10.547 1 88.38 19 GLY B O 1
ATOM 3025 N N . VAL B 1 20 ? 20.078 16.984 -11.148 1 91.62 20 VAL B N 1
ATOM 3026 C CA . VAL B 1 20 ? 20.938 16.859 -12.32 1 91.62 20 VAL B CA 1
ATOM 3027 C C . VAL B 1 20 ? 22.328 16.391 -11.898 1 91.62 20 VAL B C 1
ATOM 3029 O O . VAL B 1 20 ? 22.922 15.531 -12.555 1 91.62 20 VAL B O 1
ATOM 3032 N N . GLU B 1 21 ? 22.812 16.828 -10.82 1 89.5 21 GLU B N 1
ATOM 3033 C CA . GLU B 1 21 ? 24.141 16.438 -10.352 1 89.5 21 GLU B CA 1
ATOM 3034 C C . GLU B 1 21 ? 24.188 14.961 -9.992 1 89.5 21 GLU B C 1
ATOM 3036 O O . GLU B 1 21 ? 25.172 14.273 -10.273 1 89.5 21 GLU B O 1
ATOM 3041 N N . ALA B 1 22 ? 23.141 14.531 -9.383 1 90.62 22 ALA B N 1
ATOM 3042 C CA . ALA B 1 22 ? 23.078 13.125 -8.984 1 90.62 22 ALA B CA 1
ATOM 3043 C C . ALA B 1 22 ? 23.078 12.211 -10.203 1 90.62 22 ALA B C 1
ATOM 3045 O O . ALA B 1 22 ? 23.641 11.109 -10.156 1 90.62 22 ALA B O 1
ATOM 3046 N N . ALA B 1 23 ? 22.453 12.656 -11.25 1 92.44 23 ALA B N 1
ATOM 3047 C CA . ALA B 1 23 ? 22.375 11.859 -12.477 1 92.44 23 ALA B CA 1
ATOM 3048 C C . ALA B 1 23 ? 23.781 11.539 -13 1 92.44 23 ALA B C 1
ATOM 3050 O O . ALA B 1 23 ? 24.047 10.398 -13.406 1 92.44 23 ALA B O 1
ATOM 3051 N N . VAL B 1 24 ? 24.672 12.484 -13.008 1 92.25 24 VAL B N 1
ATOM 3052 C CA . VAL B 1 24 ? 26.016 12.305 -13.547 1 92.25 24 VAL B CA 1
ATOM 3053 C C . VAL B 1 24 ? 26.891 11.594 -12.523 1 92.25 24 VAL B C 1
ATOM 3055 O O . VAL B 1 24 ? 27.594 10.625 -12.859 1 92.25 24 VAL B O 1
ATOM 3058 N N . ASP B 1 25 ? 26.734 11.961 -11.273 1 92.19 25 ASP B N 1
ATOM 3059 C CA . ASP B 1 25 ? 27.656 11.516 -10.234 1 92.19 25 ASP B CA 1
ATOM 3060 C C . ASP B 1 25 ? 27.297 10.109 -9.75 1 92.19 25 ASP B C 1
ATOM 3062 O O . ASP B 1 25 ? 28.188 9.297 -9.469 1 92.19 25 ASP B O 1
ATOM 3066 N N . PHE B 1 26 ? 26.031 9.836 -9.688 1 90 26 PHE B N 1
ATOM 3067 C CA . PHE B 1 26 ? 25.609 8.594 -9.047 1 90 26 PHE B CA 1
ATOM 3068 C C . PHE B 1 26 ? 25.031 7.625 -10.07 1 90 26 PHE B C 1
ATOM 3070 O O . PHE B 1 26 ? 25.312 6.426 -10.031 1 90 26 PHE B O 1
ATOM 3077 N N . PHE B 1 27 ? 24.328 8.164 -11.008 1 91.31 27 PHE B N 1
ATOM 3078 C CA . PHE B 1 27 ? 23.688 7.285 -11.977 1 91.31 27 PHE B CA 1
ATOM 3079 C C . PHE B 1 27 ? 24.578 7.105 -13.211 1 91.31 27 PHE B C 1
ATOM 3081 O O . PHE B 1 27 ? 24.25 6.316 -14.094 1 91.31 27 PHE B O 1
ATOM 3088 N N . LYS B 1 28 ? 25.625 7.93 -13.312 1 93.19 28 LYS B N 1
ATOM 3089 C CA . LYS B 1 28 ? 26.672 7.816 -14.328 1 93.19 28 LYS B CA 1
ATOM 3090 C C . LYS B 1 28 ? 26.125 8.125 -15.719 1 93.19 28 LYS B C 1
ATOM 3092 O O . LYS B 1 28 ? 26.484 7.465 -16.703 1 93.19 28 LYS B O 1
ATOM 3097 N N . ALA B 1 29 ? 25.203 9.016 -15.758 1 93.56 29 ALA B N 1
ATOM 3098 C CA . ALA B 1 29 ? 24.75 9.547 -17.047 1 93.56 29 ALA B CA 1
ATOM 3099 C C . ALA B 1 29 ? 25.859 10.359 -17.703 1 93.56 29 ALA B C 1
ATOM 3101 O O . ALA B 1 29 ? 26.641 11.023 -17.031 1 93.56 29 ALA B O 1
ATOM 3102 N N . ASP B 1 30 ? 25.922 10.266 -19.016 1 93.69 30 ASP B N 1
ATOM 3103 C CA . ASP B 1 30 ? 26.906 11.062 -19.734 1 93.69 30 ASP B CA 1
ATOM 3104 C C . ASP B 1 30 ? 26.594 12.555 -19.625 1 93.69 30 ASP B C 1
ATOM 3106 O O . ASP B 1 30 ? 27.5 13.367 -19.453 1 93.69 30 ASP B O 1
ATOM 3110 N N . LYS B 1 31 ? 25.406 12.875 -19.828 1 93.94 31 LYS B N 1
ATOM 3111 C CA . LYS B 1 31 ? 24.875 14.227 -19.672 1 93.94 31 LYS B CA 1
ATOM 3112 C C . LYS B 1 31 ? 23.531 14.211 -18.953 1 93.94 31 LYS B C 1
ATOM 3114 O O . LYS B 1 31 ? 22.781 13.234 -19.047 1 93.94 31 LYS B O 1
ATOM 3119 N N . ALA B 1 32 ? 23.328 15.289 -18.219 1 95.69 32 ALA B N 1
ATOM 3120 C CA . ALA B 1 32 ? 22.062 15.406 -17.5 1 95.69 32 ALA B CA 1
ATOM 3121 C C . ALA B 1 32 ? 21.484 16.812 -17.609 1 95.69 32 ALA B C 1
ATOM 3123 O O . ALA B 1 32 ? 22.234 17.797 -17.703 1 95.69 32 ALA B O 1
ATOM 3124 N N . PHE B 1 33 ? 20.219 16.875 -17.672 1 95.5 33 PHE B N 1
ATOM 3125 C CA . PHE B 1 33 ? 19.516 18.141 -17.812 1 95.5 33 PHE B CA 1
ATOM 3126 C C . PHE B 1 33 ? 18.25 18.156 -16.938 1 95.5 33 PHE B C 1
ATOM 3128 O O . PHE B 1 33 ? 17.734 17.094 -16.562 1 95.5 33 PHE B O 1
ATOM 3135 N N . PRO B 1 34 ? 17.781 19.391 -16.609 1 94.06 34 PRO B N 1
ATOM 3136 C CA . PRO B 1 34 ? 16.484 19.453 -15.953 1 94.06 34 PRO B CA 1
ATOM 3137 C C . PRO B 1 34 ? 15.328 19.062 -16.875 1 94.06 34 PRO B C 1
ATOM 3139 O O . PRO B 1 34 ? 15.367 19.359 -18.078 1 94.06 34 PRO B O 1
ATOM 3142 N N . LEU B 1 35 ? 14.359 18.453 -16.312 1 92.81 35 LEU B N 1
ATOM 3143 C CA . LEU B 1 35 ? 13.195 17.984 -17.062 1 92.81 35 LEU B CA 1
ATOM 3144 C C . LEU B 1 35 ? 12.539 19.141 -17.812 1 92.81 35 LEU B C 1
ATOM 3146 O O . LEU B 1 35 ? 12.008 18.969 -18.906 1 92.81 35 LEU B O 1
ATOM 3150 N N . SER B 1 36 ? 12.531 20.328 -17.25 1 92.44 36 SER B N 1
ATOM 3151 C CA . SER B 1 36 ? 11.922 21.5 -17.859 1 92.44 36 SER B CA 1
ATOM 3152 C C . SER B 1 36 ? 12.57 21.828 -19.203 1 92.44 36 SER B C 1
ATOM 3154 O O . SER B 1 36 ? 11.977 22.531 -20.031 1 92.44 36 SER B O 1
ATOM 3156 N N . GLN B 1 37 ? 13.781 21.281 -19.438 1 93.88 37 GLN B N 1
ATOM 3157 C CA . GLN B 1 37 ? 14.508 21.578 -20.672 1 93.88 37 GLN B CA 1
ATOM 3158 C C . GLN B 1 37 ? 14.328 20.453 -21.688 1 93.88 37 GLN B C 1
ATOM 3160 O O . GLN B 1 37 ? 14.898 20.516 -22.781 1 93.88 37 GLN B O 1
ATOM 3165 N N . MET B 1 38 ? 13.609 19.5 -21.375 1 93.69 38 MET B N 1
ATOM 3166 C CA . MET B 1 38 ? 13.469 18.312 -22.219 1 93.69 38 MET B CA 1
ATOM 3167 C C . MET B 1 38 ? 12.914 18.688 -23.594 1 93.69 38 MET B C 1
ATOM 3169 O O . MET B 1 38 ? 13.414 18.219 -24.609 1 93.69 38 MET B O 1
ATOM 3173 N N . GLN B 1 39 ? 11.859 19.547 -23.641 1 93.12 39 GLN B N 1
ATOM 3174 C CA . GLN B 1 39 ? 11.195 19.906 -24.891 1 93.12 39 GLN B CA 1
ATOM 3175 C C . GLN B 1 39 ? 12.156 20.625 -25.828 1 93.12 39 GLN B C 1
ATOM 3177 O O . GLN B 1 39 ? 11.992 20.578 -27.062 1 93.12 39 GLN B O 1
ATOM 3182 N N . LYS B 1 40 ? 13.062 21.266 -25.25 1 94.19 40 LYS B N 1
ATOM 3183 C CA . LYS B 1 40 ? 14.023 22.031 -26.031 1 94.19 40 LYS B CA 1
ATOM 3184 C C . LYS B 1 40 ? 15.195 21.172 -26.469 1 94.19 40 LYS B C 1
ATOM 3186 O O . LYS B 1 40 ? 15.633 21.25 -27.625 1 94.19 40 LYS B O 1
ATOM 3191 N N . ILE B 1 41 ? 15.664 20.328 -25.609 1 95.75 41 ILE B N 1
ATOM 3192 C CA . ILE B 1 41 ? 16.938 19.641 -25.812 1 95.75 41 ILE B CA 1
ATOM 3193 C C . ILE B 1 41 ? 16.703 18.297 -26.516 1 95.75 41 ILE B C 1
ATOM 3195 O O . ILE B 1 41 ? 17.438 17.938 -27.438 1 95.75 41 ILE B O 1
ATOM 3199 N N . LEU B 1 42 ? 15.719 17.547 -26.125 1 95.06 42 LEU B N 1
ATOM 3200 C CA . LEU B 1 42 ? 15.523 16.156 -26.547 1 95.06 42 LEU B CA 1
ATOM 3201 C C . LEU B 1 42 ? 15.312 16.078 -28.062 1 95.06 42 LEU B C 1
ATOM 3203 O O . LEU B 1 42 ? 15.844 15.18 -28.719 1 95.06 42 LEU B O 1
ATOM 3207 N N . PRO B 1 43 ? 14.469 17 -28.688 1 96 43 PRO B N 1
ATOM 3208 C CA . PRO B 1 43 ? 14.289 16.938 -30.141 1 96 43 PRO B CA 1
ATOM 3209 C C . PRO B 1 43 ? 15.609 17.016 -30.906 1 96 43 PRO B C 1
ATOM 3211 O O . PRO B 1 43 ? 15.812 16.266 -31.859 1 96 43 PRO B O 1
ATOM 3214 N N . GLU B 1 44 ? 16.438 17.875 -30.469 1 95.56 44 GLU B N 1
ATOM 3215 C CA . GLU B 1 44 ? 17.734 18.016 -31.125 1 95.56 44 GLU B CA 1
ATOM 3216 C C . GLU B 1 44 ? 18.562 16.734 -30.984 1 95.56 44 GLU B C 1
ATOM 3218 O O . GLU B 1 44 ? 19.219 16.312 -31.938 1 95.56 44 GLU B O 1
ATOM 3223 N N . LEU B 1 45 ? 18.547 16.234 -29.844 1 94.94 45 LEU B N 1
ATOM 3224 C CA . LEU B 1 45 ? 19.281 14.992 -29.594 1 94.94 45 LEU B CA 1
ATOM 3225 C C . LEU B 1 45 ? 18.766 13.867 -30.469 1 94.94 45 LEU B C 1
ATOM 3227 O O . LEU B 1 45 ? 19.547 13.086 -31.031 1 94.94 45 LEU B O 1
ATOM 3231 N N . ILE B 1 46 ? 17.484 13.719 -30.625 1 95.75 46 ILE B N 1
ATOM 3232 C CA . ILE B 1 46 ? 16.859 12.68 -31.422 1 95.75 46 ILE B CA 1
ATOM 3233 C C . ILE B 1 46 ? 17.266 12.836 -32.875 1 95.75 46 ILE B C 1
ATOM 3235 O O . ILE B 1 46 ? 17.656 11.867 -33.531 1 95.75 46 ILE B O 1
ATOM 3239 N N . GLU B 1 47 ? 17.25 14.031 -33.375 1 94.69 47 GLU B N 1
ATOM 3240 C CA . GLU B 1 47 ? 17.562 14.305 -34.781 1 94.69 47 GLU B CA 1
ATOM 3241 C C . GLU B 1 47 ? 19.016 14 -35.094 1 94.69 47 GLU B C 1
ATOM 3243 O O . GLU B 1 47 ? 19.344 13.562 -36.188 1 94.69 47 GLU B O 1
ATOM 3248 N N . GLN B 1 48 ? 19.797 14.172 -34.094 1 94.56 48 GLN B N 1
ATOM 3249 C CA . GLN B 1 48 ? 21.234 13.992 -34.312 1 94.56 48 GLN B CA 1
ATOM 3250 C C . GLN B 1 48 ? 21.641 12.539 -34.094 1 94.56 48 GLN B C 1
ATOM 3252 O O . GLN B 1 48 ? 22.766 12.148 -34.406 1 94.56 48 GLN B O 1
ATOM 3257 N N . SER B 1 49 ? 20.766 11.742 -33.594 1 95 49 SER B N 1
ATOM 3258 C CA . SER B 1 49 ? 21.094 10.359 -33.25 1 95 49 SER B CA 1
ATOM 3259 C C . SER B 1 49 ? 20.859 9.43 -34.438 1 95 49 SER B C 1
ATOM 3261 O O . SER B 1 49 ? 19.984 9.664 -35.25 1 95 49 SER B O 1
ATOM 3263 N N . LYS B 1 50 ? 21.688 8.375 -34.5 1 94.38 50 LYS B N 1
ATOM 3264 C CA . LYS B 1 50 ? 21.531 7.344 -35.5 1 94.38 50 LYS B CA 1
ATOM 3265 C C . LYS B 1 50 ? 20.375 6.402 -35.188 1 94.38 50 LYS B C 1
ATOM 3267 O O . LYS B 1 50 ? 19.734 5.852 -36.062 1 94.38 50 LYS B O 1
ATOM 3272 N N . GLY B 1 51 ? 20.156 6.199 -33.938 1 94.69 51 GLY B N 1
ATOM 3273 C CA . GLY B 1 51 ? 19.094 5.352 -33.438 1 94.69 51 GLY B CA 1
ATOM 3274 C C . GLY B 1 51 ? 18.547 5.816 -32.094 1 94.69 51 GLY B C 1
ATOM 3275 O O . GLY B 1 51 ? 19.281 6.363 -31.266 1 94.69 51 GLY B O 1
ATOM 3276 N N . VAL B 1 52 ? 17.281 5.668 -31.953 1 94.12 52 VAL B N 1
ATOM 3277 C CA . VAL B 1 52 ? 16.594 6.035 -30.703 1 94.12 52 VAL B CA 1
ATOM 3278 C C . VAL B 1 52 ? 15.945 4.797 -30.094 1 94.12 52 VAL B C 1
ATOM 3280 O O . VAL B 1 52 ? 15.125 4.137 -30.734 1 94.12 52 VAL B O 1
ATOM 3283 N N . TYR B 1 53 ? 16.391 4.469 -28.875 1 93.56 53 TYR B N 1
ATOM 3284 C CA . TYR B 1 53 ? 15.812 3.328 -28.172 1 93.56 53 TYR B CA 1
ATOM 3285 C C . TYR B 1 53 ? 14.875 3.789 -27.062 1 93.56 53 TYR B C 1
ATOM 3287 O O . TYR B 1 53 ? 15.18 4.738 -26.344 1 93.56 53 TYR B O 1
ATOM 3295 N N . HIS B 1 54 ? 13.703 3.23 -27.016 1 90.88 54 HIS B N 1
ATOM 3296 C CA . HIS B 1 54 ? 12.758 3.609 -25.969 1 90.88 54 HIS B CA 1
ATOM 3297 C C . HIS B 1 54 ? 11.914 2.42 -25.531 1 90.88 54 HIS B C 1
ATOM 3299 O O . HIS B 1 54 ? 11.969 1.353 -26.141 1 90.88 54 HIS B O 1
ATOM 3305 N N . ASN B 1 55 ? 11.258 2.576 -24.375 1 88.38 55 ASN B N 1
ATOM 3306 C CA . ASN B 1 55 ? 10.25 1.607 -23.938 1 88.38 55 ASN B CA 1
ATOM 3307 C C . ASN B 1 55 ? 8.891 1.901 -24.562 1 88.38 55 ASN B C 1
ATOM 3309 O O . ASN B 1 55 ? 8.25 2.898 -24.234 1 88.38 55 ASN B O 1
ATOM 3313 N N . VAL B 1 56 ? 8.469 0.985 -25.281 1 84.31 56 VAL B N 1
ATOM 3314 C CA . VAL B 1 56 ? 7.273 1.222 -26.078 1 84.31 56 VAL B CA 1
ATOM 3315 C C . VAL B 1 56 ? 6.051 1.323 -25.172 1 84.31 56 VAL B C 1
ATOM 3317 O O . VAL B 1 56 ? 5.082 2.014 -25.484 1 84.31 56 VAL B O 1
ATOM 3320 N N . ASN B 1 57 ? 6.098 0.637 -24.031 1 79.44 57 ASN B N 1
ATOM 3321 C CA . ASN B 1 57 ? 4.945 0.597 -23.141 1 79.44 57 ASN B CA 1
ATOM 3322 C C . ASN B 1 57 ? 4.941 1.782 -22.172 1 79.44 57 ASN B C 1
ATOM 3324 O O . ASN B 1 57 ? 4.125 1.833 -21.25 1 79.44 57 ASN B O 1
ATOM 3328 N N . THR B 1 58 ? 5.594 2.773 -22.422 1 77.25 58 THR B N 1
ATOM 3329 C CA . THR B 1 58 ? 5.637 3.947 -21.547 1 77.25 58 THR B CA 1
ATOM 3330 C C . THR B 1 58 ? 4.719 5.043 -22.078 1 77.25 58 THR B C 1
ATOM 3332 O O . THR B 1 58 ? 4.508 5.152 -23.281 1 77.25 58 THR B O 1
ATOM 3335 N N . THR B 1 59 ? 4.012 5.75 -21.203 1 71.75 59 THR B N 1
ATOM 3336 C CA . THR B 1 59 ? 3.182 6.891 -21.578 1 71.75 59 THR B CA 1
ATOM 3337 C C . THR B 1 59 ? 3.961 8.195 -21.438 1 71.75 59 THR B C 1
ATOM 3339 O O . THR B 1 59 ? 3.371 9.258 -21.219 1 71.75 59 THR B O 1
ATOM 3342 N N . SER B 1 60 ? 4.984 8.211 -22.016 1 75.88 60 SER B N 1
ATOM 3343 C CA . SER B 1 60 ? 5.824 9.383 -21.797 1 75.88 60 SER B CA 1
ATOM 3344 C C . SER B 1 60 ? 5.574 10.453 -22.859 1 75.88 60 SER B C 1
ATOM 3346 O O . SER B 1 60 ? 5.285 10.125 -24.016 1 75.88 60 SER B O 1
ATOM 3348 N N . SER B 1 61 ? 5.777 11.703 -22.5 1 82.06 61 SER B N 1
ATOM 3349 C CA . SER B 1 61 ? 5.488 12.883 -23.297 1 82.06 61 SER B CA 1
ATOM 3350 C C . SER B 1 61 ? 6.438 12.992 -24.484 1 82.06 61 SER B C 1
ATOM 3352 O O . SER B 1 61 ? 6.141 13.688 -25.453 1 82.06 61 SER B O 1
ATOM 3354 N N . TYR B 1 62 ? 7.551 12.289 -24.453 1 88.5 62 TYR B N 1
ATOM 3355 C CA . TYR B 1 62 ? 8.508 12.414 -25.531 1 88.5 62 TYR B CA 1
ATOM 3356 C C . TYR B 1 62 ? 7.949 11.836 -26.828 1 88.5 62 TYR B C 1
ATOM 3358 O O . TYR B 1 62 ? 8.414 12.18 -27.922 1 88.5 62 TYR B O 1
ATOM 3366 N N . LYS B 1 63 ? 6.992 10.945 -26.719 1 88.88 63 LYS B N 1
ATOM 3367 C CA . LYS B 1 63 ? 6.383 10.344 -27.891 1 88.88 63 LYS B CA 1
ATOM 3368 C C . LYS B 1 63 ? 5.613 11.383 -28.703 1 88.88 63 LYS B C 1
ATOM 3370 O O . LYS B 1 63 ? 5.336 11.18 -29.891 1 88.88 63 LYS B O 1
ATOM 3375 N N . ASN B 1 64 ? 5.273 12.438 -28.047 1 88.81 64 ASN B N 1
ATOM 3376 C CA . ASN B 1 64 ? 4.496 13.484 -28.703 1 88.81 64 ASN B CA 1
ATOM 3377 C C . ASN B 1 64 ? 5.395 14.484 -29.422 1 88.81 64 ASN B C 1
ATOM 3379 O O . ASN B 1 64 ? 4.906 15.398 -30.094 1 88.81 64 ASN B O 1
ATOM 3383 N N . LEU B 1 65 ? 6.668 14.375 -29.266 1 93.12 65 LEU B N 1
ATOM 3384 C CA . LEU B 1 65 ? 7.605 15.273 -29.938 1 93.12 65 LEU B CA 1
ATOM 3385 C C . LEU B 1 65 ? 7.648 15 -31.438 1 93.12 65 LEU B C 1
ATOM 3387 O O . LEU B 1 65 ? 7.672 13.844 -31.859 1 93.12 65 LEU B O 1
ATOM 3391 N N . ASP B 1 66 ? 7.656 16.047 -32.25 1 95 66 ASP B N 1
ATOM 3392 C CA . ASP B 1 66 ? 7.77 15.914 -33.688 1 95 66 ASP B CA 1
ATOM 3393 C C . ASP B 1 66 ? 9.039 15.148 -34.062 1 95 66 ASP B C 1
ATOM 3395 O O . ASP B 1 66 ? 9.023 14.344 -35 1 95 66 ASP B O 1
ATOM 3399 N N . ALA B 1 67 ? 10.07 15.508 -33.406 1 95.19 67 ALA B N 1
ATOM 3400 C CA . ALA B 1 67 ? 11.344 14.844 -33.688 1 95.19 67 ALA B CA 1
ATOM 3401 C C . ALA B 1 67 ? 11.227 13.336 -33.531 1 95.19 67 ALA B C 1
ATOM 3403 O O . ALA B 1 67 ? 11.789 12.57 -34.312 1 95.19 67 ALA B O 1
ATOM 3404 N N . PHE B 1 68 ? 10.523 12.867 -32.5 1 94.81 68 PHE B N 1
ATOM 3405 C CA . PHE B 1 68 ? 10.32 11.438 -32.281 1 94.81 68 PHE B CA 1
ATOM 3406 C C . PHE B 1 68 ? 9.492 10.812 -33.375 1 94.81 68 PHE B C 1
ATOM 3408 O O . PHE B 1 68 ? 9.812 9.727 -33.875 1 94.81 68 PHE B O 1
ATOM 3415 N N . ARG B 1 69 ? 8.438 11.484 -33.719 1 94.25 69 ARG B N 1
ATOM 3416 C CA . ARG B 1 69 ? 7.57 11 -34.781 1 94.25 69 ARG B CA 1
ATOM 3417 C C . ARG B 1 69 ? 8.344 10.844 -36.094 1 94.25 69 ARG B C 1
ATOM 3419 O O . ARG B 1 69 ? 8.195 9.844 -36.812 1 94.25 69 ARG B O 1
ATOM 3426 N N . ARG B 1 70 ? 9.078 11.805 -36.406 1 95.31 70 ARG B N 1
ATOM 3427 C CA . ARG B 1 70 ? 9.891 11.742 -37.625 1 95.31 70 ARG B CA 1
ATOM 3428 C C . ARG B 1 70 ? 10.891 10.594 -37.562 1 95.31 70 ARG B C 1
ATOM 3430 O O . ARG B 1 70 ? 11.078 9.875 -38.531 1 95.31 70 ARG B O 1
ATOM 3437 N N . ALA B 1 71 ? 11.508 10.484 -36.406 1 95.69 71 ALA B N 1
ATOM 3438 C CA . ALA B 1 71 ? 12.453 9.383 -36.219 1 95.69 71 ALA B CA 1
ATOM 3439 C C . ALA B 1 71 ? 11.766 8.031 -36.406 1 95.69 71 ALA B C 1
ATOM 3441 O O . ALA B 1 71 ? 12.336 7.109 -36.969 1 95.69 71 ALA B O 1
ATOM 3442 N N . SER B 1 72 ? 10.562 7.879 -35.875 1 93.69 72 SER B N 1
ATOM 3443 C CA . SER B 1 72 ? 9.781 6.656 -35.969 1 93.69 72 SER B CA 1
ATOM 3444 C C . SER B 1 72 ? 9.445 6.359 -37.438 1 93.69 72 SER B C 1
ATOM 3446 O O . SER B 1 72 ? 9.57 5.219 -37.906 1 93.69 72 SER B O 1
ATOM 3448 N N . LEU B 1 73 ? 9.086 7.387 -38.156 1 94 73 LEU B N 1
ATOM 3449 C CA . LEU B 1 73 ? 8.742 7.242 -39.562 1 94 73 LEU B CA 1
ATOM 3450 C C . LEU B 1 73 ? 9.961 6.832 -40.375 1 94 73 LEU B C 1
ATOM 3452 O O . LEU B 1 73 ? 9.828 6.125 -41.375 1 94 73 LEU B O 1
ATOM 3456 N N . ASN B 1 74 ? 11.07 7.258 -39.969 1 95.19 74 ASN B N 1
ATOM 3457 C CA . ASN B 1 74 ? 12.312 6.941 -40.656 1 95.19 74 ASN B CA 1
ATOM 3458 C C . ASN B 1 74 ? 12.938 5.645 -40.156 1 95.19 74 ASN B C 1
ATOM 3460 O O . ASN B 1 74 ? 14.117 5.387 -40.375 1 95.19 74 ASN B O 1
ATOM 3464 N N . ASN B 1 75 ? 12.234 4.914 -39.281 1 93.88 75 ASN B N 1
ATOM 3465 C CA . ASN B 1 75 ? 12.633 3.611 -38.75 1 93.88 75 ASN B CA 1
ATOM 3466 C C . ASN B 1 75 ? 13.891 3.713 -37.906 1 93.88 75 ASN B C 1
ATOM 3468 O O . ASN B 1 75 ? 14.75 2.834 -37.938 1 93.88 75 ASN B O 1
ATOM 3472 N N . LYS B 1 76 ? 14.031 4.867 -37.219 1 95 76 LYS B N 1
ATOM 3473 C CA . LYS B 1 76 ? 15.164 5.094 -36.344 1 95 76 LYS B CA 1
ATOM 3474 C C . LYS B 1 76 ? 14.828 4.715 -34.906 1 95 76 LYS B C 1
ATOM 3476 O O . LYS B 1 76 ? 15.719 4.66 -34.062 1 95 76 LYS B O 1
ATOM 3481 N N . VAL B 1 77 ? 13.578 4.461 -34.594 1 94.44 77 VAL B N 1
ATOM 3482 C CA . VAL B 1 77 ? 13.133 4.168 -33.25 1 94.44 77 VAL B CA 1
ATOM 3483 C C . VAL B 1 77 ? 13.039 2.658 -33.062 1 94.44 77 VAL B C 1
ATOM 3485 O O . VAL B 1 77 ? 12.438 1.953 -33.875 1 94.44 77 VAL B O 1
ATOM 3488 N N . LYS B 1 78 ? 13.711 2.203 -32.031 1 93.44 78 LYS B N 1
ATOM 3489 C CA . LYS B 1 78 ? 13.711 0.78 -31.703 1 93.44 78 LYS B CA 1
ATOM 3490 C C . LYS B 1 78 ? 13.219 0.547 -30.281 1 93.44 78 LYS B C 1
ATOM 3492 O O . LYS B 1 78 ? 13.297 1.444 -29.438 1 93.44 78 LYS B O 1
ATOM 3497 N N . ASP B 1 79 ? 12.688 -0.655 -30 1 92.25 79 ASP B N 1
ATOM 3498 C CA . ASP B 1 79 ? 12.242 -1.038 -28.672 1 92.25 79 ASP B CA 1
ATOM 3499 C C . ASP B 1 79 ? 13.406 -1.524 -27.812 1 92.25 79 ASP B C 1
ATOM 3501 O O . ASP B 1 79 ? 14.133 -2.438 -28.219 1 92.25 79 ASP B O 1
ATOM 3505 N N . LEU B 1 80 ? 13.531 -0.854 -26.688 1 93.19 80 LEU B N 1
ATOM 3506 C CA . LEU B 1 80 ? 14.633 -1.15 -25.766 1 93.19 80 LEU B CA 1
ATOM 3507 C C . LEU B 1 80 ? 14.336 -2.404 -24.953 1 93.19 80 LEU B C 1
ATOM 3509 O O . LEU B 1 80 ? 15.242 -3.008 -24.375 1 93.19 80 LEU B O 1
ATOM 3513 N N . THR B 1 81 ? 13.102 -2.869 -24.828 1 92 81 THR B N 1
ATOM 3514 C CA . THR B 1 81 ? 12.625 -3.863 -23.875 1 92 81 THR B CA 1
ATOM 3515 C C . THR B 1 81 ? 13.328 -5.199 -24.094 1 92 81 THR B C 1
ATOM 3517 O O . THR B 1 81 ? 13.742 -5.852 -23.125 1 92 81 THR B O 1
ATOM 3520 N N . ASN B 1 82 ? 13.508 -5.582 -25.312 1 90.94 82 ASN B N 1
ATOM 3521 C CA . ASN B 1 82 ? 14.141 -6.871 -25.578 1 90.94 82 ASN B CA 1
ATOM 3522 C C . ASN B 1 82 ? 15.578 -6.914 -25.062 1 90.94 82 ASN B C 1
ATOM 3524 O O . ASN B 1 82 ? 16.031 -7.941 -24.562 1 90.94 82 ASN B O 1
ATOM 3528 N N . TYR B 1 83 ? 16.312 -5.82 -25.188 1 93.31 83 TYR B N 1
ATOM 3529 C CA . TYR B 1 83 ? 17.703 -5.75 -24.734 1 93.31 83 TYR B CA 1
ATOM 3530 C C . TYR B 1 83 ? 17.766 -5.801 -23.219 1 93.31 83 TYR B C 1
ATOM 3532 O O . TYR B 1 83 ? 18.609 -6.5 -22.656 1 93.31 83 TYR B O 1
ATOM 3540 N N . THR B 1 84 ? 16.891 -5.055 -22.594 1 94.31 84 THR B N 1
ATOM 3541 C CA . THR B 1 84 ? 16.891 -5.059 -21.141 1 94.31 84 THR B CA 1
ATOM 3542 C C . THR B 1 84 ? 16.484 -6.426 -20.594 1 94.31 84 THR B C 1
ATOM 3544 O O . THR B 1 84 ? 17.031 -6.891 -19.594 1 94.31 84 THR B O 1
ATOM 3547 N N . ASP B 1 85 ? 15.508 -7.055 -21.219 1 95.69 85 ASP B N 1
ATOM 3548 C CA . ASP B 1 85 ? 15.07 -8.383 -20.797 1 95.69 85 ASP B CA 1
ATOM 3549 C C . ASP B 1 85 ? 16.219 -9.391 -20.906 1 95.69 85 ASP B C 1
ATOM 3551 O O . ASP B 1 85 ? 16.391 -10.234 -20.016 1 95.69 85 ASP B O 1
ATOM 3555 N N . GLU B 1 86 ? 16.969 -9.258 -21.969 1 95.62 86 GLU B N 1
ATOM 3556 C CA . GLU B 1 86 ? 18.109 -10.148 -22.141 1 95.62 86 GLU B CA 1
ATOM 3557 C C . GLU B 1 86 ? 19.141 -9.953 -21.031 1 95.62 86 GLU B C 1
ATOM 3559 O O . GLU B 1 86 ? 19.688 -10.93 -20.516 1 95.62 86 GLU B O 1
ATOM 3564 N N . LEU B 1 87 ? 19.328 -8.711 -20.703 1 95.75 87 LEU B N 1
ATOM 3565 C CA . LEU B 1 87 ? 20.281 -8.398 -19.656 1 95.75 87 LEU B CA 1
ATOM 3566 C C . LEU B 1 87 ? 19.781 -8.883 -18.297 1 95.75 87 LEU B C 1
ATOM 3568 O O . LEU B 1 87 ? 20.594 -9.266 -17.438 1 95.75 87 LEU B O 1
ATOM 3572 N N . ARG B 1 88 ? 18.469 -8.922 -18.109 1 97.19 88 ARG B N 1
ATOM 3573 C CA . ARG B 1 88 ? 17.875 -9.289 -16.828 1 97.19 88 ARG B CA 1
ATOM 3574 C C . ARG B 1 88 ? 17.703 -10.805 -16.719 1 97.19 88 ARG B C 1
ATOM 3576 O O . ARG B 1 88 ? 17.453 -11.328 -15.641 1 97.19 88 ARG B O 1
ATOM 3583 N N . TRP B 1 89 ? 17.906 -11.477 -17.812 1 97.75 89 TRP B N 1
ATOM 3584 C CA . TRP B 1 89 ? 17.625 -12.914 -17.875 1 97.75 89 TRP B CA 1
ATOM 3585 C C . TRP B 1 89 ? 18.562 -13.688 -16.969 1 97.75 89 TRP B C 1
ATOM 3587 O O . TRP B 1 89 ? 18.109 -14.445 -16.094 1 97.75 89 TRP B O 1
ATOM 3597 N N . VAL B 1 90 ? 19.828 -13.492 -17.109 1 98.31 90 VAL B N 1
ATOM 3598 C CA . VAL B 1 90 ? 20.844 -14.156 -16.281 1 98.31 90 VAL B CA 1
ATOM 3599 C C . VAL B 1 90 ? 21.297 -13.211 -15.164 1 98.31 90 VAL B C 1
ATOM 3601 O O . VAL B 1 90 ? 21.828 -12.133 -15.438 1 98.31 90 VAL B O 1
ATOM 3604 N N . LYS B 1 91 ? 21.062 -13.594 -13.945 1 98.5 91 LYS B N 1
ATOM 3605 C CA . LYS B 1 91 ? 21.438 -12.773 -12.797 1 98.5 91 LYS B CA 1
ATOM 3606 C C . LYS B 1 91 ? 22.922 -12.883 -12.5 1 98.5 91 LYS B C 1
ATOM 3608 O O . LYS B 1 91 ? 23.516 -13.969 -12.609 1 98.5 91 LYS B O 1
ATOM 3613 N N . SER B 1 92 ? 23.547 -11.766 -12.148 1 98.12 92 SER B N 1
ATOM 3614 C CA . SER B 1 92 ? 24.906 -11.758 -11.625 1 98.12 92 SER B CA 1
ATOM 3615 C C . SER B 1 92 ? 24.953 -12.344 -10.219 1 98.12 92 SER B C 1
ATOM 3617 O O . SER B 1 92 ? 23.922 -12.578 -9.594 1 98.12 92 SER B O 1
ATOM 3619 N N . LYS B 1 93 ? 26.172 -12.594 -9.695 1 98.25 93 LYS B N 1
ATOM 3620 C CA . LYS B 1 93 ? 26.359 -13.109 -8.336 1 98.25 93 LYS B CA 1
ATOM 3621 C C . LYS B 1 93 ? 25.75 -12.172 -7.309 1 98.25 93 LYS B C 1
ATOM 3623 O O . LYS B 1 93 ? 25.125 -12.617 -6.336 1 98.25 93 LYS B O 1
ATOM 3628 N N . SER B 1 94 ? 25.938 -10.891 -7.547 1 98.25 94 SER B N 1
ATOM 3629 C CA . SER B 1 94 ? 25.391 -9.891 -6.637 1 98.25 94 SER B CA 1
ATOM 3630 C C . SER B 1 94 ? 23.859 -9.906 -6.66 1 98.25 94 SER B C 1
ATOM 3632 O O . SER B 1 94 ? 23.219 -9.766 -5.617 1 98.25 94 SER B O 1
ATOM 3634 N N . GLU B 1 95 ? 23.312 -10.062 -7.793 1 98.5 95 GLU B N 1
ATOM 3635 C CA . GLU B 1 95 ? 21.859 -10.141 -7.922 1 98.5 95 GLU B CA 1
ATOM 3636 C C . GLU B 1 95 ? 21.312 -11.391 -7.242 1 98.5 95 GLU B C 1
ATOM 3638 O O . GLU B 1 95 ? 20.281 -11.344 -6.562 1 98.5 95 GLU B O 1
ATOM 3643 N N . ILE B 1 96 ? 21.984 -12.461 -7.41 1 98.81 96 ILE B N 1
ATOM 3644 C CA . ILE B 1 96 ? 21.578 -13.727 -6.809 1 98.81 96 ILE B CA 1
ATOM 3645 C C . ILE B 1 96 ? 21.578 -13.594 -5.285 1 98.81 96 ILE B C 1
ATOM 3647 O O . ILE B 1 96 ? 20.688 -14.102 -4.617 1 98.81 96 ILE B O 1
ATOM 3651 N N . LYS B 1 97 ? 22.578 -12.961 -4.805 1 98.75 97 LYS B N 1
ATOM 3652 C CA . LYS B 1 97 ? 22.625 -12.734 -3.361 1 98.75 97 LYS B CA 1
ATOM 3653 C C . LYS B 1 97 ? 21.406 -11.977 -2.879 1 98.75 97 LYS B C 1
ATOM 3655 O O . LYS B 1 97 ? 20.812 -12.328 -1.854 1 98.75 97 LYS B O 1
ATOM 3660 N N . LEU B 1 98 ? 21 -10.953 -3.562 1 98.75 98 LEU B N 1
ATOM 3661 C CA . LEU B 1 98 ? 19.812 -10.18 -3.217 1 98.75 98 LEU B CA 1
ATOM 3662 C C . LEU B 1 98 ? 18.562 -11.023 -3.334 1 98.75 98 LEU B C 1
ATOM 3664 O O . LEU B 1 98 ? 17.656 -10.93 -2.498 1 98.75 98 LEU B O 1
ATOM 3668 N N . MET B 1 99 ? 18.5 -11.852 -4.344 1 98.75 99 MET B N 1
ATOM 3669 C CA . MET B 1 99 ? 17.344 -12.711 -4.539 1 98.75 99 MET B CA 1
ATOM 3670 C C . MET B 1 99 ? 17.25 -13.758 -3.434 1 98.75 99 MET B C 1
ATOM 3672 O O . MET B 1 99 ? 16.156 -14.078 -2.967 1 98.75 99 MET B O 1
ATOM 3676 N N . ARG B 1 100 ? 18.391 -14.305 -3.01 1 98.81 100 ARG B N 1
ATOM 3677 C CA . ARG B 1 100 ? 18.406 -15.234 -1.881 1 98.81 100 ARG B CA 1
ATOM 3678 C C . ARG B 1 100 ? 17.875 -14.562 -0.616 1 98.81 100 ARG B C 1
ATOM 3680 O O . ARG B 1 100 ? 17.109 -15.164 0.141 1 98.81 100 ARG B O 1
ATOM 3687 N N . GLU B 1 101 ? 18.297 -13.367 -0.437 1 98.81 101 GLU B N 1
ATOM 3688 C CA . GLU B 1 101 ? 17.844 -12.633 0.738 1 98.81 101 GLU B CA 1
ATOM 3689 C C . GLU B 1 101 ? 16.344 -12.359 0.677 1 98.81 101 GLU B C 1
ATOM 3691 O O . GLU B 1 101 ? 15.633 -12.547 1.668 1 98.81 101 GLU B O 1
ATOM 3696 N N . SER B 1 102 ? 15.859 -11.945 -0.456 1 98.88 102 SER B N 1
ATOM 3697 C CA . SER B 1 102 ? 14.43 -11.711 -0.633 1 98.88 102 SER B CA 1
ATOM 3698 C C . SER B 1 102 ? 13.625 -12.977 -0.362 1 98.88 102 SER B C 1
ATOM 3700 O O . SER B 1 102 ? 12.602 -12.93 0.325 1 98.88 102 SER B O 1
ATOM 3702 N N . ALA B 1 103 ? 14.094 -14.055 -0.871 1 98.94 103 ALA B N 1
ATOM 3703 C CA . ALA B 1 103 ? 13.438 -15.344 -0.659 1 98.94 103 ALA B CA 1
ATOM 3704 C C . ALA B 1 103 ? 13.461 -15.734 0.816 1 98.94 103 ALA B C 1
ATOM 3706 O O . ALA B 1 103 ? 12.477 -16.266 1.341 1 98.94 103 ALA B O 1
ATOM 3707 N N . SER B 1 104 ? 14.586 -15.5 1.402 1 98.88 104 SER B N 1
ATOM 3708 C CA . SER B 1 104 ? 14.719 -15.797 2.824 1 98.88 104 SER B CA 1
ATOM 3709 C C . SER B 1 104 ? 13.734 -14.977 3.652 1 98.88 104 SER B C 1
ATOM 3711 O O . SER B 1 104 ? 13.07 -15.508 4.547 1 98.88 104 SER B O 1
ATOM 3713 N N . ILE B 1 105 ? 13.594 -13.75 3.379 1 98.88 105 ILE B N 1
ATOM 3714 C CA . ILE B 1 105 ? 12.703 -12.844 4.098 1 98.88 105 ILE B CA 1
ATOM 3715 C C . ILE B 1 105 ? 11.266 -13.336 3.986 1 98.88 105 ILE B C 1
ATOM 3717 O O . ILE B 1 105 ? 10.578 -13.508 4.996 1 98.88 105 ILE B O 1
ATOM 3721 N N . VAL B 1 106 ? 10.812 -13.617 2.797 1 98.88 106 VAL B N 1
ATOM 3722 C CA . VAL B 1 106 ? 9.422 -14.008 2.623 1 98.88 106 VAL B CA 1
ATOM 3723 C C . VAL B 1 106 ? 9.18 -15.375 3.25 1 98.88 106 VAL B C 1
ATOM 3725 O O . VAL B 1 106 ? 8.109 -15.641 3.797 1 98.88 106 VAL B O 1
ATOM 3728 N N . SER B 1 107 ? 10.156 -16.25 3.143 1 98.94 107 SER B N 1
ATOM 3729 C CA . SER B 1 107 ? 10.023 -17.578 3.719 1 98.94 107 SER B CA 1
ATOM 3730 C C . SER B 1 107 ? 9.859 -17.516 5.234 1 98.94 107 SER B C 1
ATOM 3732 O O . SER B 1 107 ? 8.922 -18.109 5.781 1 98.94 107 SER B O 1
ATOM 3734 N N . GLN B 1 108 ? 10.719 -16.781 5.852 1 98.81 108 GLN B N 1
ATOM 3735 C CA . GLN B 1 108 ? 10.633 -16.641 7.301 1 98.81 108 GLN B CA 1
ATOM 3736 C C . GLN B 1 108 ? 9.336 -15.938 7.707 1 98.81 108 GLN B C 1
ATOM 3738 O O . GLN B 1 108 ? 8.727 -16.281 8.719 1 98.81 108 GLN B O 1
ATOM 3743 N N . SER B 1 109 ? 8.992 -15 6.961 1 98.88 109 SER B N 1
ATOM 3744 C CA . SER B 1 109 ? 7.773 -14.25 7.242 1 98.88 109 SER B CA 1
ATOM 3745 C C . SER B 1 109 ? 6.539 -15.133 7.105 1 98.88 109 SER B C 1
ATOM 3747 O O . SER B 1 109 ? 5.625 -15.062 7.934 1 98.88 109 SER B O 1
ATOM 3749 N N . LEU B 1 110 ? 6.5 -15.922 6.078 1 98.88 110 LEU B N 1
ATOM 3750 C CA . LEU B 1 110 ? 5.363 -16.812 5.875 1 98.88 110 LEU B CA 1
ATOM 3751 C C . LEU B 1 110 ? 5.281 -17.859 6.992 1 98.88 110 LEU B C 1
ATOM 3753 O O . LEU B 1 110 ? 4.188 -18.188 7.457 1 98.88 110 LEU B O 1
ATOM 3757 N N . LEU B 1 111 ? 6.418 -18.359 7.375 1 98.69 111 LEU B N 1
ATOM 3758 C CA . LEU B 1 111 ? 6.43 -19.312 8.477 1 98.69 111 LEU B CA 1
ATOM 3759 C C . LEU B 1 111 ? 5.781 -18.703 9.719 1 98.69 111 LEU B C 1
ATOM 3761 O O . LEU B 1 111 ? 4.938 -19.344 10.352 1 98.69 111 LEU B O 1
ATOM 3765 N N . GLN B 1 112 ? 6.129 -17.5 10.039 1 98.56 112 GLN B N 1
ATOM 3766 C CA . GLN B 1 112 ? 5.527 -16.828 11.18 1 98.56 112 GLN B CA 1
ATOM 3767 C C . GLN B 1 112 ? 4.027 -16.641 10.977 1 98.56 112 GLN B C 1
ATOM 3769 O O . GLN B 1 112 ? 3.248 -16.75 11.93 1 98.56 112 GLN B O 1
ATOM 3774 N N . THR B 1 113 ? 3.65 -16.344 9.82 1 98.81 113 THR B N 1
ATOM 3775 C CA . THR B 1 113 ? 2.238 -16.141 9.516 1 98.81 113 THR B CA 1
ATOM 3776 C C . THR B 1 113 ? 1.461 -17.453 9.609 1 98.81 113 THR B C 1
ATOM 3778 O O . THR B 1 113 ? 0.337 -17.469 10.117 1 98.81 113 THR B O 1
ATOM 3781 N N . MET B 1 114 ? 2.068 -18.5 9.109 1 98.62 114 MET B N 1
ATOM 3782 C CA . MET B 1 114 ? 1.462 -19.812 9.234 1 98.62 114 MET B CA 1
ATOM 3783 C C . MET B 1 114 ? 1.202 -20.156 10.695 1 98.62 114 MET B C 1
ATOM 3785 O O . MET B 1 114 ? 0.124 -20.641 11.039 1 98.62 114 MET B O 1
ATOM 3789 N N . LEU B 1 115 ? 2.119 -19.906 11.531 1 98.12 115 LEU B N 1
ATOM 3790 C CA . LEU B 1 115 ? 1.96 -20.172 12.953 1 98.12 115 LEU B CA 1
ATOM 3791 C C . LEU B 1 115 ? 0.808 -19.359 13.539 1 98.12 115 LEU B C 1
ATOM 3793 O O . LEU B 1 115 ? 0.007 -19.875 14.312 1 98.12 115 LEU B O 1
ATOM 3797 N N . MET B 1 116 ? 0.725 -18.172 13.109 1 98 116 MET B N 1
ATOM 3798 C CA . MET B 1 116 ? -0.345 -17.312 13.617 1 98 116 MET B CA 1
ATOM 3799 C C . MET B 1 116 ? -1.707 -17.812 13.141 1 98 116 MET B C 1
ATOM 3801 O O . MET B 1 116 ? -2.715 -17.625 13.82 1 98 116 MET B O 1
ATOM 3805 N N . SER B 1 117 ? -1.761 -18.422 12.008 1 98.12 117 SER B N 1
ATOM 3806 C CA . SER B 1 117 ? -3.02 -18.875 11.422 1 98.12 117 SER B CA 1
ATOM 3807 C C . SER B 1 117 ? -3.695 -19.922 12.312 1 98.12 117 SER B C 1
ATOM 3809 O O . SER B 1 117 ? -4.883 -20.203 12.141 1 98.12 117 SER B O 1
ATOM 3811 N N . ARG B 1 118 ? -2.967 -20.469 13.227 1 96.19 118 ARG B N 1
ATOM 3812 C CA . ARG B 1 118 ? -3.521 -21.453 14.156 1 96.19 118 ARG B CA 1
ATOM 3813 C C . ARG B 1 118 ? -4.578 -20.828 15.047 1 96.19 118 ARG B C 1
ATOM 3815 O O . ARG B 1 118 ? -5.566 -21.469 15.406 1 96.19 118 ARG B O 1
ATOM 3822 N N . THR B 1 119 ? -4.363 -19.547 15.359 1 95.19 119 THR B N 1
ATOM 3823 C CA . THR B 1 119 ? -5.234 -18.891 16.328 1 95.19 119 THR B CA 1
ATOM 3824 C C . THR B 1 119 ? -5.992 -17.734 15.672 1 95.19 119 THR B C 1
ATOM 3826 O O . THR B 1 119 ? -7.059 -17.328 16.156 1 95.19 119 THR B O 1
ATOM 3829 N N . HIS B 1 120 ? -5.43 -17.203 14.656 1 94.56 120 HIS B N 1
ATOM 3830 C CA . HIS B 1 120 ? -6.074 -16.109 13.938 1 94.56 120 HIS B CA 1
ATOM 3831 C C . HIS B 1 120 ? -6.59 -16.562 12.578 1 94.56 120 HIS B C 1
ATOM 3833 O O . HIS B 1 120 ? -5.812 -16.719 11.633 1 94.56 120 HIS B O 1
ATOM 3839 N N . ARG B 1 121 ? -7.91 -16.641 12.523 1 95.12 121 ARG B N 1
ATOM 3840 C CA . ARG B 1 121 ? -8.516 -17.219 11.328 1 95.12 121 ARG B CA 1
ATOM 3841 C C . ARG B 1 121 ? -9.273 -16.172 10.531 1 95.12 121 ARG B C 1
ATOM 3843 O O . ARG B 1 121 ? -10.43 -16.391 10.141 1 95.12 121 ARG B O 1
ATOM 3850 N N . GLU B 1 122 ? -8.609 -15.125 10.273 1 97.81 122 GLU B N 1
ATOM 3851 C CA . GLU B 1 122 ? -9.109 -14.039 9.438 1 97.81 122 GLU B CA 1
ATOM 3852 C C . GLU B 1 122 ? -8.125 -13.695 8.32 1 97.81 122 GLU B C 1
ATOM 3854 O O . GLU B 1 122 ? -6.953 -13.422 8.586 1 97.81 122 GLU B O 1
ATOM 3859 N N . GLU B 1 123 ? -8.609 -13.664 7.094 1 98.69 123 GLU B N 1
ATOM 3860 C CA . GLU B 1 123 ? -7.758 -13.406 5.938 1 98.69 123 GLU B CA 1
ATOM 3861 C C . GLU B 1 123 ? -7.023 -12.07 6.082 1 98.69 123 GLU B C 1
ATOM 3863 O O . GLU B 1 123 ? -5.828 -11.984 5.801 1 98.69 123 GLU B O 1
ATOM 3868 N N . SER B 1 124 ? -7.699 -11.039 6.562 1 98.12 124 SER B N 1
ATOM 3869 C CA . SER B 1 124 ? -7.148 -9.695 6.648 1 98.12 124 SER B CA 1
ATOM 3870 C C . SER B 1 124 ? -6.016 -9.617 7.664 1 98.12 124 SER B C 1
ATOM 3872 O O . SER B 1 124 ? -5.004 -8.953 7.43 1 98.12 124 SER B O 1
ATOM 3874 N N . GLN B 1 125 ? -6.215 -10.266 8.75 1 98.31 125 GLN B N 1
ATOM 3875 C CA . GLN B 1 125 ? -5.188 -10.25 9.789 1 98.31 125 GLN B CA 1
ATOM 3876 C C . GLN B 1 125 ? -3.93 -10.977 9.32 1 98.31 125 GLN B C 1
ATOM 3878 O O . GLN B 1 125 ? -2.812 -10.547 9.609 1 98.31 125 GLN B O 1
ATOM 3883 N N . LEU B 1 126 ? -4.133 -12.055 8.625 1 98.81 126 LEU B N 1
ATOM 3884 C CA . LEU B 1 126 ? -2.984 -12.797 8.117 1 98.81 126 LEU B CA 1
ATOM 3885 C C . LEU B 1 126 ? -2.271 -12.016 7.016 1 98.81 126 LEU B C 1
ATOM 3887 O O . LEU B 1 126 ? -1.044 -12.062 6.906 1 98.81 126 LEU B O 1
ATOM 3891 N N . ALA B 1 127 ? -3.062 -11.32 6.215 1 98.75 127 ALA B N 1
ATOM 3892 C CA . ALA B 1 127 ? -2.463 -10.422 5.227 1 98.75 127 ALA B CA 1
ATOM 3893 C C . ALA B 1 127 ? -1.615 -9.352 5.902 1 98.75 127 ALA B C 1
ATOM 3895 O O . ALA B 1 127 ? -0.506 -9.055 5.453 1 98.75 127 ALA B O 1
ATOM 3896 N N . ALA B 1 128 ? -2.127 -8.773 6.961 1 98.56 128 ALA B N 1
ATOM 3897 C CA . ALA B 1 128 ? -1.388 -7.77 7.723 1 98.56 128 ALA B CA 1
ATOM 3898 C C . ALA B 1 128 ? -0.112 -8.359 8.32 1 98.56 128 ALA B C 1
ATOM 3900 O O . ALA B 1 128 ? 0.94 -7.715 8.305 1 98.56 128 ALA B O 1
ATOM 3901 N N . LYS B 1 129 ? -0.161 -9.57 8.742 1 98.81 129 LYS B N 1
ATOM 3902 C CA . LYS B 1 129 ? 0.957 -10.234 9.406 1 98.81 129 LYS B CA 1
ATOM 3903 C C . LYS B 1 129 ? 2.107 -10.477 8.438 1 98.81 129 LYS B C 1
ATOM 3905 O O . LYS B 1 129 ? 3.26 -10.156 8.742 1 98.81 129 LYS B O 1
ATOM 3910 N N . ILE B 1 130 ? 1.8 -11 7.324 1 98.88 130 ILE B N 1
ATOM 3911 C CA . ILE B 1 130 ? 2.857 -11.32 6.375 1 98.88 130 ILE B CA 1
ATOM 3912 C C . ILE B 1 130 ? 3.555 -10.039 5.922 1 98.88 130 ILE B C 1
ATOM 3914 O O . ILE B 1 130 ? 4.781 -10.008 5.785 1 98.88 130 ILE B O 1
ATOM 3918 N N . GLU B 1 131 ? 2.824 -9.023 5.703 1 98.69 131 GLU B N 1
ATOM 3919 C CA . GLU B 1 131 ? 3.41 -7.742 5.32 1 98.69 131 GLU B CA 1
ATOM 3920 C C . GLU B 1 131 ? 4.305 -7.191 6.426 1 98.69 131 GLU B C 1
ATOM 3922 O O . GLU B 1 131 ? 5.422 -6.742 6.164 1 98.69 131 GLU B O 1
ATOM 3927 N N . TYR B 1 132 ? 3.775 -7.266 7.645 1 98.75 132 TYR B N 1
ATOM 3928 C CA . TYR B 1 132 ? 4.52 -6.785 8.805 1 98.75 132 TYR B CA 1
ATOM 3929 C C . TYR B 1 132 ? 5.84 -7.531 8.953 1 98.75 132 TYR B C 1
ATOM 3931 O O . TYR B 1 132 ? 6.895 -6.91 9.117 1 98.75 132 TYR B O 1
ATOM 3939 N N . GLU B 1 133 ? 5.793 -8.836 8.828 1 98.81 133 GLU B N 1
ATOM 3940 C CA . GLU B 1 133 ? 6.98 -9.664 9 1 98.81 133 GLU B CA 1
ATOM 3941 C C . GLU B 1 133 ? 8.016 -9.375 7.914 1 98.81 133 GLU B C 1
ATOM 3943 O O . GLU B 1 133 ? 9.211 -9.297 8.195 1 98.81 133 GLU B O 1
ATOM 3948 N N . CYS B 1 134 ? 7.578 -9.227 6.723 1 98.88 134 CYS B N 1
ATOM 3949 C CA . CYS B 1 134 ? 8.492 -8.938 5.629 1 98.88 134 CYS B CA 1
ATOM 3950 C C . CYS B 1 134 ? 9.195 -7.598 5.848 1 98.88 134 CYS B C 1
ATOM 3952 O O . CYS B 1 134 ? 10.422 -7.508 5.734 1 98.88 134 CYS B O 1
ATOM 3954 N N . LYS B 1 135 ? 8.438 -6.617 6.211 1 98.44 135 LYS B N 1
ATOM 3955 C CA . LYS B 1 135 ? 8.984 -5.273 6.379 1 98.44 135 LYS B CA 1
ATOM 3956 C C . LYS B 1 135 ? 9.914 -5.207 7.586 1 98.44 135 LYS B C 1
ATOM 3958 O O . LYS B 1 135 ? 10.953 -4.547 7.539 1 98.44 135 LYS B O 1
ATOM 3963 N N . MET B 1 136 ? 9.516 -5.879 8.617 1 98.25 136 MET B N 1
ATOM 3964 C CA . MET B 1 136 ? 10.359 -5.918 9.812 1 98.25 136 MET B CA 1
ATOM 3965 C C . MET B 1 136 ? 11.711 -6.551 9.5 1 98.25 136 MET B C 1
ATOM 3967 O O . MET B 1 136 ? 12.711 -6.246 10.156 1 98.25 136 MET B O 1
ATOM 3971 N N . ARG B 1 137 ? 11.742 -7.355 8.484 1 98.19 137 ARG B N 1
ATOM 3972 C CA . ARG B 1 137 ? 12.961 -8.062 8.117 1 98.19 137 ARG B CA 1
ATOM 3973 C C . ARG B 1 137 ? 13.711 -7.332 7.008 1 98.19 137 ARG B C 1
ATOM 3975 O O . ARG B 1 137 ? 14.672 -7.859 6.449 1 98.19 137 ARG B O 1
ATOM 3982 N N . GLY B 1 138 ? 13.188 -6.227 6.598 1 97.25 138 GLY B N 1
ATOM 3983 C CA . GLY B 1 138 ? 13.977 -5.352 5.746 1 97.25 138 GLY B CA 1
ATOM 3984 C C . GLY B 1 138 ? 13.383 -5.176 4.359 1 97.25 138 GLY B C 1
ATOM 3985 O O . GLY B 1 138 ? 13.898 -4.402 3.553 1 97.25 138 GLY B O 1
ATOM 3986 N N . ALA B 1 139 ? 12.312 -5.906 4.062 1 98.5 139 ALA B N 1
ATOM 3987 C CA . ALA B 1 139 ? 11.672 -5.703 2.768 1 98.5 139 ALA B CA 1
ATOM 3988 C C . ALA B 1 139 ? 11.125 -4.285 2.643 1 98.5 139 ALA B C 1
ATOM 3990 O O . ALA B 1 139 ? 10.547 -3.75 3.594 1 98.5 139 ALA B O 1
ATOM 3991 N N . GLN B 1 140 ? 11.242 -3.686 1.506 1 97.06 140 GLN B N 1
ATOM 3992 C CA . GLN B 1 140 ? 10.75 -2.328 1.296 1 97.06 140 GLN B CA 1
ATOM 3993 C C . GLN B 1 140 ? 9.25 -2.322 1.033 1 97.06 140 GLN B C 1
ATOM 3995 O O . GLN B 1 140 ? 8.547 -1.402 1.454 1 97.06 140 GLN B O 1
ATOM 4000 N N . ARG B 1 141 ? 8.781 -3.338 0.385 1 96.56 141 ARG B N 1
ATOM 4001 C CA . ARG B 1 141 ? 7.371 -3.518 0.075 1 96.56 141 ARG B CA 1
ATOM 4002 C C . ARG B 1 141 ? 7.078 -4.957 -0.331 1 96.56 141 ARG B C 1
ATOM 4004 O O . ARG B 1 141 ? 8 -5.758 -0.504 1 96.56 141 ARG B O 1
ATOM 4011 N N . MET B 1 142 ? 5.82 -5.258 -0.423 1 98.06 142 MET B N 1
ATOM 4012 C CA . MET B 1 142 ? 5.43 -6.539 -1.002 1 98.06 142 MET B CA 1
ATOM 4013 C C . MET B 1 142 ? 5.621 -6.535 -2.514 1 98.06 142 MET B C 1
ATOM 4015 O O . MET B 1 142 ? 5.531 -5.484 -3.152 1 98.06 142 MET B O 1
ATOM 4019 N N . ALA B 1 143 ? 5.895 -7.629 -3.02 1 98.31 143 ALA B N 1
ATOM 4020 C CA . ALA B 1 143 ? 6.074 -7.738 -4.465 1 98.31 143 ALA B CA 1
ATOM 4021 C C . ALA B 1 143 ? 4.754 -7.52 -5.199 1 98.31 143 ALA B C 1
ATOM 4023 O O . ALA B 1 143 ? 4.742 -7.035 -6.332 1 98.31 143 ALA B O 1
ATOM 4024 N N . PHE B 1 144 ? 3.746 -7.938 -4.637 1 97.5 144 PHE B N 1
ATOM 4025 C CA . PHE B 1 144 ? 2.365 -7.812 -5.09 1 97.5 144 PHE B CA 1
ATOM 4026 C C . PHE B 1 144 ? 1.397 -7.941 -3.922 1 97.5 144 PHE B C 1
ATOM 4028 O O . PHE B 1 144 ? 1.805 -8.273 -2.807 1 97.5 144 PHE B O 1
ATOM 4035 N N . HIS B 1 145 ? 0.169 -7.551 -4.18 1 97 145 HIS B N 1
ATOM 4036 C CA . HIS B 1 145 ? -0.847 -7.695 -3.145 1 97 145 HIS B CA 1
ATOM 4037 C C . HIS B 1 145 ? -1.003 -9.156 -2.729 1 97 145 HIS B C 1
ATOM 4039 O O . HIS B 1 145 ? -1.268 -10.023 -3.566 1 97 145 HIS B O 1
ATOM 4045 N N . PRO B 1 146 ? -0.833 -9.477 -1.454 1 98.12 146 PRO B N 1
ATOM 4046 C CA . PRO B 1 146 ? -0.882 -10.875 -1.026 1 98.12 146 PRO B CA 1
ATOM 4047 C C . PRO B 1 146 ? -2.229 -11.531 -1.314 1 98.12 146 PRO B C 1
ATOM 4049 O O . PRO B 1 146 ? -3.277 -10.906 -1.136 1 98.12 146 PRO B O 1
ATOM 4052 N N . VAL B 1 147 ? -2.195 -12.672 -1.803 1 98.62 147 VAL B N 1
ATOM 4053 C CA . VAL B 1 147 ? -3.375 -13.523 -1.902 1 98.62 147 VAL B CA 1
ATOM 4054 C C . VAL B 1 147 ? -3.525 -14.352 -0.628 1 98.62 147 VAL B C 1
ATOM 4056 O O . VAL B 1 147 ? -2.654 -15.164 -0.301 1 98.62 147 VAL B O 1
ATOM 4059 N N . VAL B 1 148 ? -4.531 -14.109 0.092 1 98.75 148 VAL B N 1
ATOM 4060 C CA . VAL B 1 148 ? -4.863 -14.859 1.299 1 98.75 148 VAL B CA 1
ATOM 4061 C C . VAL B 1 148 ? -6.262 -15.453 1.168 1 98.75 148 VAL B C 1
ATOM 4063 O O . VAL B 1 148 ? -7.242 -14.859 1.62 1 98.75 148 VAL B O 1
ATOM 4066 N N . GLY B 1 149 ? -6.328 -16.656 0.64 1 98.62 149 GLY B N 1
ATOM 4067 C CA . GLY B 1 149 ? -7.609 -17.266 0.289 1 98.62 149 GLY B CA 1
ATOM 4068 C C . GLY B 1 149 ? -7.98 -18.438 1.171 1 98.62 149 GLY B C 1
ATOM 4069 O O . GLY B 1 149 ? -7.492 -19.547 0.967 1 98.62 149 GLY B O 1
ATOM 4070 N N . GLY B 1 150 ? -8.914 -18.25 2.035 1 98.5 150 GLY B N 1
ATOM 4071 C CA . GLY B 1 150 ? -9.461 -19.328 2.846 1 98.5 150 GLY B CA 1
ATOM 4072 C C . GLY B 1 150 ? -10.641 -20.031 2.191 1 98.5 150 GLY B C 1
ATOM 4073 O O . GLY B 1 150 ? -11.539 -19.375 1.659 1 98.5 150 GLY B O 1
ATOM 4074 N N . GLY B 1 151 ? -10.641 -21.297 2.312 1 97.94 151 GLY B N 1
ATOM 4075 C CA . GLY B 1 151 ? -11.734 -22.047 1.709 1 97.94 151 GLY B CA 1
ATOM 4076 C C . GLY B 1 151 ? -11.867 -21.812 0.217 1 97.94 151 GLY B C 1
ATOM 4077 O O . GLY B 1 151 ? -10.883 -21.922 -0.524 1 97.94 151 GLY B O 1
ATOM 4078 N N . ALA B 1 152 ? -13.008 -21.562 -0.198 1 97.56 152 ALA B N 1
ATOM 4079 C CA . ALA B 1 152 ? -13.305 -21.422 -1.622 1 97.56 152 ALA B CA 1
ATOM 4080 C C . ALA B 1 152 ? -12.578 -20.219 -2.219 1 97.56 152 ALA B C 1
ATOM 4082 O O . ALA B 1 152 ? -12.383 -20.141 -3.434 1 97.56 152 ALA B O 1
ATOM 4083 N N . ASN B 1 153 ? -12.219 -19.281 -1.382 1 97.94 153 ASN B N 1
ATOM 4084 C CA . ASN B 1 153 ? -11.477 -18.125 -1.884 1 97.94 153 ASN B CA 1
ATOM 4085 C C . ASN B 1 153 ? -10.133 -18.531 -2.475 1 97.94 153 ASN B C 1
ATOM 4087 O O . ASN B 1 153 ? -9.586 -17.828 -3.326 1 97.94 153 ASN B O 1
ATOM 4091 N N . GLY B 1 154 ? -9.625 -19.656 -2.035 1 98.19 154 GLY B N 1
ATOM 4092 C CA . GLY B 1 154 ? -8.383 -20.188 -2.582 1 98.19 154 GLY B CA 1
ATOM 4093 C C . GLY B 1 154 ? -8.508 -20.625 -4.027 1 98.19 154 GLY B C 1
ATOM 4094 O O . GLY B 1 154 ? -7.5 -20.812 -4.711 1 98.19 154 GLY B O 1
ATOM 4095 N N . SER B 1 155 ? -9.719 -20.797 -4.449 1 97.69 155 SER B N 1
ATOM 4096 C CA . SER B 1 155 ? -9.938 -21.25 -5.816 1 97.69 155 SER B CA 1
ATOM 4097 C C . SER B 1 155 ? -9.961 -20.078 -6.793 1 97.69 155 SER B C 1
ATOM 4099 O O . SER B 1 155 ? -10.07 -20.281 -8.008 1 97.69 155 SER B O 1
ATOM 4101 N N . ILE B 1 156 ? -9.914 -18.906 -6.277 1 96.94 156 ILE B N 1
ATOM 4102 C CA . ILE B 1 156 ? -9.766 -17.703 -7.094 1 96.94 156 ILE B CA 1
ATOM 4103 C C . ILE B 1 156 ? -8.289 -17.406 -7.293 1 96.94 156 ILE B C 1
ATOM 4105 O O . ILE B 1 156 ? -7.574 -17.109 -6.328 1 96.94 156 ILE B O 1
ATOM 4109 N N . ILE B 1 157 ? -7.828 -17.359 -8.469 1 96.75 157 ILE B N 1
ATOM 4110 C CA . ILE B 1 157 ? -6.406 -17.375 -8.781 1 96.75 157 ILE B CA 1
ATOM 4111 C C . ILE B 1 157 ? -5.734 -16.125 -8.242 1 96.75 157 ILE B C 1
ATOM 4113 O O . ILE B 1 157 ? -4.715 -16.203 -7.551 1 96.75 157 ILE B O 1
ATOM 4117 N N . HIS B 1 158 ? -6.277 -14.961 -8.5 1 96.5 158 HIS B N 1
ATOM 4118 C CA . HIS B 1 158 ? -5.758 -13.68 -8.039 1 96.5 158 HIS B CA 1
ATOM 4119 C C . HIS B 1 158 ? -6.672 -13.07 -6.98 1 96.5 158 HIS B C 1
ATOM 4121 O O . HIS B 1 158 ? -6.996 -11.883 -7.051 1 96.5 158 HIS B O 1
ATOM 4127 N N . TYR B 1 159 ? -7.113 -13.961 -6.078 1 97.06 159 TYR B N 1
ATOM 4128 C CA . 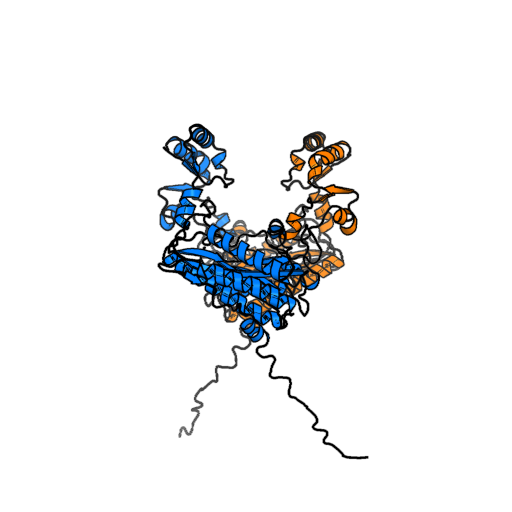TYR B 1 159 ? -7.953 -13.484 -4.988 1 97.06 159 TYR B CA 1
ATOM 4129 C C . TYR B 1 159 ? -7.301 -12.312 -4.258 1 97.06 159 TYR B C 1
ATOM 4131 O O . TYR B 1 159 ? -6.125 -12.383 -3.896 1 97.06 159 TYR B O 1
ATOM 4139 N N . SER B 1 160 ? -8.086 -11.188 -4.004 1 95.12 160 SER B N 1
ATOM 4140 C CA . SER B 1 160 ? -7.438 -10.016 -3.439 1 95.12 160 SER B CA 1
ATOM 4141 C C . SER B 1 160 ? -8.281 -9.391 -2.336 1 95.12 160 SER B C 1
ATOM 4143 O O . SER B 1 160 ? -7.855 -8.43 -1.686 1 95.12 160 SER B O 1
ATOM 4145 N N . ARG B 1 161 ? -9.414 -9.867 -2.027 1 94.38 161 ARG B N 1
ATOM 4146 C CA . ARG B 1 161 ? -10.281 -9.25 -1.035 1 94.38 161 ARG B CA 1
ATOM 4147 C C . ARG B 1 161 ? -9.711 -9.406 0.37 1 94.38 161 ARG B C 1
ATOM 4149 O O . ARG B 1 161 ? -9.633 -8.438 1.127 1 94.38 161 ARG B O 1
ATOM 4156 N N . ASN B 1 162 ? -9.344 -10.578 0.74 1 97.25 162 ASN B N 1
ATOM 4157 C CA . ASN B 1 162 ? -8.703 -10.867 2.018 1 97.25 162 ASN B CA 1
ATOM 4158 C C . ASN B 1 162 ? -9.547 -10.383 3.191 1 97.25 162 ASN B C 1
ATOM 4160 O O . ASN B 1 162 ? -9.023 -9.789 4.141 1 97.25 162 ASN B O 1
ATOM 4164 N N . ASP B 1 163 ? -10.805 -10.602 3.16 1 95.81 163 ASP B N 1
ATOM 4165 C CA . ASP B 1 163 ? -11.617 -9.992 4.211 1 95.81 163 ASP B CA 1
ATOM 4166 C C . ASP B 1 163 ? -12.609 -10.992 4.793 1 95.81 163 ASP B C 1
ATOM 4168 O O . ASP B 1 163 ? -13.633 -10.609 5.359 1 95.81 163 ASP B O 1
ATOM 4172 N N . ARG B 1 164 ? -12.32 -12.297 4.613 1 96.94 164 ARG B N 1
ATOM 4173 C CA . ARG B 1 164 ? -13.25 -13.312 5.105 1 96.94 164 ARG B CA 1
ATOM 4174 C C . ARG B 1 164 ? -12.641 -14.094 6.262 1 96.94 164 ARG B C 1
ATOM 4176 O O . ARG B 1 164 ? -11.414 -14.148 6.406 1 96.94 164 ARG B O 1
ATOM 4183 N N . LYS B 1 165 ? -13.5 -14.641 7.047 1 97.38 165 LYS B N 1
ATOM 4184 C CA . LYS B 1 165 ? -13.086 -15.594 8.07 1 97.38 165 LYS B CA 1
ATOM 4185 C C . LYS B 1 165 ? -12.719 -16.938 7.445 1 97.38 165 LYS B C 1
ATOM 4187 O O . LYS B 1 165 ? -13.305 -17.344 6.438 1 97.38 165 LYS B O 1
ATOM 4192 N N . ILE B 1 166 ? -11.773 -17.531 8.008 1 98.06 166 ILE B N 1
ATOM 4193 C CA . ILE B 1 166 ? -11.367 -18.875 7.594 1 98.06 166 ILE B CA 1
ATOM 4194 C C . ILE B 1 166 ? -12.047 -19.922 8.484 1 98.06 166 ILE B C 1
ATOM 4196 O O . ILE B 1 166 ? -11.789 -19.969 9.688 1 98.06 166 ILE B O 1
ATOM 4200 N N . ARG B 1 167 ? -12.852 -20.781 7.953 1 96.75 167 ARG B N 1
ATOM 4201 C CA . ARG B 1 167 ? -13.617 -21.75 8.734 1 96.75 167 ARG B CA 1
ATOM 4202 C C . ARG B 1 167 ? -12.773 -22.969 9.07 1 96.75 167 ARG B C 1
ATOM 4204 O O . ARG B 1 167 ? -11.828 -23.297 8.352 1 96.75 167 ARG B O 1
ATOM 4211 N N . THR B 1 168 ? -13.195 -23.625 10.133 1 96.44 168 THR B N 1
ATOM 4212 C CA . THR B 1 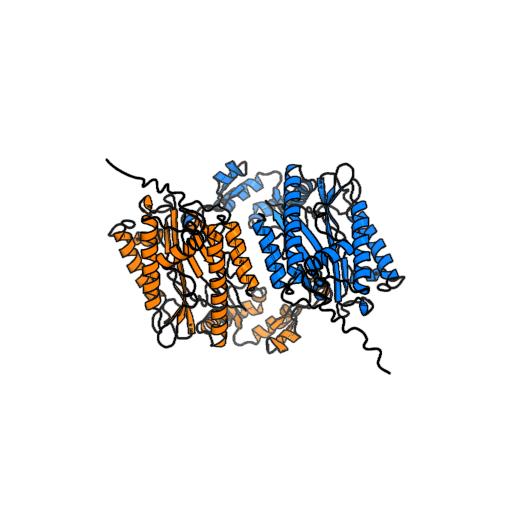168 ? -12.547 -24.891 10.469 1 96.44 168 THR B CA 1
ATOM 4213 C C . THR B 1 168 ? -12.703 -25.906 9.336 1 96.44 168 THR B C 1
ATOM 4215 O O . THR B 1 168 ? -13.805 -26.078 8.797 1 96.44 168 THR B O 1
ATOM 4218 N N . GLY B 1 169 ? -11.641 -26.469 8.984 1 96.81 169 GLY B N 1
ATOM 4219 C CA . GLY B 1 169 ? -11.656 -27.438 7.91 1 96.81 169 GLY B CA 1
ATOM 4220 C C . GLY B 1 169 ? -11.234 -26.875 6.57 1 96.81 169 GLY B C 1
ATOM 4221 O O . GLY B 1 169 ? -10.938 -27.625 5.637 1 96.81 169 GLY B O 1
ATOM 4222 N N . ASP B 1 170 ? -11.227 -25.531 6.469 1 97.69 170 ASP B N 1
ATOM 4223 C CA . ASP B 1 170 ? -10.797 -24.875 5.234 1 97.69 170 ASP B CA 1
ATOM 4224 C C . ASP B 1 170 ? -9.289 -25 5.047 1 97.69 170 ASP B C 1
ATOM 4226 O O . ASP B 1 170 ? -8.531 -24.984 6.02 1 97.69 170 ASP B O 1
ATOM 4230 N N . LEU B 1 171 ? -8.914 -25.125 3.791 1 98.69 171 LEU B N 1
ATOM 4231 C CA . LEU B 1 171 ? -7.52 -24.828 3.469 1 98.69 171 LEU B CA 1
ATOM 4232 C C . LEU B 1 171 ? -7.297 -23.328 3.35 1 98.69 171 LEU B C 1
ATOM 4234 O O . LEU B 1 171 ? -8.242 -22.578 3.102 1 98.69 171 LEU B O 1
ATOM 4238 N N . LEU B 1 172 ? -6.109 -22.953 3.629 1 98.88 172 LEU B N 1
ATOM 4239 C CA . LEU B 1 172 ? -5.668 -21.578 3.424 1 98.88 172 LEU B CA 1
ATOM 4240 C C . LEU B 1 172 ? -4.551 -21.516 2.387 1 98.88 172 LEU B C 1
ATOM 4242 O O . LEU B 1 172 ? -3.52 -22.172 2.539 1 98.88 172 LEU B O 1
ATOM 4246 N N . LEU B 1 173 ? -4.789 -20.797 1.289 1 98.94 173 LEU B N 1
ATOM 4247 C CA . LEU B 1 173 ? -3.787 -20.547 0.26 1 98.94 173 LEU B CA 1
ATOM 4248 C C . LEU B 1 173 ? -3.225 -19.125 0.381 1 98.94 173 LEU B C 1
ATOM 4250 O O . LEU B 1 173 ? -3.98 -18.156 0.372 1 98.94 173 LEU B O 1
ATOM 4254 N N . MET B 1 174 ? -1.947 -19.031 0.542 1 98.88 174 MET B N 1
ATOM 4255 C CA . MET B 1 174 ? -1.301 -17.719 0.524 1 98.88 174 MET B CA 1
ATOM 4256 C C . MET B 1 174 ? -0.257 -17.641 -0.586 1 98.88 174 MET B C 1
ATOM 4258 O O . MET B 1 174 ? 0.622 -18.5 -0.677 1 98.88 174 MET B O 1
ATOM 4262 N N . ASP B 1 175 ? -0.416 -16.75 -1.482 1 98.88 175 ASP B N 1
ATOM 4263 C CA . ASP B 1 175 ? 0.542 -16.359 -2.512 1 98.88 175 ASP B CA 1
ATOM 4264 C C . ASP B 1 175 ? 1.167 -15.008 -2.193 1 98.88 175 ASP B C 1
ATOM 4266 O O . ASP B 1 175 ? 0.483 -13.977 -2.217 1 98.88 175 ASP B O 1
ATOM 4270 N N . VAL B 1 176 ? 2.492 -15.047 -1.935 1 98.81 176 VAL B N 1
ATOM 4271 C CA . VAL B 1 176 ? 3.105 -13.867 -1.346 1 98.81 176 VAL B CA 1
ATOM 4272 C C . VAL B 1 176 ? 4.516 -13.688 -1.902 1 98.81 176 VAL B C 1
ATOM 4274 O O . VAL B 1 176 ? 5.125 -14.641 -2.389 1 98.81 176 VAL B O 1
ATOM 4277 N N . GLY B 1 177 ? 4.965 -12.492 -1.839 1 98.81 177 GLY B N 1
ATOM 4278 C CA . GLY B 1 177 ? 6.316 -12.078 -2.191 1 98.81 177 GLY B CA 1
ATOM 4279 C C . GLY B 1 177 ? 6.672 -10.695 -1.685 1 98.81 177 GLY B C 1
ATOM 4280 O O . GLY B 1 177 ? 5.785 -9.898 -1.376 1 98.81 177 GLY B O 1
ATOM 4281 N N . CYS B 1 178 ? 7.973 -10.484 -1.562 1 98.75 178 CYS B N 1
ATOM 4282 C CA . CYS B 1 178 ? 8.422 -9.172 -1.111 1 98.75 178 CYS B CA 1
ATOM 4283 C C . CYS B 1 178 ? 9.562 -8.656 -1.98 1 98.75 178 CYS B C 1
ATOM 4285 O O . CYS B 1 178 ? 10.062 -9.375 -2.842 1 98.75 178 CYS B O 1
ATOM 4287 N N . GLU B 1 179 ? 9.852 -7.41 -1.818 1 98.75 179 GLU B N 1
ATOM 4288 C CA . GLU B 1 179 ? 10.945 -6.746 -2.521 1 98.75 179 GLU B CA 1
ATOM 4289 C C . GLU B 1 179 ? 12.086 -6.398 -1.566 1 98.75 179 GLU B C 1
ATOM 4291 O O . GLU B 1 179 ? 11.859 -5.797 -0.514 1 98.75 179 GLU B O 1
ATOM 4296 N N . TYR B 1 180 ? 13.242 -6.828 -1.905 1 98.5 180 TYR B N 1
ATOM 4297 C CA . TYR B 1 180 ? 14.461 -6.469 -1.188 1 98.5 180 TYR B CA 1
ATOM 4298 C C . TYR B 1 180 ? 15.492 -5.859 -2.133 1 98.5 180 TYR B C 1
ATOM 4300 O O . TYR B 1 180 ? 16.078 -6.562 -2.957 1 98.5 180 TYR B O 1
ATOM 4308 N N . HIS B 1 181 ? 15.656 -4.508 -2.08 1 97.25 181 HIS B N 1
ATOM 4309 C CA . HIS B 1 181 ? 16.594 -3.727 -2.885 1 97.25 181 HIS B CA 1
ATOM 4310 C C . HIS B 1 181 ? 16.375 -3.982 -4.375 1 97.25 181 HIS B C 1
ATOM 4312 O O . HIS B 1 181 ? 17.344 -4.234 -5.109 1 97.25 181 HIS B O 1
ATOM 4318 N N . GLY B 1 182 ? 15.125 -4.078 -4.746 1 97.69 182 GLY B N 1
ATOM 4319 C CA . GLY B 1 182 ? 14.766 -4.121 -6.156 1 97.69 182 GLY B CA 1
ATOM 4320 C C . GLY B 1 182 ? 14.547 -5.527 -6.676 1 97.69 182 GLY B C 1
ATOM 4321 O O . GLY B 1 182 ? 14.117 -5.715 -7.816 1 97.69 182 GLY B O 1
ATOM 4322 N N . TYR B 1 183 ? 14.82 -6.504 -5.867 1 98.75 183 TYR B N 1
ATOM 4323 C CA . TYR B 1 183 ? 14.641 -7.887 -6.301 1 98.75 183 TYR B CA 1
ATOM 4324 C C . TYR B 1 183 ? 13.492 -8.547 -5.555 1 98.75 183 TYR B C 1
ATOM 4326 O O . TYR B 1 183 ? 13.328 -8.344 -4.348 1 98.75 183 TYR B O 1
ATOM 4334 N N . LEU B 1 184 ? 12.711 -9.359 -6.273 1 98.81 184 LEU B N 1
ATOM 4335 C CA . LEU B 1 184 ? 11.438 -9.844 -5.75 1 98.81 184 LEU B CA 1
ATOM 4336 C C . LEU B 1 184 ? 11.508 -11.328 -5.426 1 98.81 184 LEU B C 1
ATOM 4338 O O . LEU B 1 184 ? 12.352 -12.047 -5.961 1 98.81 184 LEU B O 1
ATOM 4342 N N . SER B 1 185 ? 10.688 -11.695 -4.527 1 98.88 185 SER B N 1
ATOM 4343 C CA . SER B 1 185 ? 10.414 -13.102 -4.242 1 98.88 185 SER B CA 1
ATOM 4344 C C . SER B 1 185 ? 8.977 -13.469 -4.57 1 98.88 185 SER B C 1
ATOM 4346 O O . SER B 1 185 ? 8.133 -12.586 -4.773 1 98.88 185 SER B O 1
ATOM 4348 N N . ASP B 1 186 ? 8.695 -14.727 -4.664 1 98.81 186 ASP B N 1
ATOM 4349 C CA . ASP B 1 186 ? 7.391 -15.281 -5.012 1 98.81 186 ASP B CA 1
ATOM 4350 C C . ASP B 1 186 ? 7.227 -16.688 -4.445 1 98.81 186 ASP B C 1
ATOM 4352 O O . ASP B 1 186 ? 7.988 -17.594 -4.789 1 98.81 186 ASP B O 1
ATOM 4356 N N . LEU B 1 187 ? 6.277 -16.812 -3.609 1 98.75 187 LEU B N 1
ATOM 4357 C CA . LEU B 1 187 ? 6.109 -18.031 -2.832 1 98.75 187 LEU B CA 1
ATOM 4358 C C . LEU B 1 187 ? 4.637 -18.297 -2.549 1 98.75 187 LEU B C 1
ATOM 4360 O O . LEU B 1 187 ? 3.891 -17.391 -2.197 1 98.75 187 LEU B O 1
ATOM 4364 N N . THR B 1 188 ? 4.176 -19.531 -2.828 1 98.88 188 THR B N 1
ATOM 4365 C CA . THR B 1 188 ? 2.814 -19.906 -2.471 1 98.88 188 THR B CA 1
ATOM 4366 C C . THR B 1 188 ? 2.812 -21.188 -1.632 1 98.88 188 THR B C 1
ATOM 4368 O O . THR B 1 188 ? 3.545 -22.125 -1.93 1 98.88 188 THR B O 1
ATOM 4371 N N . ARG B 1 189 ? 2.088 -21.172 -0.582 1 98.94 189 ARG B N 1
ATOM 4372 C CA . ARG B 1 189 ? 1.786 -22.375 0.188 1 98.94 189 ARG B CA 1
ATOM 4373 C C . ARG B 1 189 ? 0.288 -22.5 0.444 1 98.94 189 ARG B C 1
ATOM 4375 O O . ARG B 1 189 ? -0.426 -21.484 0.485 1 98.94 189 ARG B O 1
ATOM 4382 N N . THR B 1 190 ? -0.176 -23.672 0.503 1 98.94 190 THR B N 1
ATOM 4383 C CA . THR B 1 190 ? -1.523 -24.031 0.93 1 98.94 190 THR B CA 1
ATOM 4384 C C . THR B 1 190 ? -1.476 -25 2.109 1 98.94 190 THR B C 1
ATOM 4386 O O . THR B 1 190 ? -0.74 -25.984 2.08 1 98.94 190 THR B O 1
ATOM 4389 N N . TRP B 1 191 ? -2.191 -24.688 3.193 1 98.81 191 TRP B N 1
ATOM 4390 C CA . TRP B 1 191 ? -2.166 -25.547 4.375 1 98.81 191 TRP B CA 1
ATOM 4391 C C . TRP B 1 191 ? -3.49 -25.469 5.129 1 98.81 191 TRP B C 1
ATOM 4393 O O . TRP B 1 191 ? -4.32 -24.609 4.859 1 98.81 191 TRP B O 1
ATOM 4403 N N . PRO B 1 192 ? -3.75 -26.516 5.953 1 98.56 192 PRO B N 1
ATOM 4404 C CA . PRO B 1 192 ? -4.91 -26.453 6.844 1 98.56 192 PRO B CA 1
ATOM 4405 C C . PRO B 1 192 ? -4.598 -25.781 8.18 1 98.56 192 PRO B C 1
ATOM 4407 O O . PRO B 1 192 ? -3.9 -26.359 9.016 1 98.56 192 PRO B O 1
ATOM 4410 N N . PRO B 1 193 ? -5.105 -24.609 8.375 1 97.62 193 PRO B N 1
ATOM 4411 C CA . PRO B 1 193 ? -4.824 -23.969 9.656 1 97.62 193 PRO B CA 1
ATOM 4412 C C . PRO B 1 193 ? -5.238 -24.812 10.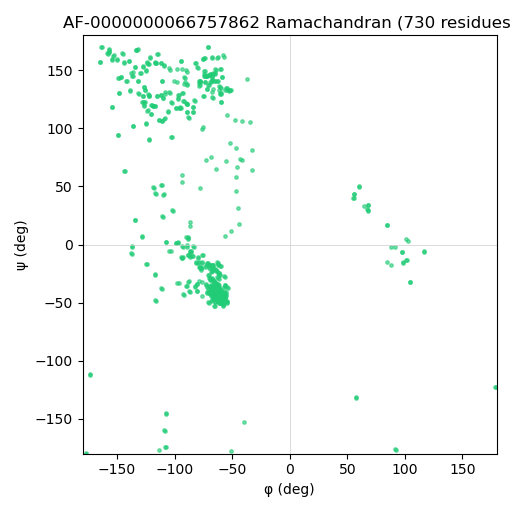852 1 97.62 193 PRO B C 1
ATOM 4414 O O . PRO B 1 193 ? -4.652 -24.688 11.93 1 97.62 193 PRO B O 1
ATOM 4417 N N . CYS B 1 194 ? -6.227 -25.672 10.719 1 96.06 194 CYS B N 1
ATOM 4418 C CA . CYS B 1 194 ? -6.73 -26.469 11.836 1 96.06 194 CYS B CA 1
ATOM 4419 C C . CYS B 1 194 ? -5.82 -27.672 12.109 1 96.06 194 CYS B C 1
ATOM 4421 O O . CYS B 1 194 ? -6.047 -28.422 13.055 1 96.06 194 CYS B O 1
ATOM 4423 N N . GLY B 1 195 ? -4.867 -27.969 11.211 1 96.31 195 GLY B N 1
ATOM 4424 C CA . GLY B 1 195 ? -3.834 -28.953 11.484 1 96.31 195 GLY B CA 1
ATOM 4425 C C . GLY B 1 195 ? -4.094 -30.297 10.828 1 96.31 195 GLY B C 1
ATOM 4426 O O . GLY B 1 195 ? -3.316 -31.234 11 1 96.31 195 GLY B O 1
ATOM 4427 N N . ARG B 1 196 ? -5.145 -30.359 10.047 1 96.5 196 ARG B N 1
ATOM 4428 C CA . ARG B 1 196 ? -5.441 -31.641 9.391 1 96.5 196 ARG B CA 1
ATOM 4429 C C . ARG B 1 196 ? -6.062 -31.406 8.016 1 96.5 196 ARG B C 1
ATOM 4431 O O . ARG B 1 196 ? -6.875 -30.484 7.84 1 96.5 196 ARG B O 1
ATOM 4438 N N . PHE B 1 197 ? -5.699 -32.281 7.121 1 98.31 197 PHE B N 1
ATOM 4439 C CA . PHE B 1 197 ? -6.328 -32.344 5.805 1 98.31 197 PHE B CA 1
ATOM 4440 C C . PHE B 1 197 ? -7.508 -33.312 5.805 1 98.31 197 PHE B C 1
ATOM 4442 O O . PHE B 1 197 ? -7.438 -34.375 6.41 1 98.31 197 PHE B O 1
ATOM 4449 N N . SER B 1 198 ? -8.609 -32.938 5.152 1 97.88 198 SER B N 1
ATOM 4450 C CA . SER B 1 198 ? -9.586 -33.969 4.82 1 97.88 198 SER B CA 1
ATOM 4451 C C . SER B 1 198 ? -9.016 -34.938 3.789 1 97.88 198 SER B C 1
ATOM 4453 O O . SER B 1 198 ? -8.039 -34.625 3.105 1 97.88 198 SER B O 1
ATOM 4455 N N . PRO B 1 199 ? -9.57 -36.062 3.697 1 98.06 199 PRO B N 1
ATOM 4456 C CA . PRO B 1 199 ? -9.062 -37.031 2.713 1 98.06 199 PRO B CA 1
ATOM 4457 C C . PRO B 1 199 ? -9.039 -36.469 1.295 1 98.06 199 PRO B C 1
ATOM 4459 O O . PRO B 1 199 ? -8.055 -36.625 0.579 1 98.06 199 PRO B O 1
ATOM 4462 N N . ALA B 1 200 ? -10.086 -35.812 0.919 1 98.25 200 ALA B N 1
ATOM 4463 C CA . ALA B 1 200 ? -10.148 -35.219 -0.415 1 98.25 200 ALA B CA 1
ATOM 4464 C C . ALA B 1 200 ? -9.086 -34.156 -0.588 1 98.25 200 ALA B C 1
ATOM 4466 O O . ALA B 1 200 ? -8.445 -34.062 -1.643 1 98.25 200 ALA B O 1
ATOM 4467 N N . GLN B 1 201 ? -8.906 -33.312 0.395 1 98.62 201 GLN B N 1
ATOM 4468 C CA . GLN B 1 201 ? -7.883 -32.281 0.378 1 98.62 201 GLN B CA 1
ATOM 4469 C C . GLN B 1 201 ? -6.488 -32.906 0.215 1 98.62 201 GLN B C 1
ATOM 4471 O O . GLN B 1 201 ? -5.68 -32.406 -0.572 1 98.62 201 GLN B O 1
ATOM 4476 N N . GLU B 1 202 ? -6.277 -33.906 0.968 1 98.62 202 GLU B N 1
ATOM 4477 C CA . GLU B 1 202 ? -4.965 -34.531 0.947 1 98.62 202 GLU B CA 1
ATOM 4478 C C . GLU B 1 202 ? -4.668 -35.156 -0.422 1 98.62 202 GLU B C 1
ATOM 4480 O O . GLU B 1 202 ? -3.535 -35.062 -0.907 1 98.62 202 GLU B O 1
ATOM 4485 N N . GLU B 1 203 ? -5.637 -35.75 -0.991 1 98.31 203 GLU B N 1
ATOM 4486 C CA . GLU B 1 203 ? -5.484 -36.312 -2.322 1 98.31 203 GLU B CA 1
ATOM 4487 C C . GLU B 1 203 ? -5.059 -35.281 -3.336 1 98.31 203 GLU B C 1
ATOM 4489 O O . GLU B 1 203 ? -4.078 -35.469 -4.062 1 98.31 203 GLU B O 1
ATOM 4494 N N . LEU B 1 204 ? -5.789 -34.219 -3.352 1 98.38 204 LEU B N 1
ATOM 4495 C CA . LEU B 1 204 ? -5.527 -33.156 -4.312 1 98.38 204 LEU B CA 1
ATOM 4496 C C . LEU B 1 204 ? -4.203 -32.469 -4.008 1 98.38 204 LEU B C 1
ATOM 4498 O O . LEU B 1 204 ? -3.42 -32.188 -4.918 1 98.38 204 LEU B O 1
ATOM 4502 N N . TYR B 1 205 ? -3.996 -32.219 -2.746 1 98.88 205 TYR B N 1
ATOM 4503 C CA . TYR B 1 205 ? -2.748 -31.578 -2.332 1 98.88 205 TYR B CA 1
ATOM 4504 C C . TYR B 1 205 ? -1.547 -32.406 -2.764 1 98.88 205 TYR B C 1
ATOM 4506 O O . TYR B 1 205 ? -0.57 -31.875 -3.293 1 98.88 205 TYR B O 1
ATOM 4514 N N . SER B 1 206 ? -1.628 -33.656 -2.525 1 98.81 206 SER B N 1
ATOM 4515 C CA . SER B 1 206 ? -0.525 -34.562 -2.846 1 98.81 206 SER B CA 1
ATOM 4516 C C . SER B 1 206 ? -0.234 -34.562 -4.344 1 98.81 206 SER B C 1
ATOM 4518 O O . SER B 1 206 ? 0.927 -34.625 -4.754 1 98.81 206 SER B O 1
ATOM 4520 N N . LEU B 1 207 ? -1.277 -34.562 -5.086 1 98.81 207 LEU B N 1
ATOM 4521 C CA . LEU B 1 207 ? -1.102 -34.5 -6.531 1 98.81 207 LEU B CA 1
ATOM 4522 C C . LEU B 1 207 ? -0.351 -33.25 -6.941 1 98.81 207 LEU B C 1
ATOM 4524 O O . LEU B 1 207 ? 0.59 -33.312 -7.738 1 98.81 207 LEU B O 1
ATOM 4528 N N . ILE B 1 208 ? -0.757 -32.062 -6.402 1 98.88 208 ILE B N 1
ATOM 4529 C CA . ILE B 1 208 ? -0.127 -30.797 -6.73 1 98.88 208 ILE B CA 1
ATOM 4530 C C . ILE B 1 208 ? 1.312 -30.781 -6.219 1 98.88 208 ILE B C 1
ATOM 4532 O O . ILE B 1 208 ? 2.219 -30.312 -6.91 1 98.88 208 ILE B O 1
ATOM 4536 N N . LEU B 1 209 ? 1.529 -31.312 -5.023 1 98.94 209 LEU B N 1
ATOM 4537 C CA . LEU B 1 209 ? 2.865 -31.406 -4.445 1 98.94 209 LEU B CA 1
ATOM 4538 C C . LEU B 1 209 ? 3.779 -32.25 -5.309 1 98.94 209 LEU B C 1
ATOM 4540 O O . LEU B 1 209 ? 4.914 -31.875 -5.598 1 98.94 209 LEU B O 1
ATOM 4544 N N . GLU B 1 210 ? 3.303 -33.406 -5.703 1 98.88 210 GLU B N 1
ATOM 4545 C CA . GLU B 1 210 ? 4.086 -34.281 -6.566 1 98.88 210 GLU B CA 1
ATOM 4546 C C . GLU B 1 210 ? 4.453 -33.594 -7.871 1 98.88 210 GLU B C 1
ATOM 4548 O O . GLU B 1 210 ? 5.586 -33.719 -8.352 1 98.88 210 GLU B O 1
ATOM 4553 N N . THR B 1 211 ? 3.506 -32.938 -8.43 1 98.94 211 THR B N 1
ATOM 4554 C CA . THR B 1 211 ? 3.764 -32.188 -9.664 1 98.94 211 THR B CA 1
ATOM 4555 C C . THR B 1 211 ? 4.844 -31.141 -9.445 1 98.94 211 THR B C 1
ATOM 4557 O O . THR B 1 211 ? 5.738 -30.969 -10.281 1 98.94 211 THR B O 1
ATOM 4560 N N . ASN B 1 212 ? 4.758 -30.391 -8.344 1 98.94 212 ASN B N 1
ATOM 4561 C CA . ASN B 1 212 ? 5.777 -29.406 -7.988 1 98.94 212 ASN B CA 1
ATOM 4562 C C . ASN B 1 212 ? 7.168 -30.031 -7.934 1 98.94 212 ASN B C 1
ATOM 4564 O O . ASN B 1 212 ? 8.102 -29.547 -8.57 1 98.94 212 ASN B O 1
ATOM 4568 N N . LYS B 1 213 ? 7.262 -31.125 -7.227 1 98.88 213 LYS B N 1
ATOM 4569 C CA . LYS B 1 213 ? 8.539 -31.797 -7.039 1 98.88 213 LYS B CA 1
ATOM 4570 C C . LYS B 1 213 ? 9.094 -32.312 -8.367 1 98.88 213 LYS B C 1
ATOM 4572 O O . LYS B 1 213 ? 10.281 -32.125 -8.656 1 98.88 213 LYS B O 1
ATOM 4577 N N . GLU B 1 214 ? 8.281 -32.906 -9.148 1 98.88 214 GLU B N 1
ATOM 4578 C CA . GLU B 1 214 ? 8.719 -33.469 -10.438 1 98.88 214 GLU B CA 1
ATOM 4579 C C . GLU B 1 214 ? 9.18 -32.344 -11.375 1 98.88 214 GLU B C 1
ATOM 4581 O O . GLU B 1 214 ? 10.164 -32.5 -12.102 1 98.88 214 GLU B O 1
ATOM 4586 N N . CYS B 1 215 ? 8.469 -31.25 -11.367 1 98.94 215 CYS B N 1
ATOM 4587 C CA . CYS B 1 215 ? 8.828 -30.125 -12.227 1 98.94 215 CYS B CA 1
ATOM 4588 C C . CYS B 1 215 ? 10.141 -29.5 -11.773 1 98.94 215 CYS B C 1
ATOM 4590 O O . CYS B 1 215 ? 10.953 -29.078 -12.602 1 98.94 215 CYS B O 1
ATOM 4592 N N . ILE B 1 216 ? 10.367 -29.406 -10.477 1 98.88 216 ILE B N 1
ATOM 4593 C CA . ILE B 1 216 ? 11.609 -28.844 -9.945 1 98.88 216 ILE B CA 1
ATOM 4594 C C . ILE B 1 216 ? 12.797 -29.703 -10.391 1 98.88 216 ILE B C 1
ATOM 4596 O O . ILE B 1 216 ? 13.852 -29.172 -10.742 1 98.88 216 ILE B O 1
ATOM 4600 N N . LYS B 1 217 ? 12.617 -31.016 -10.469 1 98.75 217 LYS B N 1
ATOM 4601 C CA . LYS B 1 217 ? 13.672 -31.922 -10.898 1 98.75 217 LYS B CA 1
ATOM 4602 C C . LYS B 1 217 ? 14.117 -31.609 -12.32 1 98.75 217 LYS B C 1
ATOM 4604 O O . LYS B 1 217 ? 15.266 -31.859 -12.688 1 98.75 217 LYS B O 1
ATOM 4609 N N . LEU B 1 218 ? 13.242 -31.047 -13.07 1 98.62 218 LEU B N 1
ATOM 4610 C CA . LEU B 1 218 ? 13.523 -30.781 -14.477 1 98.62 218 LEU B CA 1
ATOM 4611 C C . LEU B 1 218 ? 14.281 -29.453 -14.633 1 98.62 218 LEU B C 1
ATOM 4613 O O . LEU B 1 218 ? 14.766 -29.141 -15.719 1 98.62 218 LEU B O 1
ATOM 4617 N N . CYS B 1 219 ? 14.375 -28.703 -13.594 1 98.75 219 CYS B N 1
ATOM 4618 C CA . CYS B 1 219 ? 15.008 -27.391 -13.656 1 98.75 219 CYS B CA 1
ATOM 4619 C C . CYS B 1 219 ? 16.531 -27.516 -13.711 1 98.75 219 CYS B C 1
ATOM 4621 O O . CYS B 1 219 ? 17.172 -27.672 -12.68 1 98.75 219 CYS B O 1
ATOM 4623 N N . LYS B 1 220 ? 17.062 -27.406 -14.828 1 98.56 220 LYS B N 1
ATOM 4624 C CA . LYS B 1 220 ? 18.5 -27.469 -15.094 1 98.56 220 LYS B CA 1
ATOM 4625 C C . LYS B 1 220 ? 18.844 -26.781 -16.406 1 98.56 220 LYS B C 1
ATOM 4627 O O . LYS B 1 220 ? 17.953 -26.5 -17.234 1 98.56 220 LYS B O 1
ATOM 4632 N N . PRO B 1 221 ? 20.125 -26.5 -16.578 1 98.62 221 PRO B N 1
ATOM 4633 C CA . PRO B 1 221 ? 20.5 -25.859 -17.844 1 98.62 221 PRO B CA 1
ATOM 4634 C C . PRO B 1 221 ? 20.062 -26.656 -19.062 1 98.62 221 PRO B C 1
ATOM 4636 O O . PRO B 1 221 ? 20.219 -27.891 -19.094 1 98.62 221 PRO B O 1
ATOM 4639 N N . GLY B 1 222 ? 19.484 -25.938 -20.047 1 98.44 222 GLY B N 1
ATOM 4640 C CA . GLY B 1 222 ? 19.109 -26.594 -21.281 1 98.44 222 GLY B CA 1
ATOM 4641 C C . GLY B 1 222 ? 17.609 -26.844 -21.391 1 98.44 222 GLY B C 1
ATOM 4642 O O . GLY B 1 222 ? 17.062 -26.859 -22.5 1 98.44 222 GLY B O 1
ATOM 4643 N N . THR B 1 223 ? 16.969 -27.078 -20.25 1 98.31 223 THR B N 1
ATOM 4644 C CA . THR B 1 223 ? 15.516 -27.203 -20.234 1 98.31 223 THR B CA 1
ATOM 4645 C C . THR B 1 223 ? 14.852 -25.844 -20.406 1 98.31 223 THR B C 1
ATOM 4647 O O . THR B 1 223 ? 15.5 -24.812 -20.266 1 98.31 223 THR B O 1
ATOM 4650 N N . SER B 1 224 ? 13.609 -25.828 -20.797 1 98.44 224 SER B N 1
ATOM 4651 C CA . SER B 1 224 ? 12.875 -24.578 -20.922 1 98.44 224 SER B CA 1
ATOM 4652 C C . SER B 1 224 ? 11.633 -24.578 -20.031 1 98.44 224 SER B C 1
ATOM 4654 O O . SER B 1 224 ? 11.156 -25.625 -19.609 1 98.44 224 SER B O 1
ATOM 4656 N N . ILE B 1 225 ? 11.109 -23.422 -19.75 1 98.25 225 ILE B N 1
ATOM 4657 C CA . ILE B 1 225 ? 9.898 -23.281 -18.953 1 98.25 225 ILE B CA 1
ATOM 4658 C C . ILE B 1 225 ? 8.742 -24 -19.641 1 98.25 225 ILE B C 1
ATOM 4660 O O . ILE B 1 225 ? 7.934 -24.656 -18.984 1 98.25 225 ILE B O 1
ATOM 4664 N N . ASN B 1 226 ? 8.688 -23.906 -20.969 1 98.31 226 ASN B N 1
ATOM 4665 C CA . ASN B 1 226 ? 7.629 -24.562 -21.734 1 98.31 226 ASN B CA 1
ATOM 4666 C C . ASN B 1 226 ? 7.707 -26.078 -21.609 1 98.31 226 ASN B C 1
ATOM 4668 O O . ASN B 1 226 ? 6.68 -26.75 -21.516 1 98.31 226 ASN B O 1
ATOM 4672 N N . GLU B 1 227 ? 8.906 -26.594 -21.688 1 98.62 227 GLU B N 1
ATOM 4673 C CA . GLU B 1 227 ? 9.078 -28.031 -21.5 1 98.62 227 GLU B CA 1
ATOM 4674 C C . GLU B 1 227 ? 8.586 -28.453 -20.125 1 98.62 227 GLU B C 1
ATOM 4676 O O . GLU B 1 227 ? 7.906 -29.484 -20 1 98.62 227 GLU B O 1
ATOM 4681 N N . ILE B 1 228 ? 8.914 -27.719 -19.172 1 98.81 228 ILE B N 1
ATOM 4682 C CA . ILE B 1 228 ? 8.477 -28.016 -17.812 1 98.81 228 ILE B CA 1
ATOM 4683 C C . ILE B 1 228 ? 6.953 -27.906 -17.719 1 98.81 228 ILE B C 1
ATOM 4685 O O . ILE B 1 228 ? 6.297 -28.75 -17.109 1 98.81 228 ILE B O 1
ATOM 4689 N N . HIS B 1 229 ? 6.391 -26.891 -18.328 1 98.69 229 HIS B N 1
ATOM 4690 C CA . HIS B 1 229 ? 4.945 -26.703 -18.344 1 98.69 229 HIS B CA 1
ATOM 4691 C C . HIS B 1 229 ? 4.234 -27.891 -18.969 1 98.69 229 HIS B C 1
ATOM 4693 O O . HIS B 1 229 ? 3.283 -28.422 -18.391 1 98.69 229 HIS B O 1
ATOM 4699 N N . ASN B 1 230 ? 4.695 -28.281 -20.109 1 98.38 230 ASN B N 1
ATOM 4700 C CA . ASN B 1 230 ? 4.086 -29.406 -20.797 1 98.38 230 ASN B CA 1
ATOM 4701 C C . ASN B 1 230 ? 4.129 -30.672 -19.938 1 98.38 230 ASN B C 1
ATOM 4703 O O . ASN B 1 230 ? 3.16 -31.438 -19.906 1 98.38 230 ASN B O 1
ATOM 4707 N N . HIS B 1 231 ? 5.258 -30.859 -19.328 1 98.62 231 HIS B N 1
ATOM 4708 C CA . HIS B 1 231 ? 5.383 -32 -18.422 1 98.62 231 HIS B CA 1
ATOM 4709 C C . HIS B 1 231 ? 4.363 -31.922 -17.281 1 98.62 231 HIS B C 1
ATOM 4711 O O . HIS B 1 231 ? 3.709 -32.906 -16.953 1 98.62 231 HIS B O 1
ATOM 4717 N N . SER B 1 232 ? 4.176 -30.797 -16.719 1 98.69 232 SER B N 1
ATOM 4718 C CA . SER B 1 232 ? 3.238 -30.578 -15.617 1 98.69 232 SER B CA 1
ATOM 4719 C C . SER B 1 232 ? 1.804 -30.859 -16.062 1 98.69 232 SER B C 1
ATOM 4721 O O . SER B 1 232 ? 1.022 -31.453 -15.312 1 98.69 232 SER B O 1
ATOM 4723 N N . VAL B 1 233 ? 1.473 -30.391 -17.219 1 98.5 233 VAL B N 1
ATOM 4724 C CA . VAL B 1 233 ? 0.13 -30.578 -17.766 1 98.5 233 VAL B CA 1
ATOM 4725 C C . VAL B 1 233 ? -0.171 -32.062 -17.891 1 98.5 233 VAL B C 1
ATOM 4727 O O . VAL B 1 233 ? -1.245 -32.531 -17.5 1 98.5 233 VAL B O 1
ATOM 4730 N N . LYS B 1 234 ? 0.782 -32.812 -18.406 1 98.12 234 LYS B N 1
ATOM 4731 C CA . LYS B 1 234 ? 0.614 -34.25 -18.547 1 98.12 234 LYS B CA 1
ATOM 4732 C C . LYS B 1 234 ? 0.403 -34.906 -17.188 1 98.12 234 LYS B C 1
ATOM 4734 O O . LYS B 1 234 ? -0.497 -35.719 -17.031 1 98.12 234 LYS B O 1
ATOM 4739 N N . LEU B 1 235 ? 1.197 -34.531 -16.219 1 98.38 235 LEU B N 1
ATOM 4740 C CA . LEU B 1 235 ? 1.1 -35.125 -14.883 1 98.38 235 LEU B CA 1
ATOM 4741 C C . LEU B 1 235 ? -0.251 -34.781 -14.258 1 98.38 235 LEU B C 1
ATOM 4743 O O . LEU B 1 235 ? -0.892 -35.656 -13.672 1 98.38 235 LEU B O 1
ATOM 4747 N N . LEU B 1 236 ? -0.705 -33.594 -14.398 1 98.5 236 LEU B N 1
ATOM 4748 C CA . LEU B 1 236 ? -1.94 -33.156 -13.766 1 98.5 236 LEU B CA 1
ATOM 4749 C C . LEU B 1 236 ? -3.156 -33.781 -14.438 1 98.5 236 LEU B C 1
ATOM 4751 O O . LEU B 1 236 ? -4.109 -34.188 -13.773 1 98.5 236 LEU B O 1
ATOM 4755 N N . ILE B 1 237 ? -3.098 -33.844 -15.734 1 97.94 237 ILE B N 1
ATOM 4756 C CA . ILE B 1 237 ? -4.195 -34.469 -16.453 1 97.94 237 ILE B CA 1
ATOM 4757 C C . ILE B 1 237 ? -4.34 -35.938 -15.977 1 97.94 237 ILE B C 1
ATOM 4759 O O . ILE B 1 237 ? -5.441 -36.375 -15.648 1 97.94 237 ILE B O 1
ATOM 4763 N N . LYS B 1 238 ? -3.234 -36.625 -15.977 1 97.94 238 LYS B N 1
ATOM 4764 C CA . LYS B 1 238 ? -3.252 -38 -15.516 1 97.94 238 LYS B CA 1
ATOM 4765 C C . LYS B 1 238 ? -3.799 -38.094 -14.094 1 97.94 238 LYS B C 1
ATOM 4767 O O . LYS B 1 238 ? -4.672 -38.938 -13.812 1 97.94 238 LYS B O 1
ATOM 4772 N N . GLY B 1 239 ? -3.318 -37.281 -13.211 1 97.88 239 GLY B N 1
ATOM 4773 C CA . GLY B 1 239 ? -3.771 -37.25 -11.836 1 97.88 239 GLY B CA 1
ATOM 4774 C C . GLY B 1 239 ? -5.242 -36.906 -11.688 1 97.88 239 GLY B C 1
ATOM 4775 O O . GLY B 1 239 ? -5.961 -37.562 -10.914 1 97.88 239 GLY B O 1
ATOM 4776 N N . PHE B 1 240 ? -5.719 -35.906 -12.391 1 97.81 240 PHE B N 1
ATOM 4777 C CA . PHE B 1 240 ? -7.117 -35.5 -12.328 1 97.81 240 PHE B CA 1
ATOM 4778 C C . PHE B 1 240 ? -8.031 -36.625 -12.836 1 97.81 240 PHE B C 1
ATOM 4780 O O . PHE B 1 240 ? -9.141 -36.781 -12.328 1 97.81 240 PHE B O 1
ATOM 4787 N N . GLN B 1 241 ? -7.602 -37.312 -13.797 1 96.94 241 GLN B N 1
ATOM 4788 C CA . GLN B 1 241 ? -8.391 -38.438 -14.312 1 96.94 241 GLN B CA 1
ATOM 4789 C C . GLN B 1 241 ? -8.461 -39.594 -13.305 1 96.94 241 GLN B C 1
ATOM 4791 O O . GLN B 1 241 ? -9.516 -40.188 -13.125 1 96.94 241 GLN B O 1
ATOM 4796 N N . GLU B 1 242 ? -7.34 -39.844 -12.664 1 96.94 242 GLU B N 1
ATOM 4797 C CA . GLU B 1 242 ? -7.309 -40.875 -11.633 1 96.94 242 GLU B CA 1
ATOM 4798 C C . GLU B 1 242 ? -8.242 -40.531 -10.477 1 96.94 242 GLU B C 1
ATOM 4800 O O . GLU B 1 242 ? -8.875 -41.406 -9.898 1 96.94 242 GLU B O 1
ATOM 4805 N N . LEU B 1 243 ? -8.344 -39.25 -10.219 1 96.44 243 LEU B N 1
ATOM 4806 C CA . LEU B 1 243 ? -9.195 -38.781 -9.125 1 96.44 243 LEU B CA 1
ATOM 4807 C C . LEU B 1 243 ? -10.617 -38.531 -9.609 1 96.44 243 LEU B C 1
ATOM 4809 O O . LEU B 1 243 ? -11.469 -38.094 -8.836 1 96.44 243 LEU B O 1
ATOM 4813 N N . ARG B 1 244 ? -10.883 -38.719 -10.875 1 94.94 244 ARG B N 1
ATOM 4814 C CA . ARG B 1 244 ? -12.188 -38.594 -11.508 1 94.94 244 ARG B CA 1
ATOM 4815 C C . ARG B 1 244 ? -12.656 -37.125 -11.508 1 94.94 244 ARG B C 1
ATOM 4817 O O . ARG B 1 244 ? -13.852 -36.875 -11.406 1 94.94 244 ARG B O 1
ATOM 4824 N N . ILE B 1 245 ? -11.727 -36.281 -11.539 1 95.38 245 ILE B N 1
ATOM 4825 C CA . ILE B 1 245 ? -12.016 -34.875 -11.664 1 95.38 245 ILE B CA 1
ATOM 4826 C C . ILE B 1 245 ? -12.133 -34.469 -13.133 1 95.38 245 ILE B C 1
ATOM 4828 O O . ILE B 1 245 ? -12.922 -33.594 -13.492 1 95.38 245 ILE B O 1
ATOM 4832 N N . LEU B 1 246 ? -11.359 -35.188 -13.938 1 94.38 246 LEU B N 1
ATOM 4833 C CA . LEU B 1 246 ? -11.336 -35 -15.391 1 94.38 246 LEU B CA 1
ATOM 4834 C C . LEU B 1 246 ? -11.664 -36.312 -16.094 1 94.38 246 LEU B C 1
ATOM 4836 O O . LEU B 1 246 ? -11.086 -37.375 -15.766 1 94.38 246 LEU B O 1
ATOM 4840 N N . GLU B 1 247 ? -12.594 -36.219 -16.984 1 90.88 247 GLU B N 1
ATOM 4841 C CA . GLU B 1 247 ? -12.969 -37.438 -17.703 1 90.88 247 GLU B CA 1
ATOM 4842 C C . GLU B 1 247 ? -11.898 -37.812 -18.719 1 90.88 247 GLU B C 1
ATOM 4844 O O . GLU B 1 247 ? -11.281 -36.969 -19.344 1 90.88 247 GLU B O 1
ATOM 4849 N N . LYS B 1 248 ? -11.82 -39.156 -18.828 1 89 248 LYS B N 1
ATOM 4850 C CA . LYS B 1 248 ? -10.891 -39.625 -19.844 1 89 248 LYS B CA 1
ATOM 4851 C C . LYS B 1 248 ? -11.297 -39.156 -21.234 1 89 248 LYS B C 1
ATOM 4853 O O . LYS B 1 248 ? -12.484 -39.188 -21.578 1 89 248 LYS B O 1
ATOM 4858 N N . GLY B 1 249 ? -10.414 -38.625 -22.047 1 85.06 249 GLY B N 1
ATOM 4859 C CA . GLY B 1 249 ? -10.695 -38.156 -23.391 1 85.06 249 GLY B CA 1
ATOM 4860 C C . GLY B 1 249 ? -11.07 -36.688 -23.422 1 85.06 249 GLY B C 1
ATOM 4861 O O . GLY B 1 249 ? -11.281 -36.125 -24.5 1 85.06 249 GLY B O 1
ATOM 4862 N N . LYS B 1 250 ? -11.133 -36.062 -22.266 1 85 250 LYS B N 1
ATOM 4863 C CA . LYS B 1 250 ? -11.531 -34.656 -22.219 1 85 250 LYS B CA 1
ATOM 4864 C C . LYS B 1 250 ? -10.406 -33.781 -21.688 1 85 250 LYS B C 1
ATOM 4866 O O . LYS B 1 250 ? -10.633 -32.938 -20.812 1 85 250 LYS B O 1
ATOM 4871 N N . SER B 1 251 ? -9.242 -34 -22.141 1 86.06 251 SER B N 1
ATOM 4872 C CA . SER B 1 251 ? -8.062 -33.281 -21.656 1 86.06 251 SER B CA 1
ATOM 4873 C C . SER B 1 251 ? -8.164 -31.781 -21.922 1 86.06 251 SER B C 1
ATOM 4875 O O . SER B 1 251 ? -7.527 -30.969 -21.25 1 86.06 251 SER B O 1
ATOM 4877 N N . ILE B 1 252 ? -9.039 -31.406 -22.797 1 85.88 252 ILE B N 1
ATOM 4878 C CA . ILE B 1 252 ? -9.211 -30 -23.172 1 85.88 252 ILE B CA 1
ATOM 4879 C C . ILE B 1 252 ? -9.82 -29.219 -22 1 85.88 252 ILE B C 1
ATOM 4881 O O . ILE B 1 252 ? -9.633 -28 -21.906 1 85.88 252 ILE B O 1
ATOM 4885 N N . GLN B 1 253 ? -10.43 -29.984 -21.125 1 90.44 253 GLN B N 1
ATOM 4886 C CA . GLN B 1 253 ? -11.109 -29.344 -20 1 90.44 253 GLN B CA 1
ATOM 4887 C C . GLN B 1 253 ? -10.125 -29.031 -18.875 1 90.44 253 GLN B C 1
ATOM 4889 O O . GLN B 1 253 ? -10.492 -28.422 -17.859 1 90.44 253 GLN B O 1
ATOM 4894 N N . TYR B 1 254 ? -8.883 -29.422 -19.094 1 94.88 254 TYR B N 1
ATOM 4895 C CA . TYR B 1 254 ? -7.82 -29.156 -18.125 1 94.88 254 TYR B CA 1
ATOM 4896 C C . TYR B 1 254 ? -7.75 -27.672 -17.781 1 94.88 254 TYR B C 1
ATOM 4898 O O . TYR B 1 254 ? -7.594 -27.312 -16.625 1 94.88 254 TYR B O 1
ATOM 4906 N N . ASN B 1 255 ? -7.973 -26.812 -18.734 1 94 255 ASN B N 1
ATOM 4907 C CA . ASN B 1 255 ? -7.781 -25.375 -18.578 1 94 255 ASN B CA 1
ATOM 4908 C C . ASN B 1 255 ? -8.852 -24.766 -17.688 1 94 255 ASN B C 1
ATOM 4910 O O . ASN B 1 255 ? -8.68 -23.656 -17.188 1 94 255 ASN B O 1
ATOM 4914 N N . TYR B 1 256 ? -9.938 -25.516 -17.484 1 93.62 256 TYR B N 1
ATOM 4915 C CA . TYR B 1 256 ? -10.969 -25.047 -16.578 1 93.62 256 TYR B CA 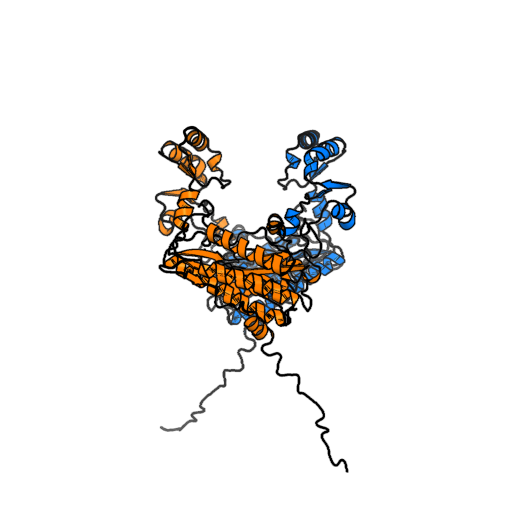1
ATOM 4916 C C . TYR B 1 256 ? -10.539 -25.25 -15.125 1 93.62 256 TYR B C 1
ATOM 4918 O O . TYR B 1 256 ? -11.078 -24.625 -14.211 1 93.62 256 TYR B O 1
ATOM 4926 N N . LEU B 1 257 ? -9.594 -26.172 -14.93 1 95.12 257 LEU B N 1
ATOM 4927 C CA . LEU B 1 257 ? -9.117 -26.5 -13.594 1 95.12 257 LEU B CA 1
ATOM 4928 C C . LEU B 1 257 ? -7.836 -25.734 -13.266 1 95.12 257 LEU B C 1
ATOM 4930 O O . LEU B 1 257 ? -7.602 -25.375 -12.109 1 95.12 257 LEU B O 1
ATOM 4934 N N . ASN B 1 258 ? -7.043 -25.5 -14.227 1 95.69 258 ASN B N 1
ATOM 4935 C CA . ASN B 1 258 ? -5.785 -24.781 -14.078 1 95.69 258 ASN B CA 1
ATOM 4936 C C . ASN B 1 258 ? -5.426 -24.016 -15.344 1 95.69 258 ASN B C 1
ATOM 4938 O O . ASN B 1 258 ? -4.715 -24.531 -16.203 1 95.69 258 ASN B O 1
ATOM 4942 N N . PRO B 1 259 ? -5.781 -22.781 -15.406 1 94.62 259 PRO B N 1
ATOM 4943 C CA . PRO B 1 259 ? -5.457 -21.984 -16.594 1 94.62 259 PRO B CA 1
ATOM 4944 C C . PRO B 1 259 ? -4.09 -21.312 -16.5 1 94.62 259 PRO B C 1
ATOM 4946 O O . PRO B 1 259 ? -3.717 -20.531 -17.375 1 94.62 259 PRO B O 1
ATOM 4949 N N . THR B 1 260 ? -3.328 -21.578 -15.477 1 96 260 THR B N 1
ATOM 4950 C CA . THR B 1 260 ? -2.092 -20.844 -15.242 1 96 260 THR B CA 1
ATOM 4951 C C . THR B 1 260 ? -0.898 -21.578 -15.844 1 96 260 THR B C 1
ATOM 4953 O O . THR B 1 260 ? -0.97 -22.781 -16.094 1 96 260 THR B O 1
ATOM 4956 N N . ALA B 1 261 ? 0.105 -20.875 -16.078 1 96.69 261 ALA B N 1
ATOM 4957 C CA . ALA B 1 261 ? 1.384 -21.469 -16.453 1 96.69 261 ALA B CA 1
ATOM 4958 C C . ALA B 1 261 ? 2.074 -22.094 -15.234 1 96.69 261 ALA B C 1
ATOM 4960 O O . ALA B 1 261 ? 1.749 -21.75 -14.094 1 96.69 261 ALA B O 1
ATOM 4961 N N . ILE B 1 262 ? 3.008 -23 -15.523 1 98.31 262 ILE B N 1
ATOM 4962 C CA . ILE B 1 262 ? 3.703 -23.734 -14.461 1 98.31 262 ILE B CA 1
ATOM 4963 C C . ILE B 1 262 ? 4.648 -22.781 -13.727 1 98.31 262 ILE B C 1
ATOM 4965 O O . ILE B 1 262 ? 5.012 -23.031 -12.578 1 98.31 262 ILE B O 1
ATOM 4969 N N . GLY B 1 263 ? 5.07 -21.734 -14.461 1 97.69 263 GLY B N 1
ATOM 4970 C CA . GLY B 1 263 ? 6.023 -20.812 -13.852 1 97.69 263 GLY B CA 1
ATOM 4971 C C . GLY B 1 263 ? 6.375 -19.641 -14.75 1 97.69 263 GLY B C 1
ATOM 4972 O O . GLY B 1 263 ? 5.793 -19.469 -15.82 1 97.69 263 GLY B O 1
ATOM 4973 N N . HIS B 1 264 ? 7.246 -18.781 -14.234 1 98.06 264 HIS B N 1
ATOM 4974 C CA . HIS B 1 264 ? 7.723 -17.594 -14.93 1 98.06 264 HIS B CA 1
ATOM 4975 C C . HIS B 1 264 ? 9.102 -17.172 -14.422 1 98.06 264 HIS B C 1
ATOM 4977 O O . HIS B 1 264 ? 9.531 -17.609 -13.352 1 98.06 264 HIS B O 1
ATOM 4983 N N . SER B 1 265 ? 9.781 -16.391 -15.281 1 98.12 265 SE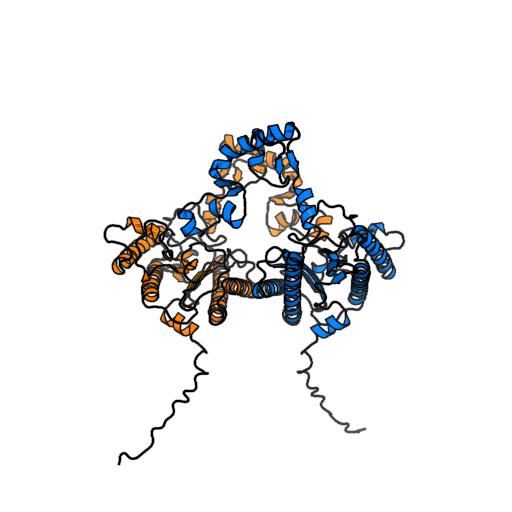R B N 1
ATOM 4984 C CA . SER B 1 265 ? 11.047 -15.82 -14.836 1 98.12 265 SER B CA 1
ATOM 4985 C C . SER B 1 265 ? 10.828 -14.773 -13.758 1 98.12 265 SER B C 1
ATOM 4987 O O . SER B 1 265 ? 9.828 -14.047 -13.781 1 98.12 265 SER B O 1
ATOM 4989 N N . LEU B 1 266 ? 11.781 -14.703 -12.844 1 98.56 266 LEU B N 1
ATOM 4990 C CA . LEU B 1 266 ? 11.688 -13.844 -11.68 1 98.56 266 LEU B CA 1
ATOM 4991 C C . LEU B 1 266 ? 12.969 -13.031 -11.492 1 98.56 266 LEU B C 1
ATOM 4993 O O . LEU B 1 266 ? 14.062 -13.539 -11.727 1 98.56 266 LEU B O 1
ATOM 4997 N N . GLY B 1 267 ? 12.875 -11.82 -11.125 1 98.44 267 GLY B N 1
ATOM 4998 C CA . GLY B 1 267 ? 13.984 -10.93 -10.852 1 98.44 267 GLY B CA 1
ATOM 4999 C C . GLY B 1 267 ? 13.555 -9.594 -10.273 1 98.44 267 GLY B C 1
ATOM 5000 O O . GLY B 1 267 ? 12.977 -9.539 -9.188 1 98.44 267 GLY B O 1
ATOM 5001 N N . MET B 1 268 ? 13.719 -8.586 -11.031 1 97.81 268 MET B N 1
ATOM 5002 C CA . MET B 1 268 ? 13.336 -7.246 -10.586 1 97.81 268 MET B CA 1
ATOM 5003 C C . MET B 1 268 ? 11.836 -7.023 -10.773 1 97.81 268 MET B C 1
ATOM 5005 O O . MET B 1 268 ? 11.258 -6.117 -10.164 1 97.81 268 MET B O 1
ATOM 5009 N N . ASP B 1 269 ? 11.25 -7.883 -11.547 1 96.94 269 ASP B N 1
ATOM 5010 C CA . ASP B 1 269 ? 9.797 -7.949 -11.711 1 96.94 269 ASP B CA 1
ATOM 5011 C C . ASP B 1 269 ? 9.273 -9.352 -11.391 1 96.94 269 ASP B C 1
ATOM 5013 O O . ASP B 1 269 ? 10.023 -10.328 -11.469 1 96.94 269 ASP B O 1
ATOM 5017 N N . ILE B 1 270 ? 7.988 -9.383 -11.039 1 97.25 270 ILE B N 1
ATOM 5018 C CA . ILE B 1 270 ? 7.371 -10.672 -10.75 1 97.25 270 ILE B CA 1
ATOM 5019 C C . ILE B 1 270 ? 7.391 -11.547 -12 1 97.25 270 ILE B C 1
ATOM 5021 O O . ILE B 1 270 ? 7.746 -12.727 -11.938 1 97.25 270 ILE B O 1
ATOM 5025 N N . HIS B 1 271 ? 6.969 -10.977 -13.047 1 95.88 271 HIS B N 1
ATOM 5026 C CA . HIS B 1 271 ? 7.168 -11.562 -14.367 1 95.88 271 HIS B CA 1
ATOM 5027 C C . HIS B 1 271 ? 8.305 -10.867 -15.109 1 95.88 271 HIS B C 1
ATOM 5029 O O . HIS B 1 271 ? 8.078 -9.906 -15.852 1 95.88 271 HIS B O 1
ATOM 5035 N N . ASP B 1 272 ? 9.43 -11.414 -14.961 1 95.5 272 ASP B N 1
ATOM 5036 C CA . ASP B 1 272 ? 10.648 -10.797 -15.453 1 95.5 272 ASP B CA 1
ATOM 5037 C C . ASP B 1 272 ? 10.977 -11.266 -16.875 1 95.5 272 ASP B C 1
ATOM 5039 O O . ASP B 1 272 ? 10.664 -12.398 -17.234 1 95.5 272 ASP B O 1
ATOM 5043 N N . SER B 1 273 ? 11.516 -10.383 -17.719 1 94.62 273 SER B N 1
ATOM 5044 C CA . SER B 1 273 ? 12.023 -10.719 -19.047 1 94.62 273 SER B CA 1
ATOM 5045 C C . SER B 1 273 ? 10.922 -11.305 -19.922 1 94.62 273 SER B C 1
ATOM 5047 O O . SER B 1 273 ? 11.117 -12.352 -20.562 1 94.62 273 SER B O 1
ATOM 5049 N N . MET B 1 274 ? 9.867 -10.672 -19.984 1 91.69 274 MET B N 1
ATOM 5050 C CA . MET B 1 274 ? 8.641 -11.219 -20.547 1 91.69 274 MET B CA 1
ATOM 5051 C C . MET B 1 274 ? 8.719 -11.305 -22.062 1 91.69 274 MET B C 1
ATOM 5053 O O . MET B 1 274 ? 7.945 -12.023 -22.703 1 91.69 274 MET B O 1
ATOM 5057 N N . THR B 1 275 ? 9.617 -10.57 -22.625 1 92.44 275 THR B N 1
ATOM 5058 C CA . THR B 1 275 ? 9.711 -10.594 -24.078 1 92.44 275 THR B CA 1
ATOM 5059 C C . THR B 1 275 ? 10.453 -11.836 -24.547 1 92.44 275 THR B C 1
ATOM 5061 O O . THR B 1 275 ? 10.414 -12.18 -25.734 1 92.44 275 THR B O 1
ATOM 5064 N N . LEU B 1 276 ? 11.125 -12.484 -23.672 1 93.88 276 LEU B N 1
ATOM 5065 C CA . LEU B 1 276 ? 11.875 -13.672 -24.062 1 93.88 276 LEU B CA 1
ATOM 5066 C C . LEU B 1 276 ? 10.945 -14.875 -24.219 1 93.88 276 LEU B C 1
ATOM 5068 O O . LEU B 1 276 ? 10.008 -15.047 -23.438 1 93.88 276 LEU B O 1
ATOM 5072 N N . PRO B 1 277 ? 11.258 -15.648 -25.25 1 93.69 277 PRO B N 1
ATOM 5073 C CA . PRO B 1 277 ? 10.391 -16.812 -25.469 1 93.69 277 PRO B CA 1
ATOM 5074 C C . PRO B 1 277 ? 10.453 -17.812 -24.328 1 93.69 277 PRO B C 1
ATOM 5076 O O . PRO B 1 277 ? 11.516 -18.016 -23.734 1 93.69 277 PRO B O 1
ATOM 5079 N N . LYS B 1 278 ? 9.383 -18.516 -24.109 1 93.12 278 LYS B N 1
ATOM 5080 C CA . LYS B 1 278 ? 9.289 -19.484 -23.031 1 93.12 278 LYS B CA 1
ATOM 5081 C C . LYS B 1 278 ? 10.062 -20.766 -23.375 1 93.12 278 LYS B C 1
ATOM 5083 O O . LYS B 1 278 ? 10.312 -21.594 -22.516 1 93.12 278 LYS B O 1
ATOM 5088 N N . ASP B 1 279 ? 10.492 -20.844 -24.609 1 97.19 279 ASP B N 1
ATOM 5089 C CA . ASP B 1 279 ? 11.289 -21.984 -25.031 1 97.19 279 ASP B CA 1
ATOM 5090 C C . ASP B 1 279 ? 12.781 -21.703 -24.906 1 97.19 279 ASP B C 1
ATOM 5092 O O . ASP B 1 279 ? 13.617 -22.562 -25.172 1 97.19 279 ASP B O 1
ATOM 5096 N N . LYS B 1 280 ? 13.055 -20.5 -24.484 1 97.06 280 LYS B N 1
ATOM 5097 C CA . LYS B 1 280 ? 14.461 -20.203 -24.25 1 97.06 280 LYS B CA 1
ATOM 5098 C C . LYS B 1 280 ? 15.055 -21.141 -23.203 1 97.06 280 LYS B C 1
ATOM 5100 O O . LYS B 1 280 ? 14.477 -21.328 -22.125 1 97.06 280 LYS B O 1
ATOM 5105 N N . PRO B 1 281 ? 16.188 -21.719 -23.547 1 98.25 281 PRO B N 1
ATOM 5106 C CA . PRO B 1 281 ? 16.781 -22.656 -22.594 1 98.25 281 PRO B CA 1
ATOM 5107 C C . PRO B 1 281 ? 17.234 -21.953 -21.297 1 98.25 281 PRO B C 1
ATOM 5109 O O . PRO B 1 281 ? 17.75 -20.844 -21.344 1 98.25 281 PRO B O 1
ATOM 5112 N N . LEU B 1 282 ? 17.016 -22.594 -20.234 1 98.56 282 LEU B N 1
ATOM 5113 C CA . LEU B 1 282 ? 17.5 -22.109 -18.938 1 98.56 282 LEU B CA 1
ATOM 5114 C C . LEU B 1 282 ? 19.031 -22.141 -18.875 1 98.56 282 LEU B C 1
ATOM 5116 O O . LEU B 1 282 ? 19.656 -23 -19.5 1 98.56 282 LEU B O 1
ATOM 5120 N N . GLU B 1 283 ? 19.562 -21.203 -18.172 1 98.31 283 GLU B N 1
ATOM 5121 C CA . GLU B 1 283 ? 21 -21.047 -17.984 1 98.31 283 GLU B CA 1
ATOM 5122 C C . GLU B 1 283 ? 21.344 -20.781 -16.531 1 98.31 283 GLU B C 1
ATOM 5124 O O . GLU B 1 283 ? 20.5 -20.266 -15.773 1 98.31 283 GLU B O 1
ATOM 5129 N N . PRO B 1 284 ? 22.609 -21.219 -16.203 1 98.69 284 PRO B N 1
ATOM 5130 C CA . PRO B 1 284 ? 23.016 -20.875 -14.836 1 98.69 284 PRO B CA 1
ATOM 5131 C C . PRO B 1 284 ? 22.812 -19.391 -14.523 1 98.69 284 PRO B C 1
ATOM 5133 O O . PRO B 1 284 ? 23.203 -18.531 -15.32 1 98.69 284 PRO B O 1
ATOM 5136 N N . GLY B 1 285 ? 22.203 -19.125 -13.359 1 98.75 285 GLY B N 1
ATOM 5137 C CA . GLY B 1 285 ? 21.953 -17.75 -12.961 1 98.75 285 GLY B CA 1
ATOM 5138 C C . GLY B 1 285 ? 20.516 -17.328 -13.195 1 98.75 285 GLY B C 1
ATOM 5139 O O . GLY B 1 285 ? 20.078 -16.281 -12.703 1 98.75 285 GLY B O 1
ATOM 5140 N N . VAL B 1 286 ? 19.781 -18.094 -13.93 1 98.75 286 VAL B N 1
ATOM 5141 C CA . VAL B 1 286 ? 18.359 -17.812 -14.164 1 98.75 286 VAL B CA 1
ATOM 5142 C C . VAL B 1 286 ? 17.547 -18.234 -12.953 1 98.75 286 VAL B C 1
ATOM 5144 O O . VAL B 1 286 ? 17.812 -19.266 -12.344 1 98.75 286 VAL B O 1
ATOM 5147 N N . VAL B 1 287 ? 16.594 -17.391 -12.562 1 98.88 287 VAL B N 1
ATOM 5148 C CA . VAL B 1 287 ? 15.672 -17.719 -11.484 1 98.88 287 VAL B CA 1
ATOM 5149 C C . VAL B 1 287 ? 14.25 -17.812 -12.031 1 98.88 287 VAL B C 1
ATOM 5151 O O . VAL B 1 287 ? 13.781 -16.891 -12.703 1 98.88 287 VAL B O 1
ATOM 5154 N N . ILE B 1 288 ? 13.547 -18.891 -11.781 1 98.81 288 ILE B N 1
ATOM 5155 C CA . ILE B 1 288 ? 12.172 -19.078 -12.219 1 98.81 288 ILE B CA 1
ATOM 5156 C C . ILE B 1 288 ? 11.328 -19.594 -11.055 1 98.81 288 ILE B C 1
ATOM 5158 O O . ILE B 1 288 ? 11.867 -19.984 -10.016 1 98.81 288 ILE B O 1
ATOM 5162 N N . THR B 1 289 ? 10.008 -19.547 -11.266 1 98.81 289 THR B N 1
ATOM 5163 C CA . THR B 1 289 ? 9.094 -20.156 -10.312 1 98.81 289 THR B CA 1
ATOM 5164 C C . THR B 1 289 ? 8.562 -21.484 -10.844 1 98.81 289 THR B C 1
ATOM 5166 O O . THR B 1 289 ? 8.523 -21.703 -12.055 1 98.81 289 THR B O 1
ATOM 5169 N N . ILE B 1 290 ? 8.258 -22.359 -9.992 1 98.94 290 ILE B N 1
ATOM 5170 C CA . ILE B 1 290 ? 7.477 -23.562 -10.258 1 98.94 290 ILE B CA 1
ATOM 5171 C C . ILE B 1 290 ? 6.219 -23.578 -9.391 1 98.94 290 ILE B C 1
ATOM 5173 O O . ILE B 1 290 ? 6.301 -23.719 -8.172 1 98.94 290 ILE B O 1
ATOM 5177 N N . GLU B 1 291 ? 5.047 -23.453 -10.039 1 98.88 291 GLU B N 1
ATOM 5178 C CA . GLU B 1 291 ? 3.852 -23.156 -9.258 1 98.88 291 GLU B CA 1
ATOM 5179 C C . GLU B 1 291 ? 2.627 -23.875 -9.812 1 98.88 291 GLU B C 1
ATOM 5181 O O . GLU B 1 291 ? 1.608 -23.25 -10.102 1 98.88 291 GLU B O 1
ATOM 5186 N N . PRO B 1 292 ? 2.656 -25.219 -9.789 1 98.88 292 PRO B N 1
ATOM 5187 C CA . PRO B 1 292 ? 1.429 -25.922 -10.164 1 98.88 292 PRO B CA 1
ATOM 5188 C C . PRO B 1 292 ? 0.253 -25.594 -9.25 1 98.88 292 PRO B C 1
ATOM 5190 O O . PRO B 1 292 ? 0.454 -25.25 -8.086 1 98.88 292 PRO B O 1
ATOM 5193 N N . GLY B 1 293 ? -0.928 -25.672 -9.82 1 98.62 293 GLY B N 1
ATOM 5194 C CA . GLY B 1 293 ? -2.117 -25.375 -9.039 1 98.62 293 GLY B CA 1
ATOM 5195 C C . GLY B 1 293 ? -3.371 -26.016 -9.594 1 98.62 293 GLY B C 1
ATOM 5196 O O . GLY B 1 293 ? -3.338 -26.625 -10.664 1 98.62 293 GLY B O 1
ATOM 5197 N N . VAL B 1 294 ? -4.398 -26 -8.828 1 98.44 294 VAL B N 1
ATOM 5198 C CA . VAL B 1 294 ? -5.75 -26.391 -9.219 1 98.44 294 VAL B CA 1
ATOM 5199 C C . VAL B 1 294 ? -6.77 -25.453 -8.57 1 98.44 294 VAL B C 1
ATOM 5201 O O . VAL B 1 294 ? -6.605 -25.047 -7.418 1 98.44 294 VAL B O 1
ATOM 5204 N N . TYR B 1 295 ? -7.762 -25.141 -9.328 1 97.75 295 TYR B N 1
ATOM 5205 C CA . TYR B 1 295 ? -8.773 -24.188 -8.891 1 97.75 295 TYR B CA 1
ATOM 5206 C C . TYR B 1 295 ? -10.172 -24.672 -9.234 1 97.75 295 TYR B C 1
ATOM 5208 O O . TYR B 1 295 ? -10.602 -24.562 -10.391 1 97.75 295 TYR B O 1
ATOM 5216 N N . ILE B 1 296 ? -10.828 -25.172 -8.219 1 97.06 296 ILE B N 1
ATOM 5217 C CA . ILE B 1 296 ? -12.172 -25.703 -8.406 1 97.06 296 ILE B CA 1
ATOM 5218 C C . ILE B 1 296 ? -13.188 -24.844 -7.652 1 97.06 296 ILE B C 1
ATOM 5220 O O . ILE B 1 296 ? -13.281 -24.922 -6.426 1 97.06 296 ILE B O 1
ATOM 5224 N N . PRO B 1 297 ? -13.93 -24.109 -8.359 1 95.25 297 PRO B N 1
ATOM 5225 C CA . PRO B 1 297 ? -14.883 -23.219 -7.676 1 95.25 297 PRO B CA 1
ATOM 5226 C C . PRO B 1 297 ? -15.922 -24 -6.867 1 95.25 297 PRO B C 1
ATOM 5228 O O . PRO B 1 297 ? -16.141 -25.188 -7.109 1 95.25 297 PRO B O 1
ATOM 5231 N N . ALA B 1 298 ? -16.547 -23.312 -5.93 1 94.38 298 ALA B N 1
ATOM 5232 C CA . ALA B 1 298 ? -17.562 -23.906 -5.066 1 94.38 298 ALA B CA 1
ATOM 5233 C C . ALA B 1 298 ? -18.781 -24.344 -5.879 1 94.38 298 ALA B C 1
ATOM 5235 O O . ALA B 1 298 ? -19.438 -25.344 -5.551 1 94.38 298 ALA B O 1
ATOM 5236 N N . ALA B 1 299 ? -19.078 -23.562 -6.832 1 92.19 299 ALA B N 1
ATOM 5237 C CA . ALA B 1 299 ? -20.109 -23.875 -7.812 1 92.19 299 ALA B CA 1
ATOM 5238 C C . ALA B 1 299 ? -19.562 -23.797 -9.234 1 92.19 299 ALA B C 1
ATOM 5240 O O . ALA B 1 299 ? -18.594 -23.078 -9.492 1 92.19 299 ALA B O 1
ATOM 5241 N N . PRO B 1 300 ? -20.125 -24.609 -10.109 1 90.56 300 PRO B N 1
ATOM 5242 C CA . PRO B 1 300 ? -19.609 -24.594 -11.484 1 90.56 300 PRO B CA 1
ATOM 5243 C C . PRO B 1 300 ? -19.625 -23.188 -12.094 1 90.56 300 PRO B C 1
ATOM 5245 O O . PRO B 1 300 ? -20.609 -22.453 -11.969 1 90.56 300 PRO B O 1
ATOM 5248 N N . VAL B 1 301 ? -18.562 -22.875 -12.664 1 87.5 301 VAL B N 1
ATOM 5249 C CA . VAL B 1 301 ? -18.438 -21.562 -13.305 1 87.5 301 VAL B CA 1
ATOM 5250 C C . VAL B 1 301 ? -18.234 -21.75 -14.812 1 87.5 301 VAL B C 1
ATOM 5252 O O . VAL B 1 301 ? -18.922 -21.109 -15.609 1 87.5 301 VAL B O 1
ATOM 5255 N N . LEU B 1 302 ? -17.391 -22.562 -15.086 1 87.38 302 LEU B N 1
ATOM 5256 C CA . LEU B 1 302 ? -17.172 -22.938 -16.484 1 87.38 302 LEU B CA 1
ATOM 5257 C C . LEU B 1 302 ? -17.703 -24.344 -16.75 1 87.38 302 LEU B C 1
ATOM 5259 O O . LEU B 1 302 ? -18.734 -24.75 -16.203 1 87.38 302 LEU B O 1
ATOM 5263 N N . ASN B 1 303 ? -17.078 -25.094 -17.578 1 82.81 303 ASN B N 1
ATOM 5264 C CA . ASN B 1 303 ? -17.562 -26.438 -17.906 1 82.81 303 ASN B CA 1
ATOM 5265 C C . ASN B 1 303 ? -16.781 -27.516 -17.188 1 82.81 303 ASN B C 1
ATOM 5267 O O . ASN B 1 303 ? -16.672 -28.641 -17.672 1 82.81 303 ASN B O 1
ATOM 5271 N N . GLU B 1 304 ? -16.297 -27.094 -15.992 1 83.94 304 GLU B N 1
ATOM 5272 C CA . GLU B 1 304 ? -15.578 -28.109 -15.211 1 83.94 304 GLU B CA 1
ATOM 5273 C C . GLU B 1 304 ? -16.547 -29.047 -14.508 1 83.94 304 GLU B C 1
ATOM 5275 O O . GLU B 1 304 ? -17.609 -28.625 -14.047 1 83.94 304 GLU B O 1
ATOM 5280 N N . ARG B 1 305 ? -16.312 -30.328 -14.445 1 84.56 305 ARG B N 1
ATOM 5281 C CA . ARG B 1 305 ? -17.203 -31.344 -13.875 1 84.56 305 ARG B CA 1
ATOM 5282 C C . ARG B 1 305 ? -16.547 -32.031 -12.688 1 84.56 305 ARG B C 1
ATOM 5284 O O . ARG B 1 305 ? -16.547 -33.281 -12.602 1 84.56 305 ARG B O 1
ATOM 5291 N N . ALA B 1 306 ? -16.031 -31.266 -11.828 1 91.88 306 ALA B N 1
ATOM 5292 C CA . ALA B 1 306 ? -15.391 -31.844 -10.641 1 91.88 306 ALA B CA 1
ATOM 5293 C C . ALA B 1 306 ? -16.438 -32.375 -9.664 1 91.88 306 ALA B C 1
ATOM 5295 O O . ALA B 1 306 ? -17.484 -31.766 -9.477 1 91.88 306 ALA B O 1
ATOM 5296 N N . PRO B 1 307 ? -16.125 -33.562 -9.055 1 95 307 PRO B N 1
ATOM 5297 C CA . PRO B 1 307 ? -17.031 -34.062 -8.023 1 95 307 PRO B CA 1
ATOM 5298 C C . PRO B 1 307 ? -17.219 -33.094 -6.867 1 95 307 PRO B C 1
ATOM 5300 O O . PRO B 1 307 ? -16.359 -32.25 -6.613 1 95 307 PRO B O 1
ATOM 5303 N N . SER B 1 308 ? -18.281 -33.312 -6.082 1 95.56 308 SER B N 1
ATOM 5304 C CA . SER B 1 308 ? -18.688 -32.406 -5.008 1 95.56 308 SER B CA 1
ATOM 5305 C C . SER B 1 308 ? -17.625 -32.375 -3.906 1 95.56 308 SER B C 1
ATOM 5307 O O . SER B 1 308 ? -17.406 -31.312 -3.303 1 95.56 308 SER B O 1
ATOM 5309 N N . ARG B 1 309 ? -16.938 -33.406 -3.689 1 96.12 309 ARG B N 1
ATOM 5310 C CA . ARG B 1 309 ? -16 -33.5 -2.57 1 96.12 309 ARG B CA 1
ATOM 5311 C C . ARG B 1 309 ? -14.781 -32.625 -2.807 1 96.12 309 ARG B C 1
ATOM 5313 O O . ARG B 1 309 ? -14.039 -32.312 -1.871 1 96.12 309 ARG B O 1
ATOM 5320 N N . TYR B 1 310 ? -14.562 -32.188 -4.027 1 97.38 310 TYR B N 1
ATOM 5321 C CA . TYR B 1 310 ? -13.406 -31.359 -4.34 1 97.38 310 TYR B CA 1
ATOM 5322 C C . TYR B 1 310 ? -13.82 -29.906 -4.527 1 97.38 310 TYR B C 1
ATOM 5324 O O . TYR B 1 310 ? -12.961 -29.031 -4.672 1 97.38 310 TYR B O 1
ATOM 5332 N N . ARG B 1 311 ? -15.102 -29.625 -4.496 1 96.12 311 ARG B N 1
ATOM 5333 C CA . ARG B 1 311 ? -15.586 -28.266 -4.785 1 96.12 311 ARG B CA 1
ATOM 5334 C C . ARG B 1 311 ? -15.172 -27.297 -3.684 1 96.12 311 ARG B C 1
ATOM 5336 O O . ARG B 1 311 ? -15.219 -27.641 -2.5 1 96.12 311 ARG B O 1
ATOM 5343 N N . GLY B 1 312 ? -14.773 -26.062 -4.176 1 96.12 312 GLY B N 1
ATOM 5344 C CA . GLY B 1 312 ? -14.344 -25.016 -3.248 1 96.12 312 GLY B CA 1
ATOM 5345 C C . GLY B 1 312 ? -12.891 -25.141 -2.854 1 96.12 312 GLY B C 1
ATOM 5346 O O . GLY B 1 312 ? -12.453 -24.531 -1.871 1 96.12 312 GLY B O 1
ATOM 5347 N N . MET B 1 313 ? -12.148 -25.922 -3.631 1 97.44 313 MET B N 1
ATOM 5348 C CA . MET B 1 313 ? -10.742 -26.094 -3.283 1 97.44 313 MET B CA 1
ATOM 5349 C C . MET B 1 313 ? -9.844 -25.359 -4.266 1 97.44 313 MET B C 1
ATOM 5351 O O . MET B 1 313 ? -10.086 -25.375 -5.473 1 97.44 313 MET B O 1
ATOM 5355 N N . GLY B 1 314 ? -8.961 -24.625 -3.766 1 98.25 314 GLY B N 1
ATOM 5356 C CA . GLY B 1 314 ? -7.828 -24.047 -4.477 1 98.25 314 GLY B CA 1
ATOM 5357 C C . GLY B 1 314 ? -6.492 -24.359 -3.828 1 98.25 314 GLY B C 1
ATOM 5358 O O . GLY B 1 314 ? -6.309 -24.125 -2.631 1 98.25 314 GLY B O 1
ATOM 5359 N N . ILE B 1 315 ? -5.641 -24.969 -4.605 1 98.88 315 ILE B N 1
ATOM 5360 C CA . ILE B 1 315 ? -4.324 -25.344 -4.094 1 98.88 315 ILE B CA 1
ATOM 5361 C C . ILE B 1 315 ? -3.244 -24.891 -5.074 1 98.88 315 ILE B C 1
ATOM 5363 O O . ILE B 1 315 ? -3.379 -25.094 -6.285 1 98.88 315 ILE B O 1
ATOM 5367 N N . ARG B 1 316 ? -2.297 -24.25 -4.648 1 98.88 316 ARG B N 1
ATOM 5368 C CA . ARG B 1 316 ? -1.081 -23.875 -5.363 1 98.88 316 ARG B CA 1
ATOM 5369 C C . ARG B 1 316 ? 0.149 -24.031 -4.473 1 98.88 316 ARG B C 1
ATOM 5371 O O . ARG B 1 316 ? 0.112 -23.688 -3.289 1 98.88 316 ARG B O 1
ATOM 5378 N N . ILE B 1 317 ? 1.146 -24.625 -4.926 1 98.94 317 ILE B N 1
ATOM 5379 C CA . ILE B 1 317 ? 2.438 -24.75 -4.258 1 98.94 317 ILE B CA 1
ATOM 5380 C C . ILE B 1 317 ? 3.539 -24.188 -5.156 1 98.94 317 ILE B C 1
ATOM 5382 O O . ILE B 1 317 ? 3.793 -24.719 -6.242 1 98.94 317 ILE B O 1
ATOM 5386 N N . GLU B 1 318 ? 4.137 -23.156 -4.676 1 98.94 318 GLU B N 1
ATOM 5387 C CA . GLU B 1 318 ? 5.074 -22.438 -5.535 1 98.94 318 GLU B CA 1
ATOM 5388 C C . GLU B 1 318 ? 6.434 -22.281 -4.855 1 98.94 318 GLU B C 1
ATOM 5390 O O . GLU B 1 318 ? 6.504 -21.922 -3.68 1 98.94 318 GLU B O 1
ATOM 5395 N N . ASP B 1 319 ? 7.477 -22.531 -5.586 1 98.94 319 ASP B N 1
ATOM 5396 C CA . ASP B 1 319 ? 8.852 -22.297 -5.141 1 98.94 319 ASP B CA 1
ATOM 5397 C C . ASP B 1 319 ? 9.617 -21.453 -6.145 1 98.94 319 ASP B C 1
ATOM 5399 O O . ASP B 1 319 ? 9.281 -21.422 -7.332 1 98.94 319 ASP B O 1
ATOM 5403 N N . GLU B 1 320 ? 10.547 -20.797 -5.578 1 98.75 320 GLU B N 1
ATOM 5404 C CA . GLU B 1 320 ? 11.555 -20.094 -6.375 1 98.75 320 GLU B CA 1
ATOM 5405 C C . GLU B 1 320 ? 12.773 -20.969 -6.621 1 98.75 320 GLU B C 1
ATOM 5407 O O . GLU B 1 320 ? 13.375 -21.484 -5.676 1 98.75 320 GLU B O 1
ATOM 5412 N N . VAL B 1 321 ? 13.203 -21.047 -7.898 1 98.94 321 VAL B N 1
ATOM 5413 C CA . VAL B 1 321 ? 14.266 -21.984 -8.266 1 98.94 321 VAL B CA 1
ATOM 5414 C C . VAL B 1 321 ? 15.375 -21.234 -9 1 98.94 321 VAL B C 1
ATOM 5416 O O . VAL B 1 321 ? 15.141 -20.641 -10.055 1 98.94 321 VAL B O 1
ATOM 5419 N N . LEU B 1 322 ? 16.547 -21.266 -8.469 1 98.94 322 LEU B N 1
ATOM 5420 C CA . LEU B 1 322 ? 17.75 -20.766 -9.125 1 98.94 322 LEU B CA 1
ATOM 5421 C C . LEU B 1 322 ? 18.422 -21.859 -9.93 1 98.94 322 LEU B C 1
ATOM 5423 O O . LEU B 1 322 ? 18.75 -22.922 -9.391 1 98.94 322 LEU B O 1
ATOM 5427 N N . ILE B 1 323 ? 18.594 -21.641 -11.219 1 98.94 323 ILE B N 1
ATOM 5428 C CA . ILE B 1 323 ? 19.312 -22.594 -12.055 1 98.94 323 ILE B CA 1
ATOM 5429 C C . ILE B 1 323 ? 20.812 -22.484 -11.789 1 98.94 323 ILE B C 1
ATOM 5431 O O . ILE B 1 323 ? 21.375 -21.375 -11.805 1 98.94 323 ILE B O 1
ATOM 5435 N N . THR B 1 324 ? 21.438 -23.594 -11.508 1 98.56 324 THR B N 1
ATOM 5436 C CA . THR B 1 324 ? 22.875 -23.641 -11.266 1 98.56 324 THR B CA 1
ATOM 5437 C C . THR B 1 324 ? 23.594 -24.312 -12.438 1 98.56 324 THR B C 1
ATOM 5439 O O . THR B 1 324 ? 22.984 -24.609 -13.469 1 98.56 324 THR B O 1
ATOM 5442 N N . ASP B 1 325 ? 24.906 -24.531 -12.289 1 98.12 325 ASP B N 1
ATOM 5443 C CA . ASP B 1 325 ? 25.719 -25.047 -13.383 1 98.12 325 ASP B CA 1
ATOM 5444 C C . ASP B 1 325 ? 25.297 -26.469 -13.75 1 98.12 325 ASP B C 1
ATOM 5446 O O . ASP B 1 325 ? 25.344 -26.844 -14.922 1 98.12 325 ASP B O 1
ATOM 5450 N N . ASP B 1 326 ? 24.859 -27.188 -12.742 1 96.69 326 ASP B N 1
ATOM 5451 C CA . ASP B 1 326 ? 24.594 -28.594 -13.008 1 96.69 326 ASP B CA 1
ATOM 5452 C C . ASP B 1 326 ? 23.188 -28.984 -12.555 1 96.69 326 ASP B C 1
ATOM 5454 O O . ASP B 1 326 ? 22.844 -30.172 -12.523 1 96.69 326 ASP B O 1
ATOM 5458 N N . GLY B 1 327 ? 22.406 -28.062 -12.148 1 98.31 327 GLY B N 1
ATOM 5459 C CA . GLY B 1 327 ? 21.078 -28.359 -11.664 1 98.31 327 GLY B CA 1
ATOM 5460 C C . GLY B 1 327 ? 20.312 -27.141 -11.203 1 98.31 327 GLY B C 1
ATOM 5461 O O . GLY B 1 327 ? 20.109 -26.203 -11.977 1 98.31 327 GLY B O 1
ATOM 5462 N N . HIS B 1 328 ? 19.906 -27.25 -9.906 1 98.81 328 HIS B N 1
ATOM 5463 C CA . HIS B 1 328 ? 19.094 -26.141 -9.406 1 98.81 328 HIS B CA 1
ATOM 5464 C C . HIS B 1 328 ? 19.25 -25.984 -7.895 1 98.81 328 HIS B C 1
ATOM 5466 O O . HIS B 1 328 ? 19.797 -26.875 -7.227 1 98.81 328 HIS B O 1
ATOM 5472 N N . GLU B 1 329 ? 18.859 -24.859 -7.398 1 98.81 329 GLU B N 1
ATOM 5473 C CA . GLU B 1 329 ? 18.703 -24.531 -5.984 1 98.81 329 GLU B CA 1
ATOM 5474 C C . GLU B 1 329 ? 17.328 -23.953 -5.703 1 98.81 329 GLU B C 1
ATOM 5476 O O . GLU B 1 329 ? 16.906 -22.984 -6.352 1 98.81 329 GLU B O 1
ATOM 5481 N N . VAL B 1 330 ? 16.609 -24.609 -4.793 1 98.94 330 VAL B N 1
ATOM 5482 C CA . VAL B 1 330 ? 15.305 -24.078 -4.398 1 98.94 330 VAL B CA 1
ATOM 5483 C C . VAL B 1 330 ? 15.5 -23.016 -3.314 1 98.94 330 VAL B C 1
ATOM 5485 O O . VAL B 1 330 ? 15.828 -23.344 -2.17 1 98.94 330 VAL B O 1
ATOM 5488 N N . LEU B 1 331 ? 15.188 -21.75 -3.6 1 98.88 331 LEU B N 1
ATOM 5489 C CA . LEU B 1 331 ? 15.477 -20.625 -2.705 1 98.88 331 LEU B CA 1
ATOM 5490 C C . LEU B 1 331 ? 14.469 -20.578 -1.562 1 98.88 331 LEU B C 1
ATOM 5492 O O . LEU B 1 331 ? 14.742 -19.969 -0.518 1 98.88 331 LEU B O 1
ATOM 5496 N N . THR B 1 332 ? 13.312 -21.203 -1.717 1 98.81 332 THR B N 1
ATOM 5497 C CA . THR B 1 332 ? 12.242 -21.141 -0.728 1 98.81 332 THR B CA 1
ATOM 5498 C C . THR B 1 332 ? 12.055 -22.484 -0.036 1 98.81 332 THR B C 1
ATOM 5500 O O . THR B 1 332 ? 10.984 -22.766 0.503 1 98.81 332 THR B O 1
ATOM 5503 N N . ALA B 1 333 ? 13.008 -23.266 -0.004 1 98.38 333 ALA B N 1
ATOM 5504 C CA . ALA B 1 333 ? 12.938 -24.656 0.479 1 98.38 333 ALA B CA 1
ATOM 5505 C C . ALA B 1 333 ? 12.68 -24.688 1.982 1 98.38 333 ALA B C 1
ATOM 5507 O O . ALA B 1 333 ? 12.258 -25.719 2.518 1 98.38 333 ALA B O 1
ATOM 5508 N N . SER B 1 334 ? 12.906 -23.609 2.645 1 98.12 334 SER B N 1
ATOM 5509 C CA . SER B 1 334 ? 12.828 -23.594 4.102 1 98.12 334 SER B CA 1
ATOM 5510 C C . SER B 1 334 ? 11.383 -23.594 4.578 1 98.12 334 SER B C 1
ATOM 5512 O O . SER B 1 334 ? 11.109 -23.859 5.75 1 98.12 334 SER B O 1
ATOM 5514 N N . VAL B 1 335 ? 10.438 -23.328 3.781 1 98.69 335 VAL B N 1
ATOM 5515 C CA . VAL B 1 335 ? 9.031 -23.375 4.164 1 98.69 335 VAL B CA 1
ATOM 5516 C C . VAL B 1 335 ? 8.469 -24.766 3.84 1 98.69 335 VAL B C 1
ATOM 5518 O O . VAL B 1 335 ? 8.5 -25.203 2.688 1 98.69 335 VAL B O 1
ATOM 5521 N N . PRO B 1 336 ? 7.938 -25.438 4.805 1 98.5 336 PRO B N 1
ATOM 5522 C CA . PRO B 1 336 ? 7.48 -26.812 4.566 1 98.5 336 PRO B CA 1
ATOM 5523 C C . PRO B 1 336 ? 6.324 -26.875 3.574 1 98.5 336 PRO B C 1
ATOM 5525 O O . PRO B 1 336 ? 5.488 -25.969 3.529 1 98.5 336 PRO B O 1
ATOM 5528 N N . LYS B 1 337 ? 6.32 -27.969 2.828 1 98.62 337 LYS B N 1
ATOM 5529 C CA . LYS B 1 337 ? 5.207 -28.188 1.915 1 98.62 337 LYS B CA 1
ATOM 5530 C C . LYS B 1 337 ? 4.758 -29.656 1.949 1 98.62 337 LYS B C 1
ATOM 5532 O O . LYS B 1 337 ? 3.736 -30.016 1.354 1 98.62 337 LYS B O 1
ATOM 5537 N N . GLU B 1 338 ? 5.516 -30.453 2.643 1 98.75 338 GLU B N 1
ATOM 5538 C CA . GLU B 1 338 ? 5.07 -31.844 2.83 1 98.75 338 GLU B CA 1
ATOM 5539 C C . GLU B 1 338 ? 3.883 -31.906 3.787 1 98.75 338 GLU B C 1
ATOM 5541 O O . GLU B 1 338 ? 3.848 -31.203 4.793 1 98.75 338 GLU B O 1
ATOM 5546 N N . VAL B 1 339 ? 2.98 -32.844 3.514 1 98.44 339 VAL B N 1
ATOM 5547 C CA . VAL B 1 339 ? 1.771 -32.969 4.316 1 98.44 339 VAL B CA 1
ATOM 5548 C C . VAL B 1 339 ? 2.145 -33.219 5.777 1 98.44 339 VAL B C 1
ATOM 5550 O O . VAL B 1 339 ? 1.615 -32.562 6.68 1 98.44 339 VAL B O 1
ATOM 5553 N N . SER B 1 340 ? 3.076 -34.094 6 1 97.62 340 SER B N 1
ATOM 5554 C CA . SER B 1 340 ? 3.469 -34.438 7.363 1 97.62 340 SER B CA 1
ATOM 5555 C C . SER B 1 340 ? 4.074 -33.25 8.086 1 97.62 340 SER B C 1
ATOM 5557 O O . SER B 1 340 ? 3.797 -33.031 9.266 1 97.62 340 SER B O 1
ATOM 5559 N N . HIS B 1 341 ? 4.852 -32.5 7.363 1 98 341 HIS B N 1
ATOM 5560 C CA . HIS B 1 341 ? 5.496 -31.344 7.969 1 98 341 HIS B CA 1
ATOM 5561 C C . HIS B 1 341 ? 4.48 -30.25 8.289 1 98 341 HIS B C 1
ATOM 5563 O O . HIS B 1 341 ? 4.559 -29.609 9.344 1 98 341 HIS B O 1
ATOM 5569 N N . LEU B 1 342 ? 3.594 -30.047 7.406 1 98.31 342 LEU B N 1
ATOM 5570 C CA . LEU B 1 342 ? 2.559 -29.031 7.621 1 98.31 342 LEU B CA 1
ATOM 5571 C C . LEU B 1 342 ? 1.687 -29.406 8.82 1 98.31 342 LEU B C 1
ATOM 5573 O O . LEU B 1 342 ? 1.369 -28.547 9.641 1 98.31 342 LEU B O 1
ATOM 5577 N N . THR B 1 343 ? 1.328 -30.656 8.898 1 97.12 343 THR B N 1
ATOM 5578 C CA . THR B 1 343 ? 0.503 -31.141 10.008 1 97.12 343 THR B CA 1
ATOM 5579 C C . THR B 1 343 ? 1.23 -30.969 11.336 1 97.12 343 THR B C 1
ATOM 5581 O O . THR B 1 343 ? 0.638 -30.516 12.32 1 97.12 343 THR B O 1
ATOM 5584 N N . THR B 1 344 ? 2.494 -31.25 11.281 1 96.75 344 THR B N 1
ATOM 5585 C CA . THR B 1 344 ? 3.297 -31.094 12.492 1 96.75 344 THR B CA 1
ATOM 5586 C C . THR B 1 344 ? 3.385 -29.625 12.898 1 96.75 344 THR B C 1
ATOM 5588 O O . THR B 1 344 ? 3.184 -29.297 14.07 1 96.75 344 THR B O 1
ATOM 5591 N N . LEU B 1 345 ? 3.654 -28.797 11.977 1 96.81 345 LEU B N 1
ATOM 5592 C CA . LEU B 1 345 ? 3.809 -27.375 12.234 1 96.81 345 LEU B CA 1
ATOM 5593 C C . LEU B 1 345 ? 2.531 -26.781 12.82 1 96.81 345 LEU B C 1
ATOM 5595 O O . LEU B 1 345 ? 2.586 -25.984 13.75 1 96.81 345 LEU B O 1
ATOM 5599 N N . MET B 1 346 ? 1.441 -27.219 12.32 1 96.25 346 MET B N 1
ATOM 5600 C CA . MET B 1 346 ? 0.154 -26.656 12.719 1 96.25 346 MET B CA 1
ATOM 5601 C C . MET B 1 346 ? -0.283 -27.203 14.078 1 96.25 346 MET B C 1
ATOM 5603 O O . MET B 1 346 ? -1.117 -26.594 14.75 1 96.25 346 MET B O 1
ATOM 5607 N N . ASN B 1 347 ? 0.261 -28.312 14.5 1 94.31 347 ASN B N 1
ATOM 5608 C CA . ASN B 1 347 ? -0.176 -28.938 15.742 1 94.31 347 ASN B CA 1
ATOM 5609 C C . ASN B 1 347 ? 0.863 -28.766 16.844 1 94.31 347 ASN B C 1
ATOM 5611 O O . ASN B 1 347 ? 0.663 -29.234 17.969 1 94.31 347 ASN B O 1
ATOM 5615 N N . MET B 1 348 ? 1.887 -28.094 16.531 1 85.5 348 MET B N 1
ATOM 5616 C CA . MET B 1 348 ? 2.93 -27.875 17.531 1 85.5 348 MET B CA 1
ATOM 5617 C C . MET B 1 348 ? 2.42 -26.969 18.656 1 85.5 348 MET B C 1
ATOM 5619 O O . MET B 1 348 ? 1.815 -25.938 18.406 1 85.5 348 MET B O 1
ATOM 5623 N N . GLY B 1 349 ? 2.639 -27.391 20.047 1 70 349 GLY B N 1
ATOM 5624 C CA . GLY B 1 349 ? 2.27 -26.609 21.219 1 70 349 GLY B CA 1
ATOM 5625 C C . GLY B 1 349 ? 0.846 -26.859 21.688 1 70 349 GLY B C 1
ATOM 5626 O O . GLY B 1 349 ? 0.437 -26.391 22.75 1 70 349 GLY B O 1
ATOM 5627 N N . ARG B 1 350 ? -0.023 -27.453 20.828 1 63.94 350 ARG B N 1
ATOM 5628 C CA . ARG B 1 350 ? -1.358 -27.844 21.281 1 63.94 350 ARG B CA 1
ATOM 5629 C C . ARG B 1 350 ? -1.288 -28.969 22.297 1 63.94 350 ARG B C 1
ATOM 5631 O O . ARG B 1 350 ? -2.24 -29.188 23.047 1 63.94 350 ARG B O 1
ATOM 5638 N N . GLY B 1 351 ? -0.317 -29.859 22.484 1 46.69 351 GLY B N 1
ATOM 5639 C CA . GLY B 1 351 ? -0.249 -30.984 23.406 1 46.69 351 GLY B CA 1
ATOM 5640 C C . GLY B 1 351 ? -0.322 -30.562 24.859 1 46.69 351 GLY B C 1
ATOM 5641 O O . GLY B 1 351 ? -0.452 -31.406 25.75 1 46.69 351 GLY B O 1
ATOM 5642 N N . GLY B 1 352 ? 0.073 -29.438 25.484 1 39.22 352 GLY B N 1
ATOM 5643 C CA . GLY B 1 352 ? 0.12 -29.484 26.938 1 39.22 352 GLY B CA 1
ATOM 5644 C C . GLY B 1 352 ? -1.255 -29.516 27.594 1 39.22 352 GLY B C 1
ATOM 5645 O O . GLY B 1 352 ? -1.378 -29.766 28.797 1 39.22 352 GLY B O 1
ATOM 5646 N N . SER B 1 353 ? -2.299 -28.891 27.234 1 38.72 353 SER B N 1
ATOM 5647 C CA . SER B 1 353 ? -3.371 -28.812 28.234 1 38.72 353 SER B CA 1
ATOM 5648 C C . SER B 1 353 ? -4.113 -30.141 28.344 1 38.72 353 SER B C 1
ATOM 5650 O O . SER B 1 353 ? -4.961 -30.312 29.219 1 38.72 353 SER B O 1
ATOM 5652 N N . ALA B 1 354 ? -4.543 -30.938 27.438 1 31.56 354 ALA B N 1
ATOM 5653 C CA . ALA B 1 354 ? -5.461 -32 27.859 1 31.56 354 ALA B CA 1
ATOM 5654 C C . ALA B 1 354 ? -4.742 -33.031 28.734 1 31.56 354 ALA B C 1
ATOM 5656 O O . ALA B 1 354 ? -3.975 -33.844 28.219 1 31.56 354 ALA B O 1
ATOM 5657 N N . ALA B 1 355 ? -4.449 -32.688 30.078 1 29.23 355 ALA B N 1
ATOM 5658 C CA . ALA B 1 355 ? -4.465 -33.688 31.125 1 29.23 355 ALA B CA 1
ATOM 5659 C C . ALA B 1 355 ? -5.645 -34.625 30.969 1 29.23 355 ALA B C 1
ATOM 5661 O O . ALA B 1 355 ? -6.781 -34.188 30.781 1 29.23 355 ALA B O 1
ATOM 5662 N N . ASP B 1 356 ? -5.598 -35.812 30.578 1 24.77 356 ASP B N 1
ATOM 5663 C CA . ASP B 1 356 ? -6.355 -37.031 30.797 1 24.77 356 ASP B CA 1
ATOM 5664 C C . ASP B 1 356 ? -6.691 -37.188 32.281 1 24.77 356 ASP B C 1
ATOM 5666 O O . ASP B 1 356 ? -5.801 -37.438 33.094 1 24.77 356 ASP B O 1
ATOM 5670 N N . ALA B 1 357 ? -7.688 -36.406 32.969 1 27.73 357 ALA B N 1
ATOM 5671 C CA . ALA B 1 357 ? -8.461 -36.906 34.094 1 27.73 357 ALA B CA 1
ATOM 5672 C C . ALA B 1 357 ? -9.102 -38.25 33.781 1 27.73 357 ALA B C 1
ATOM 5674 O O . ALA B 1 357 ? -10.328 -38.375 33.781 1 27.73 357 ALA B O 1
ATOM 5675 N N . HIS B 1 358 ? -8.867 -39.031 32.781 1 23.67 358 HIS B N 1
ATOM 5676 C CA . HIS B 1 358 ? -9.297 -40.438 32.781 1 23.67 358 HIS B CA 1
ATOM 5677 C C . HIS B 1 358 ? -8.914 -41.125 34.094 1 23.67 358 HIS B C 1
ATOM 5679 O O . HIS B 1 358 ? -7.828 -40.875 34.625 1 23.67 358 HIS B O 1
ATOM 5685 N N . GLY B 1 359 ? -10.141 -41.375 35 1 24.41 359 GLY B N 1
ATOM 5686 C CA . GLY B 1 359 ? -10.508 -42.281 36.094 1 24.41 359 GLY B CA 1
ATOM 5687 C C . GLY B 1 359 ? -9.875 -43.656 35.969 1 24.41 359 GLY B C 1
ATOM 5688 O O . GLY B 1 359 ? -10.125 -44.375 35 1 24.41 359 GLY B O 1
ATOM 5689 N N . HIS B 1 360 ? -8.609 -43.812 36.031 1 22.06 360 HIS B N 1
ATOM 5690 C CA . HIS B 1 360 ? -8.125 -45.125 36.5 1 22.06 360 HIS B CA 1
ATOM 5691 C C . HIS B 1 360 ? -8.867 -45.562 37.75 1 22.06 360 HIS B C 1
ATOM 5693 O O . HIS B 1 360 ? -8.531 -45.156 38.844 1 22.06 360 HIS B O 1
ATOM 5699 N N . GLU B 1 361 ? -10.25 -45.656 37.625 1 20.81 361 GLU B N 1
ATOM 5700 C CA . GLU B 1 361 ? -11.047 -46.656 38.312 1 20.81 361 GLU B CA 1
ATOM 5701 C C . GLU B 1 361 ? -10.578 -48.062 38 1 20.81 361 GLU B C 1
ATOM 5703 O O . GLU B 1 361 ? -11.242 -49.062 38.344 1 20.81 361 GLU B O 1
ATOM 5708 N N . LEU B 1 362 ? -9.586 -48.469 37.375 1 17.48 362 LEU B N 1
ATOM 5709 C CA . LEU B 1 362 ? -9.133 -49.844 37.656 1 17.48 362 LEU B CA 1
ATOM 5710 C C . LEU B 1 362 ? -8.859 -50.031 39.156 1 17.48 362 LEU B C 1
ATOM 5712 O O . LEU B 1 362 ? -7.887 -49.469 39.688 1 17.48 362 LEU B O 1
ATOM 5716 N N . ARG B 1 363 ? -10.008 -50.062 39.844 1 19.41 363 ARG B N 1
ATOM 5717 C CA . ARG B 1 363 ? -10.023 -50.938 41.031 1 19.41 363 ARG B CA 1
ATOM 5718 C C . ARG B 1 363 ? -9.289 -52.25 40.781 1 19.41 363 ARG B C 1
ATOM 5720 O O . ARG B 1 363 ? -9 -52.594 39.625 1 19.41 363 ARG B O 1
ATOM 5727 N N . ALA B 1 364 ? -9.812 -53.25 41.594 1 18.8 364 ALA B N 1
ATOM 5728 C CA . ALA B 1 364 ? -10.211 -54.312 42.5 1 18.8 364 ALA B CA 1
ATOM 5729 C C . ALA B 1 364 ? -10.648 -55.562 41.75 1 18.8 364 ALA B C 1
ATOM 5731 O O . ALA B 1 364 ? -11.031 -55.5 40.594 1 18.8 364 ALA B O 1
ATOM 5732 N N . ALA B 1 365 ? -11.148 -56.688 42.656 1 18.34 365 ALA B N 1
ATOM 5733 C CA . ALA B 1 365 ? -11.461 -58.031 43.094 1 18.34 365 ALA B CA 1
ATOM 5734 C C . ALA B 1 365 ? -12.742 -58.531 42.438 1 18.34 365 ALA B C 1
ATOM 5736 O O . ALA B 1 365 ? -13.836 -58.062 42.75 1 18.34 365 ALA B O 1
ATOM 5737 N N . CYS B 1 366 ? -13.273 -58.594 41.219 1 16.55 366 CYS B N 1
ATOM 5738 C CA . CYS B 1 366 ? -13.906 -59.844 40.844 1 16.55 366 CYS B CA 1
ATOM 5739 C C . CYS B 1 366 ? -13.086 -61.031 41.312 1 16.55 366 CYS B C 1
ATOM 5741 O O . CYS B 1 366 ? -11.969 -61.25 40.844 1 16.55 366 CYS B O 1
ATOM 5743 N N . SER B 1 367 ? -13.258 -61.125 42.844 1 17.42 367 SER B N 1
ATOM 5744 C CA . SER B 1 367 ? -14.344 -61.938 43.406 1 17.42 367 SER B CA 1
ATOM 5745 C C . SER B 1 367 ? -15.703 -61.375 43 1 17.42 367 SER B C 1
ATOM 5747 O O . SER B 1 367 ? -15.852 -60.188 42.75 1 17.42 367 SER B O 1
#

InterPro domains:
  IPR000994 Peptidase M24 [PF00557] (98-325)
  IPR001714 Peptidase M24, methionine aminopeptidase [PR00599] (170-186)
  IPR001714 Peptidase M24, methionine aminopeptidase [PR00599] (280-292)
  IPR007865 Aminopeptidase P, N-terminal [PF05195] (1-53)
  IPR029149 Creatinase/Aminopeptidase P/Spt16, N-terminal [G3DSA:3.40.350.10] (1-89)
  IPR029149 Creatinase/Aminopeptidase P/Spt16, N-terminal [SSF53092] (1-91)
  IPR036005 Creatinase/aminopeptidase-like [G3DSA:3.90.230.10] (90-356)
  IPR036005 Creatinase/aminopeptidase-like [SSF55920] (92-346)
  IPR052433 Xaa-Pro dipeptidase-like [PTHR43226] (1-347)

Radius of gyration: 30.97 Å; Cα contacts (8 Å, |Δi|>4): 1438; chains: 2; bounding box: 78×105×99 Å

Foldseek 3Di:
DEAEDDDPVCCVVPNDDDHQVCCCVPVVDPGYDYPVCCLPPVLVVLQPDQAAEDAPPDPDPVCVHPSNVVCVVVVRYDYCLLVVLVVQQFADPVQVVQQLLQLVQLLVQVLVLLQVCLPAFAQQVSQVSSQVSSVVSPFPGWQDQKQWAWFLLLLPPPRHPRGDGHDQQTKIKIWTWTHHPLFMDTWIAIAHLNLDHDPLRCLQLVLQVVLLVVLQQQQAFFAFQVNSQVVSLVSVLVSCCVVVQDPPPPSVCSCVFPVDGQKAWGTSHRHGSVVDDRRPTDDQRTKMKGKDKTRAAQDDDDPGDGDNVCHRDIGIGMWIWGHHNGHIDTSSPSRDHDSVVSSCSSCPPVPPPPPPPPPPPDDPPDD/DEAEDDDPVCCVVPNDDDHQVCCCVPVVDPGYDYPVCCLPVVLVVLQVDQAAEDAPPDPDPVCVHPSNVVCVVVVRYDYCLLVVLVVQQFADPVQVVQQLLQLVQLLVQVLVLLQVCLPAFAQQVSQVSSQVSSVVSPFPGWQDQKQWAWFLLLLPPPRHPRGDGHDQQTKIKIWTWTHHPLFMDTWIAIAHLNLDHDPLRVLVLVLQVVLLVVLQQQQAFFAFQVNSQVVSLVSVLVSCCVVPQDPPPPSVCSCVFPVDGQKAWGTSHRHGSVVDDRRPTDDQRTKMKGKDKTRAAQDDDDPGDGDNVCHRDIGIGMWIWGHHNGHIDTSSPSRDHDSVVSSCSSCPPVPPDPPPPPPPPPDDDPD

Nearest PDB structures (foldseek):
  2bww-assembly1_A  TM=8.875E-01  e=1.539E-36  Escherichia coli
  4pv4-assembly1_B  TM=8.960E-01  e=5.361E-35  Yersinia pestis
  2v3z-assembly1_A  TM=8.812E-01  e=5.053E-35  Escherichia coli
  2bwt-assembly1_A  TM=8.799E-01  e=1.157E-34  Escherichia coli
  2bwu-assembly1_A  TM=8.729E-01  e=4.489E-35  Escherichia coli

Sequence (734 aa):
MFMPDTNKEDLVWQGETAGVEAAVDFFKADKAFPLSQMQKILPELIEQSKGVYHNVNTTSSYKNLDAFRRASLNNKVKDLTNYTDELRWVKSKSEIKLMRESASIVSQSLLQTMLMSRTHREESQLAAKIEYECKMRGAQRMAFHPVVGGGANGSIIHYSRNDRKIRTGDLLLMDVGCEYHGYLSDLTRTWPPCGRFSPAQEELYSLILETNKECIKLCKPGTSINEIHNHSVKLLIKGFQELRILEKGKSIQYNYLNPTAIGHSLGMDIHDSMTLPKDKPLEPGVVITIEPGVYIPAAPVLNERAPSRYRGMGIRIEDEVLITDDGHEVLTASVPKEVSHLTTLMNMGRGGSAADAHGHELRAACSMFMPDTNKEDLVWQGETAGVEAAVDFFKADKAFPLSQMQKILPELIEQSKGVYHNVNTTSSYKNLDAFRRASLNNKVKDLTNYTDELRWVKSKSEIKLMRESASIVSQSLLQTMLMSRTHREESQLAAKIEYECKMRGAQRMAFHPVVGGGANGSIIHYSRNDRKIRTGDLLLMDVGCEYHGYLSDLTRTWPPCGRFSPAQEELYSLILETNKECIKLCKPGTSINEIHNHSVKLLIKGFQELRILEKGKSIQYNYLNPTAIGHSLGMDIHDSMTLPKDKPLEPGVVITIEPGVYIPAAPVLNERAPSRYRGMGIRIEDEVLITDDGHEVLTASVPKEVSHLTTLMNMGRGGSAADAHGHELRAACS

Solvent-accessible surface area (backbone atoms only — not comparable to full-atom values): 38449 Å² total; per-residue (Å²): 83,73,21,57,70,86,49,68,68,46,35,46,39,52,34,87,68,73,33,42,65,42,36,38,75,71,68,60,36,93,51,54,36,47,41,87,46,39,82,71,49,47,42,55,52,53,68,72,41,86,62,44,71,41,60,81,89,57,90,55,72,64,69,74,34,66,42,46,48,53,34,46,74,66,68,28,54,43,69,38,56,60,60,53,24,59,61,60,45,49,43,53,74,71,52,46,52,38,34,48,50,15,23,44,36,38,35,56,16,45,52,54,33,56,59,46,32,58,79,47,48,34,23,41,46,46,51,34,42,33,52,30,41,24,32,64,68,61,27,81,44,63,57,51,83,55,23,40,14,41,29,43,42,22,16,19,72,56,29,66,78,31,76,48,71,42,57,89,76,27,44,35,23,36,42,41,27,21,21,28,97,62,19,35,28,58,39,27,46,54,46,34,44,77,28,54,71,53,71,59,53,44,54,54,49,48,52,41,50,49,45,32,52,56,44,55,72,58,43,26,55,65,37,24,61,47,58,43,31,54,53,45,50,53,52,47,52,53,49,32,36,76,69,54,40,34,60,86,94,43,70,80,52,47,51,60,37,40,75,66,67,36,55,45,36,47,33,72,34,79,71,26,42,72,78,55,62,54,70,48,55,39,42,56,38,23,34,32,39,43,36,34,54,41,28,31,47,68,56,80,75,67,88,53,66,59,48,76,82,53,43,18,36,22,45,41,43,30,37,30,36,36,25,30,90,86,23,62,43,62,56,40,64,85,47,75,79,50,69,70,51,46,30,48,62,45,49,60,82,65,69,71,71,74,69,78,81,71,78,79,79,72,80,82,81,70,136,83,72,21,58,70,88,48,70,68,45,37,46,38,53,33,89,69,74,34,42,65,42,35,38,74,73,68,61,35,92,50,54,36,47,43,88,46,39,80,69,50,49,43,55,52,53,68,71,42,86,63,43,71,40,61,79,90,57,90,57,72,65,69,73,36,66,45,46,48,51,34,47,75,68,68,27,54,42,70,37,56,61,59,53,24,59,60,60,46,50,42,52,74,69,52,46,53,37,34,47,48,14,22,44,37,41,36,56,17,45,52,55,33,56,59,46,33,56,79,46,49,35,23,41,46,47,52,32,42,34,54,31,40,25,31,66,67,61,26,81,43,61,57,51,83,55,22,37,14,39,29,43,42,22,16,18,73,56,29,65,76,32,76,47,73,43,57,88,76,28,44,36,23,37,42,42,28,20,22,28,95,63,19,36,27,58,38,26,46,53,46,33,42,79,26,55,70,53,72,59,53,44,55,54,47,48,53,41,49,50,46,33,54,56,44,56,72,57,42,26,54,66,37,24,63,47,60,42,30,54,51,45,50,54,54,47,52,54,50,32,35,75,69,55,40,33,59,89,92,43,71,80,54,48,51,60,36,41,74,68,66,37,54,46,37,45,33,72,34,80,70,25,40,72,80,54,62,55,68,49,55,40,41,55,38,23,33,31,38,43,36,35,52,43,29,31,50,68,56,81,74,69,90,53,68,59,48,75,82,53,44,18,36,23,45,41,44,30,36,29,34,35,25,30,89,87,24,61,43,63,56,40,64,85,46,75,79,48,70,69,53,46,32,48,62,45,46,61,85,65,72,74,70,79,71,77,82,72,77,79,66,79,73,86,72,88,113

pLDDT: mean 92.34, std 15.43, range [16.55, 98.94]